Protein AF-A0A7C2VEI8-F1 (afdb_monomer)

Mean predicted aligned error: 9.95 Å

Sequence (688 aa):
MEGDRRFIPPVPKLSGHKAAPLRTLYRLLAVRYSPPSGQEGRSAWLHTLQSLAGYRHRSEWSLRSLAERVLADPTADTLIKVTVQVPHNERLGQALCDALPGLQEAVVIPSLPDLSAVDLYLGMAAAQIFGPHLRAGQGIGFSGGRAVASLANALSLPLQKGSPVRLYALTRFRGQEVLGITAEGVVAELVTRHLWQNLGEIPLPQECPVLALLDPTQVSPTDLDWAFVGLGALLAGEVLVEFPAACGFDWEWAQRMGVVAELLFHPFCADGLPPARPPRWLIKVDTVPLTVLQTMVRANKPVVILAGGKGKAPALLAVYRAQRAGGLLFNRLVTDEDCARELLRLLDSEAVFLPTCFRRLVHPDTRWKRTCQRFVAVHWRFVAQERCRQVKAVATRMGVSRNTASKLLQEALQGRPPMVQVEVRAPLPEPTYLLDIEMALLQRFGLQEARVVLPLWDEWAYPSIGTAAAQLLLELLEKREQVKLGLGSGRVRAVLEALHLAHVLKVLPRLSHLNVWVLENTPSDRWSLALSGSAIANSLMLRCFGLPEGERLRVRLYDGTSLPDMDIVLVEIGGMYRPETPMFERALRWWGLTATEGEKVAGQILNRPFDDDGNPLPTGETVVAPSLETFRAWVKAGIPVIGICYGRDKWFGDVPRAVFAALKGGFINCLVTDASCAAALFARATKF

Foldseek 3Di:
DDDDDDDDPDDPPPPPDDADPQQLLQLLQCLCFPPPPDDDDPCSSVVVQLVDPVPVPPDSVRSVVVSLVSLVHPVSLVFKDKDFDFDFDVVLFVVLCVLQPLQPTETATADAPPPLCFLLSLLLNCQVPCQVVADFLAEEEEFFDSNRLSVLVNHDHHFDWQRAHEYEFQKDFQDFFQAAGGSLQSLLSSLCCHQQVPFLFRDFPNGRSYWYFYQNVPDALVRHLEYEWEKAFDDDPGDQDPCCPSLVNDNVVCVVQQFTIDTQNFTFHLLLDGGPDDDPSVVRMDGHPLVSLLVCSVVVGAYEYRDEDLSCLSHVNSQSSVCVVRHHSGNYYRYYPNSSLSNVVVSVVPDPDDDPVNVVVVDDDPVVVLVSLLVNLCCQQPPDPNHDSDLVVSCVVSVHDSVSSVVSPCCQSPPVVHRMHMGTHHDDDDDDVQVVLFVVCCVLLVFPGEGADADPDSSCFLLRLLQRVLVVVLVLQLPAQEFEEEEEFASVVSVVVNNLPLVSLVVSVSHQAYEYEHFWDFDDDSIDSLRGSSSSQNNNSNSNPSHPSSVRYTYGYQPQDDDDQGQAYEWEKFAQFDPVGPVNVVLCVQQVHDPVRSVQFQIDTQSFTAGLLLHTGGGDPRIRGDHLVVLQVCLVVVRAHEYGYEQPHPGGDGSLSRVNNCSSNNNHRYYRYYPVSSVSVVVVSVVD

Nearest PDB structures (foldseek):
  4go1-assembly1_B-2  TM=5.937E-01  e=1.814E-14  Escherichia coli K-12
  3efb-assembly1_D  TM=6.854E-01  e=1.418E-12  Shigella flexneri 2a str. 2457T
  4oqp-assembly1_A  TM=6.938E-01  e=3.162E-10  Bacillus subtilis subsp. subtilis str. 168
  8r7y-assembly2_D  TM=5.783E-01  e=1.795E-11  Bacillus subtilis subsp. subtilis str. 168
  3nze-assembly3_A-2  TM=6.816E-01  e=1.007E-09  Paenarthrobacter aurescens TC1

Radius of gyration: 27.46 Å; Cα contacts (8 Å, |Δi|>4): 1372; chains: 1; bounding box: 64×74×78 Å

Structure (mmCIF, N/CA/C/O backbone):
data_AF-A0A7C2VEI8-F1
#
_entry.id   AF-A0A7C2VEI8-F1
#
loop_
_atom_site.group_PDB
_atom_site.id
_atom_site.type_symbol
_atom_site.label_atom_id
_atom_site.label_alt_id
_atom_site.label_comp_id
_atom_site.label_asym_id
_atom_site.label_entity_id
_atom_site.label_seq_id
_atom_site.pdbx_PDB_ins_code
_atom_site.Cartn_x
_atom_site.Cartn_y
_atom_site.Cartn_z
_atom_site.occupancy
_atom_site.B_iso_or_equiv
_atom_site.auth_seq_id
_atom_site.auth_comp_id
_atom_site.auth_asym_id
_atom_site.auth_atom_id
_atom_site.pdbx_PDB_model_num
ATOM 1 N N . MET A 1 1 ? 33.024 49.592 -4.375 1.00 29.23 1 MET A N 1
ATOM 2 C CA . MET A 1 1 ? 32.942 48.686 -5.539 1.00 29.23 1 MET A CA 1
ATOM 3 C C . MET A 1 1 ? 32.862 47.284 -4.975 1.00 29.23 1 MET A C 1
ATOM 5 O O . MET A 1 1 ? 33.837 46.806 -4.426 1.00 29.23 1 MET A O 1
ATOM 9 N N . GLU A 1 2 ? 31.659 46.885 -4.589 1.00 31.89 2 GLU A N 1
ATOM 10 C CA . GLU A 1 2 ? 30.663 46.133 -5.376 1.00 31.89 2 GLU A CA 1
ATOM 11 C C . GLU A 1 2 ? 30.664 44.691 -4.869 1.00 31.89 2 GLU A C 1
ATOM 13 O O . GLU A 1 2 ? 31.460 43.848 -5.263 1.00 31.89 2 GLU A O 1
ATOM 18 N N . GLY A 1 3 ? 29.821 44.502 -3.852 1.00 28.88 3 GLY A N 1
ATOM 19 C CA . GLY A 1 3 ? 29.613 43.259 -3.136 1.00 28.88 3 GLY A CA 1
ATOM 20 C C . GLY A 1 3 ? 28.533 42.410 -3.795 1.00 28.88 3 GLY A C 1
ATOM 21 O O . GLY A 1 3 ? 27.451 42.881 -4.148 1.00 28.88 3 GLY A O 1
ATOM 22 N N . ASP A 1 4 ? 28.890 41.143 -3.897 1.00 34.00 4 ASP A N 1
ATOM 23 C CA . ASP A 1 4 ? 28.182 39.991 -4.422 1.00 34.00 4 ASP A CA 1
ATOM 24 C C . ASP A 1 4 ? 26.812 39.764 -3.739 1.00 34.00 4 ASP A C 1
ATOM 26 O O . ASP A 1 4 ? 26.719 39.414 -2.557 1.00 34.00 4 ASP A O 1
ATOM 30 N N . ARG A 1 5 ? 25.717 39.988 -4.480 1.00 29.34 5 ARG A N 1
ATOM 31 C CA . ARG A 1 5 ? 24.343 39.669 -4.056 1.00 29.34 5 ARG A CA 1
ATOM 32 C C . ARG A 1 5 ? 23.978 38.266 -4.533 1.00 29.34 5 ARG A C 1
ATOM 34 O O . ARG A 1 5 ? 23.499 38.082 -5.650 1.00 29.34 5 ARG A O 1
ATOM 41 N N . ARG A 1 6 ? 24.115 37.286 -3.636 1.00 30.08 6 ARG A N 1
ATOM 42 C CA . ARG A 1 6 ? 23.513 35.954 -3.792 1.00 30.08 6 ARG A CA 1
ATOM 43 C C . ARG A 1 6 ? 21.992 36.078 -3.884 1.00 30.08 6 ARG A C 1
ATOM 45 O O . ARG A 1 6 ? 21.341 36.659 -3.016 1.00 30.08 6 ARG A O 1
ATOM 52 N N . PHE A 1 7 ? 21.439 35.512 -4.948 1.00 27.55 7 PHE A N 1
ATOM 53 C CA . PHE A 1 7 ? 20.012 35.443 -5.231 1.00 27.55 7 PHE A CA 1
ATOM 54 C C . PHE A 1 7 ? 19.352 34.436 -4.271 1.00 27.55 7 PHE A C 1
ATOM 56 O O . PHE A 1 7 ? 19.305 33.239 -4.540 1.00 27.55 7 PHE A O 1
ATOM 63 N N . ILE A 1 8 ? 18.874 34.906 -3.119 1.00 27.28 8 ILE A N 1
ATOM 64 C CA . ILE A 1 8 ? 17.977 34.129 -2.254 1.00 27.28 8 ILE A CA 1
ATOM 65 C C . ILE A 1 8 ? 16.575 34.243 -2.874 1.00 27.28 8 ILE A C 1
ATOM 67 O O . ILE A 1 8 ? 16.061 35.363 -2.968 1.00 27.28 8 ILE A O 1
ATOM 71 N N . PRO A 1 9 ? 15.934 33.149 -3.334 1.00 26.31 9 PRO A N 1
ATOM 72 C CA . PRO A 1 9 ? 14.553 33.230 -3.788 1.00 26.31 9 PRO A CA 1
ATOM 73 C C . PRO A 1 9 ? 13.676 33.677 -2.607 1.00 26.31 9 PRO A C 1
ATOM 75 O O . PRO A 1 9 ? 13.851 33.178 -1.494 1.00 26.31 9 PRO A O 1
ATOM 78 N N . PRO A 1 10 ? 12.743 34.624 -2.802 1.00 23.41 10 PRO A N 1
ATOM 79 C CA . PRO A 1 10 ? 11.886 35.072 -1.719 1.00 23.41 10 PRO A CA 1
ATOM 80 C C . PRO A 1 10 ? 11.059 33.888 -1.212 1.00 23.41 10 PRO A C 1
ATOM 82 O O . PRO A 1 10 ? 10.305 33.278 -1.973 1.00 23.41 10 PRO A O 1
ATOM 85 N N . VAL A 1 11 ? 11.181 33.591 0.084 1.00 27.36 11 VAL A N 1
ATOM 86 C CA . VAL A 1 11 ? 10.212 32.759 0.804 1.00 27.36 11 VAL A CA 1
ATOM 87 C C . VAL A 1 11 ? 8.832 33.372 0.539 1.00 27.36 11 VAL A C 1
ATOM 89 O O . VAL A 1 11 ? 8.667 34.581 0.747 1.00 27.36 11 VAL A O 1
ATOM 92 N N . PRO A 1 12 ? 7.843 32.610 0.032 1.00 28.61 12 PRO A N 1
ATOM 93 C CA . PRO A 1 12 ? 6.528 33.169 -0.208 1.00 28.61 12 PRO A CA 1
ATOM 94 C C . PRO A 1 12 ? 5.990 33.692 1.120 1.00 28.61 12 PRO A C 1
ATOM 96 O O . PRO A 1 12 ? 5.827 32.930 2.072 1.00 28.61 12 PRO A O 1
ATOM 99 N N . LYS A 1 13 ? 5.721 35.002 1.190 1.00 23.89 13 LYS A N 1
ATOM 100 C CA . LYS A 1 13 ? 4.936 35.580 2.280 1.00 23.89 13 LYS A CA 1
ATOM 101 C C . LYS A 1 13 ? 3.625 34.796 2.337 1.00 23.89 13 LYS A C 1
ATOM 103 O O . LYS A 1 13 ? 2.794 34.939 1.441 1.00 23.89 13 LYS A O 1
ATOM 108 N N . LEU A 1 14 ? 3.445 33.976 3.372 1.00 30.45 14 LEU A N 1
ATOM 109 C CA . LEU A 1 14 ? 2.135 33.482 3.777 1.00 30.45 14 LEU A CA 1
ATOM 110 C C . LEU A 1 14 ? 1.338 34.718 4.202 1.00 30.45 14 LEU A C 1
ATOM 112 O O . LEU A 1 14 ? 1.411 35.184 5.334 1.00 30.45 14 LEU A O 1
ATOM 116 N N . SER A 1 15 ? 0.666 35.334 3.232 1.00 34.56 15 SER A N 1
ATOM 117 C CA . SER A 1 15 ? -0.306 36.397 3.450 1.00 34.56 15 SER A CA 1
ATOM 118 C C . SER A 1 15 ? -1.281 35.949 4.537 1.00 34.56 15 SER A C 1
ATOM 120 O O . SER A 1 15 ? -1.814 34.845 4.424 1.00 34.56 15 SER A O 1
ATOM 122 N N . GLY A 1 16 ? -1.526 36.793 5.545 1.00 30.41 16 GLY A N 1
ATOM 123 C CA . GLY A 1 16 ? -2.480 36.580 6.644 1.00 30.41 16 GLY A CA 1
ATOM 124 C C . GLY A 1 16 ? -3.947 36.516 6.199 1.00 30.41 16 GLY A C 1
ATOM 125 O O . GLY A 1 16 ? -4.804 37.229 6.713 1.00 30.41 16 GLY A O 1
ATOM 126 N N . HIS A 1 17 ? -4.250 35.698 5.198 1.00 44.78 17 HIS A N 1
ATOM 127 C CA . HIS A 1 17 ? -5.592 35.438 4.720 1.00 44.78 17 HIS A CA 1
ATOM 128 C C . HIS A 1 17 ? -6.207 34.329 5.573 1.00 44.78 17 HIS A C 1
ATOM 130 O O . HIS A 1 17 ? -5.667 33.229 5.642 1.00 44.78 17 HIS A O 1
ATOM 136 N N . LYS A 1 18 ? -7.350 34.620 6.210 1.00 47.19 18 LYS A N 1
ATOM 137 C CA . LYS A 1 18 ? -8.209 33.594 6.820 1.00 47.19 18 LYS A CA 1
ATOM 138 C C . LYS A 1 18 ? -8.436 32.474 5.797 1.00 47.19 18 LYS A C 1
ATOM 140 O O . LYS A 1 18 ? -8.887 32.766 4.686 1.00 47.19 18 LYS A O 1
ATOM 145 N N . ALA A 1 19 ? -8.114 31.234 6.173 1.00 56.06 19 ALA A N 1
ATOM 146 C CA . ALA A 1 19 ? -8.372 30.051 5.357 1.00 56.06 19 ALA A CA 1
ATOM 147 C C . ALA A 1 19 ? -9.850 30.017 4.937 1.00 56.06 19 ALA A C 1
ATOM 149 O O . ALA A 1 19 ? -10.739 30.383 5.716 1.00 56.06 19 ALA A O 1
ATOM 150 N N . ALA A 1 20 ? -10.122 29.639 3.687 1.00 64.81 20 ALA A N 1
ATOM 151 C CA . ALA A 1 20 ? -11.499 29.554 3.222 1.00 64.81 20 ALA A CA 1
ATOM 152 C C . ALA A 1 20 ? -12.205 28.373 3.918 1.00 64.81 20 ALA A C 1
ATOM 154 O O . ALA A 1 20 ? -11.598 27.315 4.071 1.00 64.81 20 ALA A O 1
ATOM 155 N N . PRO A 1 21 ? -13.489 28.497 4.309 1.00 66.25 21 PRO A N 1
ATOM 156 C CA . PRO A 1 21 ? -14.223 27.365 4.871 1.00 66.25 21 PRO A CA 1
ATOM 157 C C . PRO A 1 21 ? -14.204 26.160 3.917 1.00 66.25 21 PRO A C 1
ATOM 159 O O . PRO A 1 21 ? -14.418 26.344 2.715 1.00 66.25 21 PRO A O 1
ATOM 162 N N . LEU A 1 22 ? -14.039 24.935 4.434 1.00 63.38 22 LEU A N 1
ATOM 163 C CA . LEU A 1 22 ? -13.975 23.698 3.628 1.00 63.38 22 LEU A CA 1
ATOM 164 C C . LEU A 1 22 ? -15.149 23.557 2.650 1.00 63.38 22 LEU A C 1
ATOM 166 O O . LEU A 1 22 ? -14.972 23.177 1.495 1.00 63.38 22 LEU A O 1
ATOM 170 N N . ARG A 1 23 ? -16.351 23.963 3.066 1.00 60.66 23 ARG A N 1
ATOM 171 C CA . ARG A 1 23 ? -17.548 23.965 2.212 1.00 60.66 23 ARG A CA 1
ATOM 172 C C . ARG A 1 23 ? -17.432 24.908 1.004 1.00 60.66 23 ARG A C 1
ATOM 174 O O . ARG A 1 23 ? -17.985 24.620 -0.056 1.00 60.66 23 ARG A O 1
ATOM 181 N N . THR A 1 24 ? -16.728 26.029 1.153 1.00 66.69 24 THR A N 1
ATOM 182 C CA . THR A 1 24 ? -16.453 26.991 0.073 1.00 66.69 24 THR A CA 1
ATOM 183 C C . THR A 1 24 ? -15.404 26.438 -0.887 1.00 66.69 24 THR A C 1
ATOM 185 O O . THR A 1 24 ? -15.583 26.557 -2.099 1.00 66.69 24 THR A O 1
ATOM 188 N N . LEU A 1 25 ? -14.353 25.803 -0.354 1.00 71.44 25 LEU A N 1
ATOM 189 C CA . LEU A 1 25 ? -13.333 25.110 -1.145 1.00 71.44 25 LEU A CA 1
ATOM 190 C C . LEU A 1 25 ? -13.977 24.010 -1.998 1.00 71.44 25 LEU A C 1
ATOM 192 O O . LEU A 1 25 ? -13.869 24.048 -3.220 1.00 71.44 25 LEU A O 1
ATOM 196 N N . TYR A 1 26 ? -14.752 23.120 -1.373 1.00 74.56 26 TYR A N 1
ATOM 197 C CA . TYR A 1 26 ? -15.472 22.032 -2.037 1.00 74.56 26 TYR A CA 1
ATOM 198 C C . TYR A 1 26 ? -16.327 22.518 -3.213 1.00 74.56 26 TYR A C 1
ATOM 200 O O . TYR A 1 26 ? -16.156 22.057 -4.339 1.00 74.56 26 TYR A O 1
ATOM 208 N N . ARG A 1 27 ? -17.215 23.496 -2.980 1.00 69.88 27 ARG A N 1
ATOM 209 C CA . ARG A 1 27 ? -18.138 24.012 -4.009 1.00 69.88 27 ARG A CA 1
ATOM 210 C C . ARG A 1 27 ? -17.406 24.574 -5.225 1.00 69.88 27 ARG A C 1
ATOM 212 O O . ARG A 1 27 ? -17.815 24.329 -6.356 1.00 69.88 27 ARG A O 1
ATOM 219 N N . LEU A 1 28 ? -16.328 25.323 -4.996 1.00 78.81 28 LEU A N 1
ATOM 220 C CA . LEU A 1 28 ? -15.540 25.919 -6.074 1.00 78.81 28 LEU A CA 1
ATOM 221 C C . LEU A 1 28 ? -14.779 24.863 -6.875 1.00 78.81 28 LEU A C 1
ATOM 223 O O . LEU A 1 28 ? -14.748 24.938 -8.102 1.00 78.81 28 LEU A O 1
ATOM 227 N N . LEU A 1 29 ? -14.196 23.876 -6.198 1.00 79.00 29 LEU A N 1
ATOM 228 C CA . LEU A 1 29 ? -13.487 22.775 -6.843 1.00 79.00 29 LEU A CA 1
ATOM 229 C C . LEU A 1 29 ? -14.439 21.907 -7.668 1.00 79.00 29 LEU A C 1
ATOM 231 O O . LEU A 1 29 ? -14.145 21.642 -8.834 1.00 79.00 29 LEU A O 1
ATOM 235 N N . ALA A 1 30 ? -15.592 21.538 -7.104 1.00 76.06 30 ALA A N 1
ATOM 236 C CA . ALA A 1 30 ? -16.594 20.705 -7.765 1.00 76.06 30 ALA A CA 1
ATOM 237 C C . ALA A 1 30 ? -17.068 21.345 -9.076 1.00 76.06 30 ALA A C 1
ATOM 239 O O . ALA A 1 30 ? -16.996 20.727 -10.132 1.00 76.06 30 ALA A O 1
ATOM 240 N N . VAL A 1 31 ? -17.434 22.630 -9.048 1.00 73.81 31 VAL A N 1
ATOM 241 C CA . VAL A 1 31 ? -17.875 23.346 -10.255 1.00 73.81 31 VAL A CA 1
ATOM 242 C C . VAL A 1 31 ? -16.736 23.541 -11.269 1.00 73.81 31 VAL A C 1
ATOM 244 O O . VAL A 1 31 ? -16.969 23.571 -12.477 1.00 73.81 31 VAL A O 1
ATOM 247 N N . ARG A 1 32 ? -15.484 23.671 -10.809 1.00 78.50 32 ARG A N 1
ATOM 248 C CA . ARG A 1 32 ? -14.325 23.911 -11.682 1.00 78.50 32 ARG A CA 1
ATOM 249 C C . ARG A 1 32 ? -13.876 22.673 -12.458 1.00 78.50 32 ARG A C 1
ATOM 251 O O . ARG A 1 32 ? -13.419 22.838 -13.595 1.00 78.50 32 ARG A O 1
ATOM 258 N N . TYR A 1 33 ? -13.929 21.502 -11.825 1.00 77.25 33 TYR A N 1
ATOM 259 C CA . TYR A 1 33 ? -13.426 20.233 -12.363 1.00 77.25 33 TYR A CA 1
ATOM 260 C C . TYR A 1 33 ? -14.535 19.284 -12.837 1.00 77.25 33 TYR A C 1
ATOM 262 O O . TYR A 1 33 ? -14.265 18.418 -13.665 1.00 77.25 33 TYR A O 1
ATOM 270 N N . SER A 1 34 ? -15.777 19.489 -12.396 1.00 65.25 34 SER A N 1
ATOM 271 C CA . SER A 1 34 ? -16.956 18.722 -12.812 1.00 65.25 34 SER A CA 1
ATOM 272 C C . SER A 1 34 ? -18.146 19.660 -13.079 1.00 65.25 34 SER A C 1
ATOM 274 O O . SER A 1 34 ? -19.121 19.660 -12.326 1.00 65.25 34 SER A O 1
ATOM 276 N N . PRO A 1 35 ? -18.078 20.517 -14.118 1.00 56.88 35 PRO A N 1
ATOM 277 C CA . PRO A 1 35 ? -19.197 21.387 -14.465 1.00 56.88 35 PRO A CA 1
ATOM 278 C C . PRO A 1 35 ? -20.421 20.546 -14.886 1.00 56.88 35 PRO A C 1
ATOM 280 O O . PRO A 1 35 ? -20.246 19.532 -15.566 1.00 56.88 35 PRO A O 1
ATOM 283 N N . PRO A 1 36 ? -21.652 20.939 -14.504 1.00 49.75 36 PRO A N 1
ATOM 284 C CA . PRO A 1 36 ? -22.866 20.236 -14.909 1.00 49.75 36 PRO A CA 1
ATOM 285 C C . PRO A 1 36 ? -22.993 20.184 -16.439 1.00 49.75 36 PRO A C 1
ATOM 287 O O . PRO A 1 36 ? -22.565 21.097 -17.151 1.00 49.75 36 PRO A O 1
ATOM 290 N N . SER A 1 37 ? -23.557 19.086 -16.942 1.00 49.59 37 SER A N 1
ATOM 291 C CA . SER A 1 37 ? -23.675 18.779 -18.369 1.00 49.59 37 SER A CA 1
ATOM 292 C C . SER A 1 37 ? -24.374 19.904 -19.145 1.00 49.59 37 SER A C 1
ATOM 294 O O . SER A 1 37 ? -25.442 20.371 -18.759 1.00 49.59 37 SER A O 1
ATOM 296 N N . GLY A 1 38 ? -23.768 20.333 -20.260 1.00 51.09 38 GLY A N 1
ATOM 297 C CA . GLY A 1 38 ? -24.372 21.278 -21.211 1.00 51.09 38 GLY A CA 1
ATOM 298 C C . GLY A 1 38 ? -23.716 22.660 -21.320 1.00 51.09 38 GLY A C 1
ATOM 299 O O . GLY A 1 38 ? -24.106 23.424 -22.198 1.00 51.09 38 GLY A O 1
ATOM 300 N N . GLN A 1 39 ? -22.709 22.998 -20.503 1.00 50.97 39 GLN A N 1
ATOM 301 C CA . GLN A 1 39 ? -21.944 24.246 -20.664 1.00 50.97 39 GLN A CA 1
ATOM 302 C C . GLN A 1 39 ? -20.463 23.987 -20.977 1.00 50.97 39 GLN A C 1
ATOM 304 O O . GLN A 1 39 ? -19.652 23.723 -20.089 1.00 50.97 39 GLN A O 1
ATOM 309 N N . GLU A 1 40 ? -20.089 24.103 -22.253 1.00 51.47 40 GLU A N 1
ATOM 310 C CA . GLU A 1 40 ? -18.695 24.032 -22.704 1.00 51.47 40 GLU A CA 1
ATOM 311 C C . GLU A 1 40 ? -18.070 25.438 -22.781 1.00 51.47 40 GLU A C 1
ATOM 313 O O . GLU A 1 40 ? -18.603 26.342 -23.417 1.00 51.47 40 GLU A O 1
ATOM 318 N N . GLY A 1 41 ? -16.920 25.652 -22.128 1.00 59.25 41 GLY A N 1
ATOM 319 C CA . GLY A 1 41 ? -16.161 26.906 -22.247 1.00 59.25 41 GLY A CA 1
ATOM 320 C C . GLY A 1 41 ? -15.303 27.261 -21.028 1.00 59.25 41 GLY A C 1
ATOM 321 O O . GLY A 1 41 ? -15.568 26.835 -19.906 1.00 59.25 41 GLY A O 1
ATOM 322 N N . ARG A 1 42 ? -14.265 28.095 -21.222 1.00 58.97 42 ARG A N 1
ATOM 323 C CA . ARG A 1 42 ? -13.321 28.522 -20.155 1.00 58.97 42 ARG A CA 1
ATOM 324 C C . ARG A 1 42 ? -13.984 29.252 -18.972 1.00 58.97 42 ARG A C 1
ATOM 326 O O . ARG A 1 42 ? -13.380 29.306 -17.899 1.00 58.97 42 ARG A O 1
ATOM 333 N N . SER A 1 43 ? -15.196 29.776 -19.164 1.00 69.88 43 SER A N 1
ATOM 334 C CA . SER A 1 43 ? -15.973 30.542 -18.176 1.00 69.88 43 SER A CA 1
ATOM 335 C C . SER A 1 43 ? -17.260 29.846 -17.709 1.00 69.88 43 SER A C 1
ATOM 337 O O . SER A 1 43 ? -17.929 30.384 -16.839 1.00 69.88 43 SER A O 1
ATOM 339 N N . ALA A 1 44 ? -17.611 28.660 -18.221 1.00 68.25 44 ALA A N 1
ATOM 340 C CA . ALA A 1 44 ? -18.869 27.968 -17.879 1.00 68.25 44 ALA A CA 1
ATOM 341 C C . ALA A 1 44 ? -19.045 27.735 -16.363 1.00 68.25 44 ALA A C 1
ATOM 343 O O . ALA A 1 44 ? -20.117 27.914 -15.783 1.00 68.25 44 ALA A O 1
ATOM 344 N N . TRP A 1 45 ? -17.940 27.424 -15.687 1.00 72.94 45 TRP A N 1
ATOM 345 C CA . TRP A 1 45 ? -17.891 27.265 -14.236 1.00 72.94 45 TRP A CA 1
ATOM 346 C C . TRP A 1 45 ? -18.230 28.567 -13.474 1.00 72.94 45 TRP A C 1
ATOM 348 O O . TRP A 1 45 ? -18.765 28.500 -12.372 1.00 72.94 45 TRP A O 1
ATOM 358 N N . LEU A 1 46 ? -17.976 29.755 -14.048 1.00 79.19 46 LEU A N 1
ATOM 359 C CA . LEU A 1 46 ? -18.341 31.045 -13.439 1.00 79.19 46 LEU A CA 1
ATOM 360 C C . LEU A 1 46 ? -19.855 31.241 -13.433 1.00 79.19 46 LEU A C 1
ATOM 362 O O . LEU A 1 46 ? -20.410 31.588 -12.393 1.00 79.19 46 LEU A O 1
ATOM 366 N N . HIS A 1 47 ? -20.524 30.960 -14.553 1.00 75.50 47 HIS A N 1
ATOM 367 C CA . HIS A 1 47 ? -21.984 31.034 -14.642 1.00 75.50 47 HIS A CA 1
ATOM 368 C C . HIS A 1 47 ? -22.659 30.003 -13.735 1.00 75.50 47 HIS A C 1
ATOM 370 O O . HIS A 1 47 ? -23.628 30.319 -13.046 1.00 75.50 47 HIS A O 1
ATOM 376 N N . THR A 1 48 ? -22.093 28.794 -13.656 1.00 70.62 48 THR A N 1
ATOM 377 C CA . THR A 1 48 ? -22.560 27.763 -12.719 1.00 70.62 48 THR A CA 1
ATOM 378 C C . THR A 1 48 ? -22.424 28.224 -11.264 1.00 70.62 48 THR A C 1
ATOM 380 O O . THR A 1 48 ? -23.331 28.017 -10.469 1.00 70.62 48 THR A O 1
ATOM 383 N N . LEU A 1 49 ? -21.331 28.899 -10.890 1.00 70.50 49 LEU A N 1
ATOM 384 C CA . LEU A 1 49 ? -21.222 29.489 -9.552 1.00 70.50 49 LEU A CA 1
ATOM 385 C C . LEU A 1 49 ? -22.242 30.609 -9.338 1.00 70.50 49 LEU A C 1
ATOM 387 O O . LEU A 1 49 ? -22.865 30.638 -8.285 1.00 70.50 49 LEU A O 1
ATOM 391 N N . GLN A 1 50 ? -22.447 31.502 -10.309 1.00 79.50 50 GLN A N 1
ATOM 392 C CA . GLN A 1 50 ? -23.411 32.607 -10.203 1.00 79.50 50 GLN A CA 1
ATOM 393 C C . GLN A 1 50 ? -24.864 32.137 -10.026 1.00 79.50 50 GLN A C 1
ATOM 395 O O . GLN A 1 50 ? -25.677 32.873 -9.468 1.00 79.50 50 GLN A O 1
ATOM 400 N N . SER A 1 51 ? -25.216 30.915 -10.435 1.00 70.00 51 SER A N 1
ATOM 401 C CA . SER A 1 51 ? -26.561 30.379 -10.182 1.00 70.00 51 SER A CA 1
ATOM 402 C C . SER A 1 51 ? -26.793 30.042 -8.697 1.00 70.00 51 SER A C 1
ATOM 404 O O . SER A 1 51 ? -27.917 30.179 -8.196 1.00 70.00 51 SER A O 1
ATOM 406 N N . LEU A 1 52 ? -25.728 29.696 -7.961 1.00 63.69 52 LEU A N 1
ATOM 407 C CA . LEU A 1 52 ? -25.758 29.374 -6.534 1.00 63.69 52 LEU A CA 1
ATOM 408 C C . LEU A 1 52 ? -25.950 30.640 -5.681 1.00 63.69 52 LEU A C 1
ATOM 410 O O . LEU A 1 52 ? -25.214 31.622 -5.806 1.00 63.69 52 LEU A O 1
ATOM 414 N N . ALA A 1 53 ? -26.891 30.588 -4.732 1.00 66.06 53 ALA A N 1
ATOM 415 C CA . ALA A 1 53 ? -27.294 31.736 -3.909 1.00 66.06 53 ALA A CA 1
ATOM 416 C C . ALA A 1 53 ? -26.117 32.473 -3.230 1.00 66.06 53 ALA A C 1
ATOM 418 O O . ALA A 1 53 ? -26.092 33.699 -3.200 1.00 66.06 53 ALA A O 1
ATOM 419 N N . GLY A 1 54 ? -25.095 31.745 -2.760 1.00 66.44 54 GLY A N 1
ATOM 420 C CA . GLY A 1 54 ? -23.924 32.333 -2.089 1.00 66.44 54 GLY A CA 1
ATOM 421 C C . GLY A 1 54 ? -22.951 33.109 -2.993 1.00 66.44 54 GLY A C 1
ATOM 422 O O . GLY A 1 54 ? -22.049 33.777 -2.483 1.00 66.44 54 GLY A O 1
ATOM 423 N N . TYR A 1 55 ? -23.102 33.029 -4.318 1.00 76.81 55 TYR A N 1
ATOM 424 C CA . TYR A 1 55 ? -22.188 33.644 -5.289 1.00 76.81 55 TYR A CA 1
ATOM 425 C C . TYR A 1 55 ? -22.900 34.518 -6.334 1.00 76.81 55 TYR A C 1
ATOM 427 O O . TYR A 1 55 ? -22.224 35.248 -7.056 1.00 76.81 55 TYR A O 1
ATOM 435 N N . ARG A 1 56 ? -24.239 34.499 -6.387 1.00 78.94 56 ARG A N 1
ATOM 436 C CA . ARG A 1 56 ? -25.073 35.195 -7.386 1.00 78.94 56 ARG A CA 1
ATOM 437 C C . ARG A 1 56 ? -24.793 36.689 -7.537 1.00 78.94 56 ARG A C 1
ATOM 439 O O . ARG A 1 56 ? -24.853 37.215 -8.640 1.00 78.94 56 ARG A O 1
ATOM 446 N N . HIS A 1 57 ? -24.454 37.363 -6.443 1.00 82.69 57 HIS A N 1
ATOM 447 C CA . HIS A 1 57 ? -24.194 38.807 -6.431 1.00 82.69 57 HIS A CA 1
ATOM 448 C C . HIS A 1 57 ? -22.735 39.174 -6.748 1.00 82.69 57 HIS A C 1
ATOM 450 O O . HIS A 1 57 ? -22.378 40.350 -6.746 1.00 82.69 57 HIS A O 1
ATOM 456 N N . ARG A 1 58 ? -21.855 38.188 -6.976 1.00 84.06 58 ARG A N 1
ATOM 457 C CA . ARG A 1 58 ? -20.435 38.437 -7.250 1.00 84.06 58 ARG A CA 1
ATOM 458 C C . ARG A 1 58 ? -20.200 38.647 -8.744 1.00 84.06 58 ARG A C 1
ATOM 460 O O . ARG A 1 58 ? -20.664 37.871 -9.579 1.00 84.06 58 ARG A O 1
ATOM 467 N N . SER A 1 59 ? -19.395 39.658 -9.071 1.00 88.19 59 SER A N 1
ATOM 468 C CA . SER A 1 59 ? -18.904 39.864 -10.435 1.00 88.19 59 SER A CA 1
ATOM 469 C C . SER A 1 59 ? -18.007 38.706 -10.884 1.00 88.19 59 SER A C 1
ATOM 471 O O . SER A 1 59 ? -17.357 38.052 -10.061 1.00 88.19 59 SER A O 1
ATOM 473 N N . GLU A 1 60 ? -17.904 38.477 -12.197 1.00 84.50 60 GLU A N 1
ATOM 474 C CA . GLU A 1 60 ? -17.001 37.452 -12.741 1.00 84.50 60 GLU A CA 1
ATOM 475 C C . GLU A 1 60 ? -15.555 37.647 -12.280 1.00 84.50 60 GLU A C 1
ATOM 477 O O . GLU A 1 60 ? -14.865 36.680 -11.959 1.00 84.50 60 GLU A O 1
ATOM 482 N N . TRP A 1 61 ? -15.096 38.898 -12.203 1.00 85.69 61 TRP A N 1
ATOM 483 C CA . TRP A 1 61 ? -13.760 39.218 -11.710 1.00 85.69 61 TRP A CA 1
ATOM 484 C C . TRP A 1 61 ? -13.568 38.770 -10.254 1.00 85.69 61 TRP A C 1
ATOM 486 O O . TRP A 1 61 ? -12.573 38.118 -9.932 1.00 85.69 61 TRP A O 1
ATOM 496 N N . SER A 1 62 ? -14.553 39.036 -9.387 1.00 85.25 62 SER A N 1
ATOM 497 C CA . SER A 1 62 ? -14.532 38.601 -7.985 1.00 85.25 62 SER A CA 1
ATOM 498 C C . SER A 1 62 ? -14.486 37.075 -7.868 1.00 85.25 62 SER A C 1
ATOM 500 O O . SER A 1 62 ? -13.725 36.534 -7.065 1.00 85.25 62 SER A O 1
ATOM 502 N N . LEU A 1 63 ? -15.251 36.366 -8.702 1.00 82.88 63 LEU A N 1
ATOM 503 C CA . LEU A 1 63 ? -15.273 34.902 -8.729 1.00 82.88 63 LEU A CA 1
ATOM 504 C C . LEU A 1 63 ? -13.967 34.302 -9.255 1.00 82.88 63 LEU A C 1
ATOM 506 O O . LEU A 1 63 ? -13.484 33.320 -8.694 1.00 82.88 63 LEU A O 1
ATOM 510 N N . ARG A 1 64 ? -13.349 34.909 -10.274 1.00 84.88 64 ARG A N 1
ATOM 511 C CA . ARG A 1 64 ? -12.017 34.512 -10.757 1.00 84.88 64 ARG A CA 1
ATOM 512 C C . ARG A 1 64 ? -10.954 34.700 -9.681 1.00 84.88 64 ARG A C 1
ATOM 514 O O . ARG A 1 64 ? -10.198 33.769 -9.430 1.00 84.88 64 ARG A O 1
ATOM 521 N N . SER A 1 65 ? -10.946 35.847 -9.001 1.00 84.12 65 SER A N 1
ATOM 522 C CA . SER A 1 65 ? -10.025 36.102 -7.886 1.00 84.12 65 SER A CA 1
ATOM 523 C C . SER A 1 65 ? -10.234 35.114 -6.731 1.00 84.12 65 SER A C 1
ATOM 525 O O . SER A 1 65 ? -9.270 34.598 -6.164 1.00 84.12 65 SER A O 1
ATOM 527 N N . LEU A 1 66 ? -11.491 34.797 -6.399 1.00 81.81 66 LEU A N 1
ATOM 528 C CA . LEU A 1 66 ? -11.819 33.798 -5.383 1.00 81.81 66 LEU A CA 1
ATOM 529 C C . LEU A 1 66 ? -11.331 32.399 -5.786 1.00 81.81 66 LEU A C 1
ATOM 531 O O . LEU A 1 66 ? -10.731 31.711 -4.966 1.00 81.81 66 LEU A O 1
ATOM 535 N N . ALA A 1 67 ? -11.537 31.993 -7.038 1.00 80.88 67 ALA A N 1
ATOM 536 C CA . ALA A 1 67 ? -11.070 30.704 -7.540 1.00 80.88 67 ALA A CA 1
ATOM 537 C C . ALA A 1 67 ? -9.540 30.613 -7.582 1.00 80.88 67 ALA A C 1
ATOM 539 O O . ALA A 1 67 ? -8.986 29.585 -7.205 1.00 80.88 67 ALA A O 1
ATOM 540 N N . GLU A 1 68 ? -8.841 31.675 -7.992 1.00 82.00 68 GLU A N 1
ATOM 541 C CA . GLU A 1 68 ? -7.375 31.722 -7.941 1.00 82.00 68 GLU A CA 1
ATOM 542 C C . GLU A 1 68 ? -6.857 31.550 -6.510 1.00 82.00 68 GLU A C 1
ATOM 544 O O . GLU A 1 68 ? -5.889 30.821 -6.293 1.00 82.00 68 GLU A O 1
ATOM 549 N N . ARG A 1 69 ? -7.540 32.157 -5.534 1.00 81.12 69 ARG A N 1
ATOM 550 C CA . ARG A 1 69 ? -7.220 32.014 -4.111 1.00 81.12 69 ARG A CA 1
ATOM 551 C C . ARG A 1 69 ? -7.473 30.597 -3.605 1.00 81.12 69 ARG A C 1
ATOM 553 O O . ARG A 1 69 ? -6.594 30.027 -2.978 1.00 81.12 69 ARG A O 1
ATOM 560 N N . VAL A 1 70 ? -8.627 30.012 -3.928 1.00 77.38 70 VAL A N 1
ATOM 561 C CA . VAL A 1 70 ? -8.976 28.633 -3.546 1.00 77.38 70 VAL A CA 1
ATOM 562 C C . VAL A 1 70 ? -8.030 27.611 -4.167 1.00 77.38 70 VAL A C 1
ATOM 564 O O . VAL A 1 70 ? -7.577 26.708 -3.484 1.00 77.38 70 VAL A O 1
ATOM 567 N N . LEU A 1 71 ? -7.665 27.764 -5.441 1.00 79.00 71 LEU A N 1
ATOM 568 C CA . LEU A 1 71 ? -6.714 26.861 -6.097 1.00 79.00 71 LEU A CA 1
ATOM 569 C C . LEU A 1 71 ? -5.284 26.999 -5.555 1.00 79.00 71 LEU A C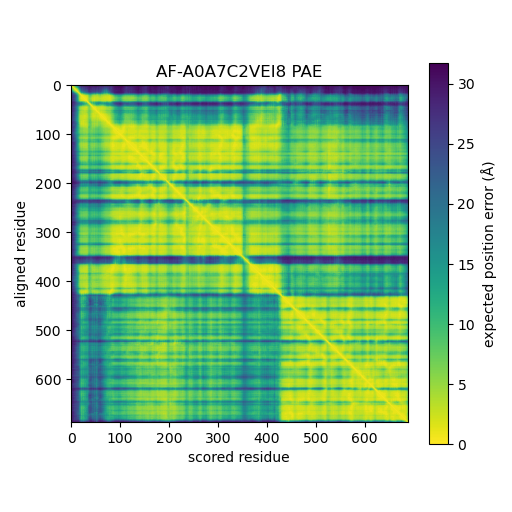 1
ATOM 571 O O . LEU A 1 71 ? -4.478 26.084 -5.746 1.00 79.00 71 LEU A O 1
ATOM 575 N N . ALA A 1 72 ? -4.969 28.138 -4.933 1.00 81.69 72 ALA A N 1
ATOM 576 C CA . ALA A 1 72 ? -3.715 28.382 -4.232 1.00 81.69 72 ALA A CA 1
ATOM 577 C C . ALA A 1 72 ? -3.735 27.891 -2.776 1.00 81.69 72 ALA A C 1
ATOM 579 O O . ALA A 1 72 ? -2.658 27.687 -2.217 1.00 81.69 72 ALA A O 1
ATOM 580 N N . ASP A 1 73 ? -4.917 27.677 -2.190 1.00 77.94 73 ASP A N 1
ATOM 581 C CA . ASP A 1 73 ? -5.080 27.165 -0.832 1.00 77.94 73 ASP A CA 1
ATOM 582 C C . ASP A 1 73 ? -4.612 25.698 -0.763 1.00 77.94 73 ASP A C 1
ATOM 584 O O . ASP A 1 73 ? -5.119 24.855 -1.510 1.00 77.94 73 ASP A O 1
ATOM 588 N N . PRO A 1 74 ? -3.638 25.353 0.098 1.00 74.12 74 PRO A N 1
ATOM 589 C CA . PRO A 1 74 ? -3.189 23.973 0.262 1.00 74.12 74 PRO A CA 1
ATOM 590 C C . PRO A 1 74 ? -4.296 23.015 0.717 1.00 74.12 74 PRO A C 1
ATOM 592 O O . PRO A 1 74 ? -4.256 21.845 0.354 1.00 74.12 74 PRO A O 1
ATOM 595 N N . THR A 1 75 ? -5.297 23.494 1.462 1.00 70.00 75 THR A N 1
ATOM 596 C CA . THR A 1 75 ? -6.406 22.656 1.952 1.00 70.00 75 THR A CA 1
ATOM 597 C C . THR A 1 75 ? -7.351 22.210 0.836 1.00 70.00 75 THR A C 1
ATOM 599 O O . THR A 1 75 ? -8.067 21.232 1.001 1.00 70.00 75 THR A O 1
ATOM 602 N N . ALA A 1 76 ? -7.312 22.846 -0.340 1.00 73.50 76 ALA A N 1
ATOM 603 C CA . ALA A 1 76 ? -8.030 22.362 -1.518 1.00 73.50 76 ALA A CA 1
ATOM 604 C C . ALA A 1 76 ? -7.568 20.962 -1.958 1.00 73.50 76 ALA A C 1
ATOM 606 O O . ALA A 1 76 ? -8.337 20.240 -2.586 1.00 73.50 76 ALA A O 1
ATOM 607 N N . ASP A 1 77 ? -6.336 20.571 -1.620 1.00 73.00 77 ASP A N 1
ATOM 608 C CA . ASP A 1 77 ? -5.761 19.278 -2.007 1.00 73.00 77 ASP A CA 1
ATOM 609 C C . ASP A 1 77 ? -6.421 18.100 -1.311 1.00 73.00 77 ASP A C 1
ATOM 611 O O . ASP A 1 77 ? -6.491 17.019 -1.886 1.00 73.00 77 ASP A O 1
ATOM 615 N N . THR A 1 78 ? -6.966 18.310 -0.112 1.00 64.94 78 THR A N 1
ATOM 616 C CA . THR A 1 78 ? -7.662 17.256 0.640 1.00 64.94 78 THR A CA 1
ATOM 617 C C . THR A 1 78 ? -9.001 16.890 0.009 1.00 64.94 78 THR A C 1
ATOM 619 O O . THR A 1 78 ? -9.527 15.803 0.227 1.00 64.94 78 THR A O 1
ATOM 622 N N . LEU A 1 79 ? -9.543 17.791 -0.808 1.00 70.81 79 LEU A N 1
ATOM 623 C CA . LEU A 1 79 ? -10.828 17.626 -1.463 1.00 70.81 79 LEU A CA 1
ATOM 624 C C . LEU A 1 79 ? -10.675 17.095 -2.884 1.00 70.81 79 LEU A C 1
ATOM 626 O O . LEU A 1 79 ? -11.679 17.020 -3.574 1.00 70.81 79 LEU A O 1
ATOM 630 N N . ILE A 1 80 ? -9.466 16.774 -3.361 1.00 77.12 80 ILE A N 1
ATOM 631 C CA . ILE A 1 80 ? -9.232 16.407 -4.759 1.00 77.12 80 ILE A CA 1
ATOM 632 C C . ILE A 1 80 ? -8.511 15.064 -4.865 1.00 77.12 80 ILE A C 1
ATOM 634 O O . ILE A 1 80 ? -7.422 14.883 -4.332 1.00 77.12 80 ILE A O 1
ATOM 638 N N . LYS A 1 81 ? -9.067 14.155 -5.665 1.00 81.81 81 LYS A N 1
ATOM 639 C CA . LYS A 1 81 ? -8.401 12.933 -6.124 1.00 81.81 81 LYS A CA 1
ATOM 640 C C . LYS A 1 81 ? -8.094 13.061 -7.615 1.00 81.81 81 LYS A C 1
ATOM 642 O O . LYS A 1 81 ? -8.965 13.410 -8.408 1.00 81.81 81 LYS A O 1
ATOM 647 N N . VAL A 1 82 ? -6.852 12.783 -8.006 1.00 87.25 82 VAL A N 1
ATOM 648 C CA . VAL A 1 82 ? -6.386 12.898 -9.396 1.00 87.25 82 VAL A CA 1
ATOM 649 C C . VAL A 1 82 ? -6.119 11.512 -9.970 1.00 87.25 82 VAL A C 1
ATOM 651 O O . VAL A 1 82 ? -5.470 10.691 -9.331 1.00 87.25 82 VAL A O 1
ATOM 654 N N . THR A 1 83 ? -6.583 11.259 -11.192 1.00 89.25 83 THR A N 1
ATOM 655 C CA . THR A 1 83 ? -6.220 10.075 -11.988 1.00 89.25 83 THR A CA 1
ATOM 656 C C . THR A 1 83 ? -5.567 10.530 -13.287 1.00 89.25 83 THR A C 1
ATOM 658 O O . THR A 1 83 ? -6.095 11.416 -13.956 1.00 89.25 83 THR A O 1
ATOM 661 N N . VAL A 1 84 ? -4.412 9.961 -13.642 1.00 93.38 84 VAL A N 1
ATOM 662 C CA . VAL A 1 84 ? -3.651 10.331 -14.849 1.00 93.38 84 VAL A CA 1
ATOM 663 C C . VAL A 1 84 ? -3.566 9.140 -15.791 1.00 93.38 84 VAL A C 1
ATOM 665 O O . VAL A 1 84 ? -3.163 8.065 -15.363 1.00 93.38 84 VAL A O 1
ATOM 668 N N . GLN A 1 85 ? -3.878 9.345 -17.069 1.00 94.94 85 GLN A N 1
ATOM 669 C CA . GLN A 1 85 ? -3.617 8.383 -18.135 1.00 94.94 85 GLN A CA 1
ATOM 670 C C . GLN A 1 85 ? -2.189 8.581 -18.650 1.00 94.94 85 GLN A C 1
ATOM 672 O O . GLN A 1 85 ? -1.865 9.637 -19.205 1.00 94.94 85 GLN A O 1
ATOM 677 N N . VAL A 1 86 ? -1.335 7.579 -18.458 1.00 96.06 86 VAL A N 1
ATOM 678 C CA . VAL A 1 86 ? 0.074 7.631 -18.849 1.00 96.06 86 VAL A CA 1
ATOM 679 C C . VAL A 1 86 ? 0.188 7.275 -20.334 1.00 96.06 86 VAL A C 1
ATOM 681 O O . VAL A 1 86 ? -0.213 6.183 -20.738 1.00 96.06 86 VAL A O 1
ATOM 684 N N . PRO A 1 87 ? 0.691 8.184 -21.187 1.00 95.12 87 PRO A N 1
ATOM 685 C CA . PRO A 1 87 ? 0.917 7.866 -22.592 1.00 95.12 87 PRO A CA 1
ATOM 686 C C . PRO A 1 87 ? 2.130 6.937 -22.747 1.00 95.12 87 PRO A C 1
ATOM 688 O O . PRO A 1 87 ? 3.047 6.982 -21.930 1.00 95.12 87 PRO A O 1
ATOM 691 N N . HIS A 1 88 ? 2.180 6.154 -23.826 1.00 94.31 88 HIS A N 1
ATOM 692 C CA . HIS A 1 88 ? 3.339 5.321 -24.162 1.00 94.31 88 HIS A CA 1
ATOM 693 C C . HIS A 1 88 ? 3.719 5.428 -25.650 1.00 94.31 88 HIS A C 1
ATOM 695 O O . HIS A 1 88 ? 2.886 5.734 -26.504 1.00 94.31 88 HIS A O 1
ATOM 701 N N . ASN A 1 89 ? 5.001 5.220 -25.944 1.00 93.75 89 ASN A N 1
ATOM 702 C CA . ASN A 1 89 ? 5.616 5.310 -27.260 1.00 93.75 89 ASN A CA 1
ATOM 703 C C . ASN A 1 89 ? 5.741 3.913 -27.880 1.00 93.75 89 ASN A C 1
ATOM 705 O O . ASN A 1 89 ? 6.752 3.233 -27.706 1.00 93.75 89 ASN A O 1
ATOM 709 N N . GLU A 1 90 ? 4.722 3.508 -28.634 1.00 91.81 90 GLU A N 1
ATOM 710 C CA . GLU A 1 90 ? 4.662 2.199 -29.302 1.00 91.81 90 GLU A CA 1
ATOM 711 C C . GLU A 1 90 ? 5.869 1.937 -30.215 1.00 91.81 90 GLU A C 1
ATOM 713 O O . GLU A 1 90 ? 6.412 0.838 -30.224 1.00 91.81 90 GLU A O 1
ATOM 718 N N . ARG A 1 91 ? 6.347 2.956 -30.947 1.00 90.56 91 ARG A N 1
ATOM 719 C CA . ARG A 1 91 ? 7.483 2.803 -31.876 1.00 90.56 91 ARG A CA 1
ATOM 720 C C . ARG A 1 91 ? 8.769 2.431 -31.144 1.00 90.56 91 ARG A C 1
ATOM 722 O O . ARG A 1 91 ? 9.527 1.593 -31.621 1.00 90.56 91 ARG A O 1
ATOM 729 N N . LEU A 1 92 ? 9.028 3.077 -30.007 1.00 90.50 92 LEU A N 1
ATOM 730 C CA . LEU A 1 92 ? 10.217 2.800 -29.205 1.00 90.50 92 LEU A CA 1
ATOM 731 C C . LEU A 1 92 ? 10.084 1.466 -28.453 1.00 90.50 92 LEU A C 1
ATOM 733 O O . LEU A 1 92 ? 11.070 0.747 -28.328 1.00 90.50 92 LEU A O 1
ATOM 737 N N . GLY A 1 93 ? 8.867 1.107 -28.031 1.00 94.44 93 GLY A N 1
ATOM 738 C CA . GLY A 1 93 ? 8.561 -0.217 -27.483 1.00 94.44 93 GLY A CA 1
ATOM 739 C C . GLY A 1 93 ? 8.817 -1.348 -28.482 1.00 94.44 93 GLY A C 1
ATOM 740 O O . GLY A 1 93 ? 9.514 -2.308 -28.160 1.00 94.44 93 GLY A O 1
ATOM 741 N N . GLN A 1 94 ? 8.347 -1.203 -29.724 1.00 93.44 94 GLN A N 1
ATOM 742 C CA . GLN A 1 94 ? 8.597 -2.189 -30.778 1.00 93.44 94 GLN A CA 1
ATOM 743 C C . GLN A 1 94 ? 10.093 -2.342 -31.065 1.00 93.44 94 GLN A C 1
ATOM 745 O O . GLN A 1 94 ? 10.590 -3.459 -31.132 1.00 93.44 94 GLN A O 1
ATOM 750 N N . ALA A 1 95 ? 10.833 -1.231 -31.143 1.00 91.12 95 ALA A N 1
ATOM 751 C CA . ALA A 1 95 ? 12.277 -1.272 -31.364 1.00 91.12 95 ALA A CA 1
ATOM 752 C C . ALA A 1 95 ? 13.031 -2.044 -30.264 1.00 91.12 95 ALA A C 1
ATOM 754 O O . ALA A 1 95 ? 14.014 -2.719 -30.560 1.00 91.12 95 ALA A O 1
ATOM 755 N N . LEU A 1 96 ? 12.577 -1.967 -29.006 1.00 94.19 96 LEU A N 1
ATOM 756 C CA . LEU A 1 96 ? 13.128 -2.783 -27.921 1.00 94.19 96 LEU A CA 1
ATOM 757 C C . LEU A 1 96 ? 12.817 -4.270 -28.101 1.00 94.19 96 LEU A C 1
ATOM 759 O O . LEU A 1 96 ? 13.705 -5.089 -27.886 1.00 94.19 96 LEU A O 1
ATOM 763 N N . CYS A 1 97 ? 11.592 -4.621 -28.501 1.00 95.38 97 CYS A N 1
ATOM 764 C CA . CYS A 1 97 ? 11.212 -6.015 -28.753 1.00 95.38 97 CYS A CA 1
ATOM 765 C C . CYS A 1 97 ? 12.021 -6.612 -29.915 1.00 95.38 97 CYS A C 1
ATOM 767 O O . CYS A 1 97 ? 12.520 -7.729 -29.807 1.00 95.38 97 CYS A O 1
ATOM 769 N N . ASP A 1 98 ? 12.231 -5.840 -30.985 1.00 91.81 98 ASP A N 1
ATOM 770 C CA . ASP A 1 98 ? 13.045 -6.253 -32.134 1.00 91.81 98 ASP A CA 1
ATOM 771 C C . ASP A 1 98 ? 14.522 -6.459 -31.745 1.00 91.81 98 ASP A C 1
ATOM 773 O O . ASP A 1 98 ? 15.186 -7.362 -32.253 1.00 91.81 98 ASP A O 1
ATOM 777 N N . ALA A 1 99 ? 15.045 -5.630 -30.834 1.00 91.00 99 ALA A N 1
ATOM 778 C CA . ALA A 1 99 ? 16.435 -5.690 -30.382 1.00 91.00 99 ALA A CA 1
ATOM 779 C C . ALA A 1 99 ? 16.698 -6.757 -29.300 1.00 91.00 99 ALA A C 1
ATOM 781 O O . ALA A 1 99 ? 17.848 -7.149 -29.093 1.00 91.00 99 ALA A O 1
ATOM 782 N N . LEU A 1 100 ? 15.661 -7.227 -28.600 1.00 93.50 100 LEU A N 1
ATOM 783 C CA . LEU A 1 100 ? 15.760 -8.171 -27.484 1.00 93.50 100 LEU A CA 1
ATOM 784 C C . LEU A 1 100 ? 14.910 -9.425 -27.757 1.00 93.50 100 LEU A C 1
ATOM 786 O O . LEU A 1 100 ? 13.781 -9.515 -27.271 1.00 93.50 100 LEU A O 1
ATOM 790 N N . PRO A 1 101 ? 15.430 -10.417 -28.507 1.00 93.19 101 PRO A N 1
ATOM 791 C CA . PRO A 1 101 ? 14.721 -11.666 -28.765 1.00 93.19 101 PRO A CA 1
ATOM 792 C C . PRO A 1 101 ? 14.115 -12.310 -27.509 1.00 93.19 101 PRO A C 1
ATOM 794 O O . PRO A 1 101 ? 14.784 -12.515 -26.499 1.00 93.19 101 PRO A O 1
ATOM 797 N N . GLY A 1 102 ? 12.827 -12.648 -27.593 1.00 93.94 102 GLY A N 1
ATOM 798 C CA . GLY A 1 102 ? 12.046 -13.217 -26.490 1.00 93.94 102 GLY A CA 1
ATOM 799 C C . GLY A 1 102 ? 11.385 -12.184 -25.568 1.00 93.94 102 GLY A C 1
ATOM 800 O O . GLY A 1 102 ? 10.514 -12.562 -24.781 1.00 93.94 102 GLY A O 1
ATOM 801 N N . LEU A 1 103 ? 11.706 -10.892 -25.708 1.00 97.44 103 LEU A N 1
ATOM 802 C CA . LEU A 1 103 ? 10.878 -9.807 -25.185 1.00 97.44 103 LEU A CA 1
ATOM 803 C C . LEU A 1 103 ? 9.616 -9.683 -26.047 1.00 97.44 103 LEU A C 1
ATOM 805 O O . LEU A 1 103 ? 9.688 -9.434 -27.246 1.00 97.44 103 LEU A O 1
ATOM 809 N N . GLN A 1 104 ? 8.454 -9.883 -25.435 1.00 97.56 104 GLN A N 1
ATOM 810 C CA . GLN A 1 104 ? 7.163 -9.923 -26.124 1.00 97.56 104 GLN A CA 1
ATOM 811 C C . GLN A 1 104 ? 6.469 -8.565 -26.147 1.00 97.56 104 GLN A C 1
ATOM 813 O O . GLN A 1 104 ? 5.708 -8.283 -27.066 1.00 97.56 104 GLN A O 1
ATOM 818 N N . GLU A 1 105 ? 6.691 -7.742 -25.121 1.00 97.88 105 GLU A N 1
ATOM 819 C CA . GLU A 1 105 ? 6.025 -6.449 -24.990 1.00 97.88 105 GLU A CA 1
ATOM 820 C C . GLU A 1 105 ? 6.897 -5.458 -24.211 1.00 97.88 105 GLU A C 1
ATOM 822 O O . GLU A 1 105 ? 7.401 -5.774 -23.131 1.00 97.88 105 GLU A O 1
ATOM 827 N N . ALA A 1 106 ? 7.051 -4.241 -24.736 1.00 98.12 106 ALA A N 1
ATOM 828 C CA . ALA A 1 106 ? 7.759 -3.154 -24.069 1.00 98.12 106 ALA A CA 1
ATOM 829 C C . ALA A 1 106 ? 6.916 -1.871 -24.066 1.00 98.12 106 ALA A C 1
ATOM 831 O O . ALA A 1 106 ? 6.613 -1.298 -25.112 1.00 98.12 106 ALA A O 1
ATOM 832 N N . VAL A 1 107 ? 6.569 -1.392 -22.873 1.00 98.38 107 VAL A N 1
ATOM 833 C CA . VAL A 1 107 ? 5.832 -0.146 -22.651 1.00 98.38 107 VAL A CA 1
ATOM 834 C C . VAL A 1 107 ? 6.833 0.958 -22.336 1.00 98.38 107 VAL A C 1
ATOM 836 O O . VAL A 1 107 ? 7.493 0.924 -21.299 1.00 98.38 107 VAL A O 1
ATOM 839 N N . VAL A 1 108 ? 6.938 1.950 -23.222 1.00 97.62 108 VAL A N 1
ATOM 840 C CA . VAL A 1 108 ? 7.878 3.069 -23.064 1.00 97.62 108 VAL A CA 1
ATOM 841 C C . VAL A 1 108 ? 7.126 4.363 -22.770 1.00 97.62 108 VAL A C 1
ATOM 843 O O . VAL A 1 108 ? 6.466 4.898 -23.655 1.00 97.62 108 VAL A O 1
ATOM 846 N N . ILE A 1 109 ? 7.215 4.886 -21.551 1.00 97.44 109 ILE A N 1
ATOM 847 C CA . ILE A 1 109 ? 6.561 6.144 -21.147 1.00 97.44 109 ILE A CA 1
ATOM 848 C C . ILE A 1 109 ? 7.463 7.364 -21.409 1.00 97.44 109 ILE A C 1
ATOM 850 O O . ILE A 1 109 ? 8.677 7.202 -21.538 1.00 97.44 109 ILE A O 1
ATOM 854 N N . PRO A 1 110 ? 6.926 8.599 -21.468 1.00 95.56 110 PRO A N 1
ATOM 855 C CA . PRO A 1 110 ? 7.759 9.793 -21.537 1.00 95.56 110 PRO A CA 1
ATOM 856 C C . PRO A 1 110 ? 8.706 9.908 -20.344 1.00 95.56 110 PRO A C 1
ATOM 858 O O . PRO A 1 110 ? 8.290 9.729 -19.198 1.00 95.56 110 PRO A O 1
ATOM 861 N N . SER A 1 111 ? 9.938 10.333 -20.609 1.00 93.38 111 SER A N 1
ATOM 862 C CA . SER A 1 111 ? 10.834 10.799 -19.554 1.00 93.38 111 SER A CA 1
ATOM 863 C C . SER A 1 111 ? 10.326 12.092 -18.921 1.00 93.38 111 SER A C 1
ATOM 865 O O . SER A 1 111 ? 9.784 12.976 -19.598 1.00 93.38 111 SER A O 1
ATOM 867 N N . LEU A 1 112 ? 10.545 12.226 -17.615 1.00 90.31 112 LEU A N 1
ATOM 868 C CA . LEU A 1 112 ? 10.201 13.419 -16.850 1.00 90.31 112 LEU A CA 1
ATOM 869 C C . LEU A 1 112 ? 11.458 14.121 -16.336 1.00 90.31 112 LEU A C 1
ATOM 871 O O . LEU A 1 112 ? 12.397 13.452 -15.916 1.00 90.31 112 LEU A O 1
ATOM 875 N N . PRO A 1 113 ? 11.462 15.467 -16.282 1.00 88.69 113 PRO A N 1
ATOM 876 C CA . PRO A 1 113 ? 12.523 16.205 -15.596 1.00 88.69 113 PRO A CA 1
ATOM 877 C C . PRO A 1 113 ? 12.571 15.923 -14.086 1.00 88.69 113 PRO A C 1
ATOM 879 O O . PRO A 1 113 ? 13.615 16.089 -13.464 1.00 88.69 113 PRO A O 1
ATOM 882 N N . ASP A 1 114 ? 11.439 15.535 -13.492 1.00 87.88 114 ASP A N 1
ATOM 883 C CA . ASP A 1 114 ? 11.362 15.074 -12.108 1.00 87.88 114 ASP A CA 1
ATOM 884 C C . ASP A 1 114 ? 11.709 13.583 -12.031 1.00 87.88 114 ASP A C 1
ATOM 886 O O . ASP A 1 114 ? 10.847 12.719 -12.212 1.00 87.88 114 ASP A O 1
ATOM 890 N N . LEU A 1 115 ? 12.982 13.285 -11.762 1.00 84.94 115 LEU A N 1
ATOM 891 C CA . LEU A 1 115 ? 13.466 11.908 -11.644 1.00 84.94 115 LEU A CA 1
ATOM 892 C C . LEU A 1 115 ? 12.805 11.149 -10.482 1.00 84.94 115 LEU A C 1
ATOM 894 O O . LEU A 1 115 ? 12.676 9.929 -10.552 1.00 84.94 115 LEU A O 1
ATOM 898 N N . SER A 1 116 ? 12.324 11.852 -9.447 1.00 82.06 116 SER A N 1
ATOM 899 C CA . SER A 1 116 ? 11.654 11.221 -8.300 1.00 82.06 116 SER A CA 1
ATOM 900 C C . SER A 1 116 ? 10.296 10.607 -8.666 1.00 82.06 116 SER A C 1
ATOM 902 O O . SER A 1 116 ? 9.818 9.697 -7.989 1.00 82.06 116 SER A O 1
ATOM 904 N N . ALA A 1 117 ? 9.688 11.060 -9.767 1.00 89.56 117 ALA A N 1
ATOM 905 C CA . ALA A 1 117 ? 8.379 10.609 -10.225 1.00 89.56 117 ALA A CA 1
ATOM 906 C C . ALA A 1 117 ? 8.438 9.478 -11.264 1.00 89.56 117 ALA A C 1
ATOM 908 O O . ALA A 1 117 ? 7.388 8.972 -11.659 1.00 89.56 117 ALA A O 1
ATOM 909 N N . VAL A 1 118 ? 9.628 9.077 -11.726 1.00 91.75 118 VAL A N 1
ATOM 910 C CA . VAL A 1 118 ? 9.775 8.045 -12.768 1.00 91.75 118 VAL A CA 1
ATOM 911 C C . VAL A 1 118 ? 9.113 6.740 -12.327 1.00 91.75 118 VAL A C 1
ATOM 913 O O . VAL A 1 118 ? 8.202 6.261 -13.000 1.00 91.75 118 VAL A O 1
ATOM 916 N N . ASP A 1 119 ? 9.482 6.221 -11.153 1.00 91.88 119 ASP A N 1
ATOM 917 C CA . ASP A 1 119 ? 8.922 4.978 -10.611 1.00 91.88 119 ASP A CA 1
ATOM 918 C C . ASP A 1 119 ? 7.387 5.042 -10.461 1.00 91.88 119 ASP A C 1
ATOM 920 O O . ASP A 1 119 ? 6.694 4.072 -10.782 1.00 91.88 119 ASP A O 1
ATOM 924 N N . LEU A 1 120 ? 6.844 6.201 -10.054 1.00 92.25 120 LEU A N 1
ATOM 925 C CA . LEU A 1 120 ? 5.398 6.427 -9.960 1.00 92.25 120 LEU A CA 1
ATOM 926 C C . LEU A 1 120 ? 4.707 6.150 -11.296 1.00 92.25 120 LEU A C 1
ATOM 928 O O . LEU A 1 120 ? 3.743 5.384 -11.360 1.00 92.25 120 LEU A O 1
ATOM 932 N N . TYR A 1 121 ? 5.209 6.748 -12.375 1.00 96.44 121 TYR A N 1
ATOM 933 C CA . TYR A 1 121 ? 4.575 6.620 -13.680 1.00 96.44 121 TYR A CA 1
ATOM 934 C C . TYR A 1 121 ? 4.842 5.287 -14.371 1.00 96.44 121 TYR A C 1
ATOM 936 O O . TYR A 1 121 ? 3.964 4.831 -15.104 1.00 96.44 121 TYR A O 1
ATOM 944 N N . LEU A 1 122 ? 5.976 4.627 -14.109 1.00 97.56 122 LEU A N 1
ATOM 945 C CA . LEU A 1 122 ? 6.188 3.241 -14.543 1.00 97.56 122 LEU A CA 1
ATOM 946 C C . LEU A 1 122 ? 5.121 2.328 -13.939 1.00 97.56 122 LEU A C 1
ATOM 948 O O . LEU A 1 122 ? 4.481 1.560 -14.655 1.00 97.56 122 LEU A O 1
ATOM 952 N N . GLY A 1 123 ? 4.878 2.463 -12.633 1.00 96.69 123 GLY A N 1
ATOM 953 C CA . GLY A 1 123 ? 3.838 1.710 -11.946 1.00 96.69 123 GLY A CA 1
ATOM 954 C C . GLY A 1 123 ? 2.439 1.991 -12.497 1.00 96.69 123 GLY A C 1
ATOM 955 O O . GLY A 1 123 ? 1.698 1.066 -12.828 1.00 96.69 123 GLY A O 1
ATOM 956 N N . MET A 1 124 ? 2.091 3.269 -12.677 1.00 96.00 124 MET A N 1
ATOM 957 C CA . MET A 1 124 ? 0.803 3.663 -13.261 1.00 96.00 124 MET A CA 1
ATOM 958 C C . MET A 1 124 ? 0.611 3.127 -14.686 1.00 96.00 124 MET A C 1
ATOM 960 O O . MET A 1 124 ? -0.473 2.644 -15.009 1.00 96.00 124 MET A O 1
ATOM 964 N N . ALA A 1 125 ? 1.643 3.179 -15.530 1.00 97.88 125 ALA A N 1
ATOM 965 C CA . ALA A 1 125 ? 1.581 2.645 -16.887 1.00 97.88 125 ALA A CA 1
ATOM 966 C C . ALA A 1 125 ? 1.430 1.121 -16.892 1.00 97.88 125 ALA A C 1
ATOM 968 O O . ALA A 1 125 ? 0.579 0.597 -17.609 1.00 97.88 125 ALA A O 1
ATOM 969 N N . ALA A 1 126 ? 2.180 0.414 -16.041 1.00 98.25 126 ALA A N 1
ATOM 970 C CA . ALA A 1 126 ? 2.031 -1.027 -15.867 1.00 98.25 126 ALA A CA 1
ATOM 971 C C . ALA A 1 126 ? 0.594 -1.396 -15.455 1.00 98.25 126 ALA A C 1
ATOM 973 O O . ALA A 1 126 ? 0.007 -2.313 -16.028 1.00 98.25 126 ALA A O 1
ATOM 974 N N . ALA A 1 127 ? -0.011 -0.645 -14.528 1.00 97.12 127 ALA A N 1
ATOM 975 C CA . ALA A 1 127 ? -1.388 -0.874 -14.092 1.00 97.12 127 ALA A CA 1
ATOM 976 C C . ALA A 1 127 ? -2.398 -0.655 -15.226 1.00 97.12 127 ALA A C 1
ATOM 978 O O . ALA A 1 127 ? -3.335 -1.435 -15.379 1.00 97.12 127 ALA A O 1
ATOM 979 N N . GLN A 1 128 ? -2.202 0.397 -16.024 1.00 95.69 128 GLN A N 1
ATOM 980 C CA . GLN A 1 128 ? -3.101 0.769 -17.120 1.00 95.69 128 GLN A CA 1
ATOM 981 C C . GLN A 1 128 ? -3.048 -0.208 -18.292 1.00 95.69 128 GLN A C 1
ATOM 983 O O . GLN A 1 128 ? -4.085 -0.488 -18.886 1.00 95.69 128 GLN A O 1
ATOM 988 N N . ILE A 1 129 ? -1.860 -0.718 -18.623 1.00 96.62 129 ILE A N 1
ATOM 989 C CA . ILE A 1 129 ? -1.662 -1.618 -19.764 1.00 96.62 129 ILE A CA 1
ATOM 990 C C . ILE A 1 129 ? -1.941 -3.073 -19.382 1.00 96.62 129 ILE A C 1
ATOM 992 O O . ILE A 1 129 ? -2.641 -3.778 -20.105 1.00 96.62 129 ILE A O 1
ATOM 996 N N . PHE A 1 130 ? -1.439 -3.537 -18.236 1.00 97.44 130 PHE A N 1
ATOM 997 C CA . PHE A 1 130 ? -1.551 -4.947 -17.855 1.00 97.44 130 PHE A CA 1
ATOM 998 C C . PHE A 1 130 ? -2.759 -5.259 -16.976 1.00 97.44 130 PHE A C 1
ATOM 1000 O O . PHE A 1 130 ? -3.287 -6.365 -17.062 1.00 97.44 130 PHE A O 1
ATOM 1007 N N . GLY A 1 131 ? -3.249 -4.301 -16.183 1.00 95.62 131 GLY A N 1
ATOM 1008 C CA . GLY A 1 131 ? -4.424 -4.483 -15.324 1.00 95.62 131 GLY A CA 1
ATOM 1009 C C . GLY A 1 131 ? -5.662 -5.015 -16.061 1.00 95.62 131 GLY A C 1
ATOM 1010 O O . GLY A 1 131 ? -6.237 -6.003 -15.605 1.00 95.62 131 GLY A O 1
ATOM 1011 N N . PRO A 1 132 ? -6.043 -4.463 -17.232 1.00 96.38 132 PRO A N 1
ATOM 1012 C CA . PRO A 1 132 ? -7.181 -4.962 -18.015 1.00 96.38 132 PRO A CA 1
ATOM 1013 C C . PRO A 1 132 ? -7.044 -6.411 -18.516 1.00 96.38 132 PRO A C 1
ATOM 1015 O O . PRO A 1 132 ? -8.042 -7.032 -18.895 1.00 96.38 132 PRO A O 1
ATOM 1018 N N . HIS A 1 133 ? -5.827 -6.962 -18.537 1.00 96.25 133 HIS A N 1
ATOM 1019 C CA . HIS A 1 133 ? -5.554 -8.338 -18.958 1.00 96.25 133 HIS A CA 1
ATOM 1020 C C . HIS A 1 133 ? -5.626 -9.350 -17.812 1.00 96.25 133 HIS A C 1
ATOM 1022 O O . HIS A 1 133 ? -5.671 -10.553 -18.071 1.00 96.25 133 HIS A O 1
ATOM 1028 N N . LEU A 1 134 ? -5.673 -8.885 -16.562 1.00 96.50 134 LEU A N 1
ATOM 1029 C CA . LEU A 1 134 ? -5.867 -9.753 -15.409 1.00 96.50 134 LEU A CA 1
ATOM 1030 C C . LEU A 1 134 ? -7.272 -10.371 -15.437 1.00 96.50 134 LEU A C 1
ATOM 1032 O O . LEU A 1 134 ? -8.237 -9.778 -15.937 1.00 96.50 134 LEU A O 1
ATOM 1036 N N . ARG A 1 135 ? -7.401 -11.572 -14.876 1.00 95.50 135 ARG A N 1
ATOM 1037 C CA . ARG A 1 135 ? -8.661 -12.318 -14.746 1.00 95.50 135 ARG A CA 1
ATOM 1038 C C . ARG A 1 135 ? -8.852 -12.814 -13.313 1.00 95.50 135 ARG A C 1
ATOM 1040 O O . ARG A 1 135 ? -7.883 -13.005 -12.581 1.00 95.50 135 ARG A O 1
ATOM 1047 N N . ALA A 1 136 ? -10.108 -13.018 -12.919 1.00 92.44 136 ALA A N 1
ATOM 1048 C CA . ALA A 1 136 ? -10.436 -13.637 -11.638 1.00 92.44 136 ALA A CA 1
ATOM 1049 C C . ALA A 1 136 ? -9.804 -15.038 -11.525 1.00 92.44 136 ALA A C 1
ATOM 1051 O O . ALA A 1 136 ? -9.562 -15.700 -12.535 1.00 92.44 136 ALA A O 1
ATOM 1052 N N . GLY A 1 137 ? -9.507 -15.482 -10.303 1.00 93.00 137 GLY A N 1
ATOM 1053 C CA . GLY A 1 137 ? -8.859 -16.773 -10.035 1.00 93.00 137 GLY A CA 1
ATOM 1054 C C . GLY A 1 137 ? -7.345 -16.825 -10.294 1.00 93.00 137 GLY A C 1
ATOM 1055 O O . GLY A 1 137 ? -6.683 -17.770 -9.849 1.00 93.00 137 GLY A O 1
ATOM 1056 N N . GLN A 1 138 ? -6.778 -15.827 -10.984 1.00 96.62 138 GLN A N 1
ATOM 1057 C CA . GLN A 1 138 ? -5.356 -15.814 -11.325 1.00 96.62 138 GLN A CA 1
ATOM 1058 C C . GLN A 1 138 ? -4.454 -15.583 -10.115 1.00 96.62 138 GLN A C 1
ATOM 1060 O O . GLN A 1 138 ? -4.821 -14.885 -9.165 1.00 96.62 138 GLN A O 1
ATOM 1065 N N . GLY A 1 139 ? -3.253 -16.150 -10.182 1.00 97.62 139 GLY A N 1
ATOM 1066 C CA . GLY A 1 139 ? -2.161 -15.844 -9.272 1.00 97.62 139 GLY A CA 1
ATOM 1067 C C . GLY A 1 139 ? -1.254 -14.733 -9.794 1.00 97.62 139 GLY A C 1
ATOM 1068 O O . GLY A 1 139 ? -0.840 -14.751 -10.951 1.00 97.62 139 GLY A O 1
ATOM 1069 N N . ILE A 1 140 ? -0.924 -13.758 -8.954 1.00 98.38 140 ILE A N 1
ATOM 1070 C CA . ILE A 1 140 ? -0.127 -12.591 -9.336 1.00 98.38 140 ILE A CA 1
ATOM 1071 C C . ILE A 1 140 ? 0.979 -12.368 -8.306 1.00 98.38 140 ILE A C 1
ATOM 1073 O O . ILE A 1 140 ? 0.710 -12.086 -7.138 1.00 98.38 140 ILE A O 1
ATOM 1077 N N . GLY A 1 141 ? 2.226 -12.489 -8.748 1.00 98.06 141 GLY A N 1
ATOM 1078 C CA . GLY A 1 141 ? 3.420 -12.249 -7.949 1.00 98.06 141 GLY A CA 1
ATOM 1079 C C . GLY A 1 141 ? 3.879 -10.799 -8.014 1.00 98.06 141 GLY A C 1
ATOM 1080 O O . GLY A 1 141 ? 3.912 -10.203 -9.090 1.00 98.06 141 GLY A O 1
ATOM 1081 N N . PHE A 1 142 ? 4.282 -10.247 -6.874 1.00 97.75 142 PHE A N 1
ATOM 1082 C CA . PHE A 1 142 ? 4.848 -8.905 -6.768 1.00 97.75 142 PHE A CA 1
ATOM 1083 C C . PHE A 1 142 ? 6.174 -8.933 -6.011 1.00 97.75 142 PHE A C 1
ATOM 1085 O O . PHE A 1 142 ? 6.298 -9.593 -4.978 1.00 97.75 142 PHE A O 1
ATOM 1092 N N . SER A 1 143 ? 7.163 -8.190 -6.504 1.00 94.69 143 SER A N 1
ATOM 1093 C CA . SER A 1 143 ? 8.336 -7.814 -5.710 1.00 94.69 143 SER A CA 1
ATOM 1094 C C . SER A 1 143 ? 8.065 -6.569 -4.853 1.00 94.69 143 SER A C 1
ATOM 1096 O O . SER A 1 143 ? 6.981 -5.988 -4.886 1.00 94.69 143 SER A O 1
ATOM 1098 N N . GLY A 1 144 ? 9.082 -6.129 -4.108 1.00 89.19 144 GLY A N 1
ATOM 1099 C CA . GLY A 1 144 ? 9.137 -4.774 -3.554 1.00 89.19 144 GLY A CA 1
ATOM 1100 C C . GLY A 1 144 ? 9.599 -3.725 -4.578 1.00 89.19 144 GLY A C 1
ATOM 1101 O O . GLY A 1 144 ? 9.717 -4.012 -5.773 1.00 89.19 144 GLY A O 1
ATOM 1102 N N . GLY A 1 145 ? 9.904 -2.522 -4.086 1.00 87.50 145 GLY A N 1
ATOM 1103 C CA . GLY A 1 145 ? 10.432 -1.381 -4.846 1.00 87.50 145 GLY A CA 1
ATOM 1104 C C . GLY A 1 145 ? 9.389 -0.363 -5.339 1.00 87.50 145 GLY A C 1
ATOM 1105 O O . GLY A 1 145 ? 8.227 -0.690 -5.597 1.00 87.50 145 GLY A O 1
ATOM 1106 N N . ARG A 1 146 ? 9.823 0.899 -5.503 1.00 88.44 146 ARG A N 1
ATOM 1107 C CA . ARG A 1 146 ? 8.972 2.073 -5.828 1.00 88.44 146 ARG A CA 1
ATOM 1108 C C . ARG A 1 146 ? 8.029 1.884 -7.004 1.00 88.44 146 ARG A C 1
ATOM 1110 O O . ARG A 1 146 ? 6.844 2.213 -6.893 1.00 88.44 146 ARG A O 1
ATOM 1117 N N . ALA A 1 147 ? 8.522 1.347 -8.115 1.00 92.88 147 ALA A N 1
ATOM 1118 C CA . ALA A 1 147 ? 7.698 1.182 -9.306 1.00 92.88 147 ALA A CA 1
ATOM 1119 C C . ALA A 1 147 ? 6.590 0.137 -9.097 1.00 92.88 147 ALA A C 1
ATOM 1121 O O . ALA A 1 147 ? 5.455 0.344 -9.525 1.00 92.88 147 ALA A O 1
ATOM 1122 N N . VAL A 1 148 ? 6.883 -0.949 -8.372 1.00 95.56 148 VAL A N 1
ATOM 1123 C CA . VAL A 1 148 ? 5.910 -2.016 -8.092 1.00 95.56 148 VAL A CA 1
ATOM 1124 C C . VAL A 1 148 ? 4.869 -1.571 -7.063 1.00 95.56 148 VAL A C 1
ATOM 1126 O O . VAL A 1 148 ? 3.684 -1.842 -7.246 1.00 95.56 148 VAL A O 1
ATOM 1129 N N . ALA A 1 149 ? 5.251 -0.796 -6.046 1.00 91.25 149 ALA A N 1
ATOM 1130 C CA . ALA A 1 149 ? 4.276 -0.142 -5.167 1.00 91.25 149 ALA A CA 1
ATOM 1131 C C . ALA A 1 149 ? 3.362 0.831 -5.903 1.00 91.25 149 ALA A C 1
ATOM 1133 O O . ALA A 1 149 ? 2.161 0.879 -5.650 1.00 91.25 149 ALA A O 1
ATOM 1134 N N . SER A 1 150 ? 3.922 1.596 -6.835 1.00 91.88 150 SER A N 1
ATOM 1135 C CA . SER A 1 150 ? 3.145 2.528 -7.650 1.00 91.88 150 SER A CA 1
ATOM 1136 C C . SER A 1 150 ? 2.174 1.794 -8.575 1.00 91.88 150 SER A C 1
ATOM 1138 O O . SER A 1 150 ? 1.036 2.233 -8.741 1.00 91.88 150 SER A O 1
ATOM 1140 N N . LEU A 1 151 ? 2.583 0.636 -9.108 1.00 95.38 151 LEU A N 1
ATOM 1141 C CA . LEU A 1 151 ? 1.706 -0.296 -9.815 1.00 95.38 151 LEU A CA 1
ATOM 1142 C C . LEU A 1 151 ? 0.580 -0.768 -8.902 1.00 95.38 151 LEU A C 1
ATOM 1144 O O . LEU A 1 151 ? -0.581 -0.590 -9.252 1.00 95.38 151 LEU A O 1
ATOM 1148 N N . ALA A 1 152 ? 0.896 -1.302 -7.725 1.00 92.06 152 ALA A N 1
ATOM 1149 C CA . ALA A 1 152 ? -0.104 -1.752 -6.762 1.00 92.06 152 ALA A CA 1
ATOM 1150 C C . ALA A 1 152 ? -1.108 -0.647 -6.388 1.00 92.06 152 ALA A C 1
ATOM 1152 O O . ALA A 1 152 ? -2.314 -0.884 -6.332 1.00 92.06 152 ALA A O 1
ATOM 1153 N N . ASN A 1 153 ? -0.628 0.590 -6.241 1.00 87.38 153 ASN A N 1
ATOM 1154 C CA . ASN A 1 153 ? -1.449 1.771 -5.982 1.00 87.38 153 ASN A CA 1
ATOM 1155 C C . ASN A 1 153 ? -2.304 2.232 -7.176 1.00 87.38 153 ASN A C 1
ATOM 1157 O O . ASN A 1 153 ? -3.212 3.046 -6.996 1.00 87.38 153 ASN A O 1
ATOM 1161 N N . ALA A 1 154 ? -2.048 1.768 -8.391 1.00 90.38 154 ALA A N 1
ATOM 1162 C CA . ALA A 1 154 ? -2.853 2.094 -9.568 1.00 90.38 154 ALA A CA 1
ATOM 1163 C C . ALA A 1 154 ? -3.682 0.897 -10.066 1.00 90.38 154 ALA A C 1
ATOM 1165 O O . ALA A 1 154 ? -4.639 1.083 -10.820 1.00 90.38 154 ALA A O 1
ATOM 1166 N N . LEU A 1 155 ? -3.340 -0.319 -9.639 1.00 93.06 155 LEU A N 1
ATOM 1167 C CA . LEU A 1 155 ? -3.908 -1.558 -10.147 1.00 93.06 155 LEU A CA 1
ATOM 1168 C C . LEU A 1 155 ? -5.343 -1.766 -9.661 1.00 93.06 155 LEU A C 1
ATOM 1170 O O . LEU A 1 155 ? -5.635 -1.704 -8.466 1.00 93.06 155 LEU A O 1
ATOM 1174 N N . SER A 1 156 ? -6.229 -2.077 -10.605 1.00 90.62 156 SER A N 1
ATOM 1175 C CA . SER A 1 156 ? -7.579 -2.566 -10.324 1.00 90.62 156 SER A CA 1
ATOM 1176 C C . SER A 1 156 ? -7.621 -4.073 -10.533 1.00 90.62 156 SER A C 1
ATOM 1178 O O . SER A 1 156 ? -7.244 -4.544 -11.605 1.00 90.62 156 SER A O 1
ATOM 1180 N N . LEU A 1 157 ? -8.042 -4.827 -9.514 1.00 91.31 157 LEU A N 1
ATOM 1181 C CA . LEU A 1 157 ? -8.127 -6.282 -9.600 1.00 91.31 157 LEU A CA 1
ATOM 1182 C C . LEU A 1 157 ? -9.507 -6.721 -10.121 1.00 91.31 157 LEU A C 1
ATOM 1184 O O . LEU A 1 157 ? -10.520 -6.140 -9.729 1.00 91.31 157 LEU A O 1
ATOM 1188 N N . PRO A 1 158 ? -9.572 -7.758 -10.973 1.00 90.12 158 PRO A N 1
ATOM 1189 C CA . PRO A 1 158 ? -10.823 -8.334 -11.465 1.00 90.12 158 PRO A CA 1
ATOM 1190 C C . PRO A 1 158 ? -11.441 -9.243 -10.393 1.00 90.12 158 PRO A C 1
ATOM 1192 O O . PRO A 1 158 ? -11.331 -10.467 -10.442 1.00 90.12 158 PRO A O 1
ATOM 1195 N N . LEU A 1 159 ? -12.045 -8.630 -9.379 1.00 87.56 159 LEU A N 1
ATOM 1196 C CA . LEU A 1 159 ? -12.622 -9.333 -8.237 1.00 87.56 159 LEU A CA 1
ATOM 1197 C C . LEU A 1 159 ? -13.904 -10.080 -8.632 1.00 87.56 159 LEU A C 1
ATOM 1199 O O . LEU A 1 159 ? -14.832 -9.484 -9.177 1.00 87.56 159 LEU A O 1
ATOM 1203 N N . GLN A 1 160 ? -13.980 -11.373 -8.305 1.00 85.19 160 GLN A N 1
ATOM 1204 C CA . GLN A 1 160 ? -15.174 -12.196 -8.502 1.00 85.19 160 GLN A CA 1
ATOM 1205 C C . GLN A 1 160 ? -15.369 -13.157 -7.323 1.00 85.19 160 GLN A C 1
ATOM 1207 O O . GLN A 1 160 ? -14.428 -13.822 -6.882 1.00 85.19 160 GLN A O 1
ATOM 1212 N N . LYS A 1 161 ? -16.605 -13.255 -6.817 1.00 80.06 161 LYS A N 1
ATOM 1213 C CA . LYS A 1 161 ? -16.951 -14.169 -5.717 1.00 80.06 161 LYS A CA 1
ATOM 1214 C C . LYS A 1 161 ? -16.706 -15.624 -6.140 1.00 80.06 161 LYS A C 1
ATOM 1216 O O . LYS A 1 161 ? -17.089 -16.020 -7.237 1.00 80.06 161 LYS A O 1
ATOM 1221 N N . GLY A 1 162 ? -16.060 -16.407 -5.273 1.00 82.31 162 GLY A N 1
ATOM 1222 C CA . GLY A 1 162 ? -15.741 -17.821 -5.519 1.00 82.31 162 GLY A CA 1
ATOM 1223 C C . GLY A 1 162 ? -14.564 -18.073 -6.473 1.00 82.31 162 GLY A C 1
ATOM 1224 O O . GLY A 1 162 ? -14.223 -19.222 -6.729 1.00 82.31 162 GLY A O 1
ATOM 1225 N N . SER A 1 163 ? -13.922 -17.030 -7.005 1.00 88.81 163 SER A N 1
ATOM 1226 C CA . SER A 1 163 ? -12.723 -17.144 -7.850 1.00 88.81 163 SER A CA 1
ATOM 1227 C C . SER A 1 163 ? -11.688 -16.100 -7.424 1.00 88.81 163 SER A C 1
ATOM 1229 O O . SER A 1 163 ? -11.465 -15.119 -8.140 1.00 88.81 163 SER A O 1
ATOM 1231 N N . PRO A 1 164 ? -11.082 -16.270 -6.233 1.00 90.50 164 PRO A N 1
ATOM 1232 C CA . PRO A 1 164 ? -10.203 -15.266 -5.655 1.00 90.50 164 PRO A CA 1
ATOM 1233 C C . PRO A 1 164 ? -8.978 -15.012 -6.524 1.00 90.50 164 PRO A C 1
ATOM 1235 O O . PRO A 1 164 ? -8.290 -15.947 -6.936 1.00 90.50 164 PRO A O 1
ATOM 1238 N N . VAL A 1 165 ? -8.655 -13.737 -6.735 1.00 94.56 165 VAL A N 1
ATOM 1239 C CA . VAL A 1 165 ? -7.315 -13.363 -7.192 1.00 94.56 165 VAL A CA 1
ATOM 1240 C C . VAL A 1 165 ? -6.330 -13.672 -6.065 1.00 94.56 165 VAL A C 1
ATOM 1242 O O . VAL A 1 165 ? -6.511 -13.240 -4.927 1.00 94.56 165 VAL A O 1
ATOM 1245 N N . ARG A 1 166 ? -5.284 -14.432 -6.369 1.00 94.94 166 ARG A N 1
ATOM 1246 C CA . ARG A 1 166 ? -4.266 -14.845 -5.401 1.00 94.94 166 ARG A CA 1
ATOM 1247 C C . ARG A 1 166 ? -3.038 -13.966 -5.579 1.00 94.94 166 ARG A C 1
ATOM 1249 O O . ARG A 1 166 ? -2.429 -13.960 -6.640 1.00 94.94 166 ARG A O 1
ATOM 1256 N N . LEU A 1 167 ? -2.685 -13.192 -4.567 1.00 96.19 167 LEU A N 1
ATOM 1257 C CA . LEU A 1 167 ? -1.542 -12.288 -4.588 1.00 96.19 167 LEU A CA 1
ATOM 1258 C C . LEU A 1 167 ? -0.374 -12.928 -3.840 1.00 96.19 167 LEU A C 1
ATOM 1260 O O . LEU A 1 167 ? -0.563 -13.483 -2.761 1.00 96.19 167 LEU A O 1
ATOM 1264 N N . TYR A 1 168 ? 0.829 -12.841 -4.395 1.00 96.50 168 TYR A N 1
ATOM 1265 C CA . TYR A 1 168 ? 2.012 -13.508 -3.861 1.00 96.50 168 TYR A CA 1
ATOM 1266 C C . TYR A 1 168 ? 3.137 -12.503 -3.641 1.00 96.50 168 TYR A C 1
ATOM 1268 O O . TYR A 1 168 ? 3.540 -11.806 -4.574 1.00 96.50 168 TYR A O 1
ATOM 1276 N N . ALA A 1 169 ? 3.663 -12.436 -2.419 1.00 94.56 169 ALA A N 1
ATOM 1277 C CA . ALA A 1 169 ? 4.901 -11.713 -2.163 1.00 94.56 169 ALA A CA 1
ATOM 1278 C C . ALA A 1 169 ? 6.068 -12.582 -2.647 1.00 94.56 169 ALA A C 1
ATOM 1280 O O . ALA A 1 169 ? 6.220 -13.719 -2.211 1.00 94.56 169 ALA A O 1
ATOM 1281 N N . LEU A 1 170 ? 6.888 -12.063 -3.563 1.00 96.50 170 LEU A N 1
ATOM 1282 C CA . LEU A 1 170 ? 8.022 -12.812 -4.123 1.00 96.50 170 LEU A CA 1
ATOM 1283 C C . LEU A 1 170 ? 9.279 -12.743 -3.247 1.00 96.50 170 LEU A C 1
ATOM 1285 O O . LEU A 1 170 ? 10.237 -13.480 -3.473 1.00 96.50 170 LEU A O 1
ATOM 1289 N N . THR A 1 171 ? 9.277 -11.864 -2.246 1.00 91.94 171 THR A N 1
ATOM 1290 C CA . THR A 1 171 ? 10.375 -11.669 -1.296 1.00 91.94 171 THR A CA 1
ATOM 1291 C C . THR A 1 171 ? 9.823 -11.346 0.086 1.00 91.94 171 THR A C 1
ATOM 1293 O O . THR A 1 171 ? 8.786 -10.695 0.186 1.00 91.94 171 THR A O 1
ATOM 1296 N N . ARG A 1 172 ? 10.548 -11.689 1.144 1.00 87.75 172 ARG A N 1
ATOM 1297 C CA . ARG A 1 172 ? 10.184 -11.384 2.528 1.00 87.75 172 ARG A CA 1
ATOM 1298 C C . ARG A 1 172 ? 11.423 -11.047 3.342 1.00 87.75 172 ARG A C 1
ATOM 1300 O O . ARG A 1 172 ? 12.448 -11.712 3.216 1.00 87.75 172 ARG A O 1
ATOM 1307 N N . PHE A 1 173 ? 11.335 -10.010 4.171 1.00 80.12 173 PHE A N 1
ATOM 1308 C CA . PHE A 1 173 ? 12.448 -9.575 5.015 1.00 80.12 173 PHE A CA 1
ATOM 1309 C C . PHE A 1 173 ? 12.313 -10.135 6.436 1.00 80.12 173 PHE A C 1
ATOM 1311 O O . PHE A 1 173 ? 11.260 -10.027 7.060 1.00 80.12 173 PHE A O 1
ATOM 1318 N N . ARG A 1 174 ? 13.393 -10.712 6.974 1.00 75.88 174 ARG A N 1
ATOM 1319 C CA . ARG A 1 174 ? 13.436 -11.339 8.307 1.00 75.88 174 ARG A CA 1
ATOM 1320 C C . ARG A 1 174 ? 13.966 -10.381 9.384 1.00 75.88 174 ARG A C 1
ATOM 1322 O O . ARG A 1 174 ? 14.980 -10.661 10.020 1.00 75.88 174 ARG A O 1
ATOM 1329 N N . GLY A 1 175 ? 13.301 -9.244 9.595 1.00 71.31 175 GLY A N 1
ATOM 1330 C CA . GLY A 1 175 ? 13.669 -8.278 10.643 1.00 71.31 175 GLY A CA 1
ATOM 1331 C C . GLY A 1 175 ? 12.473 -7.651 11.364 1.00 71.31 175 GLY A C 1
ATOM 1332 O O . GLY A 1 175 ? 11.345 -7.731 10.890 1.00 71.31 175 GLY A O 1
ATOM 1333 N N . GLN A 1 176 ? 12.729 -7.049 12.533 1.00 66.75 176 GLN A N 1
ATOM 1334 C CA . GLN A 1 176 ? 11.698 -6.432 13.389 1.00 66.75 176 GLN A CA 1
ATOM 1335 C C . GLN A 1 176 ? 11.238 -5.052 12.900 1.00 66.75 176 GLN A C 1
ATOM 1337 O O . GLN A 1 176 ? 10.105 -4.636 13.156 1.00 66.75 176 GLN A O 1
ATOM 1342 N N . GLU A 1 177 ? 12.131 -4.319 12.234 1.00 71.19 177 GLU A N 1
ATOM 1343 C CA . GLU A 1 177 ? 11.791 -3.049 11.608 1.00 71.19 177 GLU A CA 1
ATOM 1344 C C . GLU A 1 177 ? 11.053 -3.323 10.305 1.00 71.19 177 GLU A C 1
ATOM 1346 O O . GLU A 1 177 ? 11.523 -4.078 9.448 1.00 71.19 177 GLU A O 1
ATOM 1351 N N . VAL A 1 178 ? 9.887 -2.699 10.164 1.00 71.50 178 VAL A N 1
ATOM 1352 C CA . VAL A 1 178 ? 9.111 -2.824 8.943 1.00 71.50 178 VAL A CA 1
ATOM 1353 C C . VAL A 1 178 ? 9.694 -1.886 7.902 1.00 71.50 178 VAL A C 1
ATOM 1355 O O . VAL A 1 178 ? 9.642 -0.663 8.030 1.00 71.50 178 VAL A O 1
ATOM 1358 N N . LEU A 1 179 ? 10.292 -2.486 6.879 1.00 68.12 179 LEU A N 1
ATOM 1359 C CA . LEU A 1 179 ? 10.875 -1.761 5.761 1.00 68.12 179 LEU A CA 1
ATOM 1360 C C . LEU A 1 179 ? 9.756 -1.271 4.839 1.00 68.12 179 LEU A C 1
ATOM 1362 O O . LEU A 1 179 ? 8.731 -1.930 4.712 1.00 68.12 179 LEU A O 1
ATOM 1366 N N . GLY A 1 180 ? 9.953 -0.113 4.208 1.00 71.50 180 GLY A N 1
ATOM 1367 C CA . GLY A 1 180 ? 8.942 0.557 3.384 1.00 71.50 180 GLY A CA 1
ATOM 1368 C C . GLY A 1 180 ? 8.388 -0.303 2.251 1.00 71.50 180 GLY A C 1
ATOM 1369 O O . GLY A 1 180 ? 7.381 -0.984 2.415 1.00 71.50 180 GLY A O 1
ATOM 1370 N N . ILE A 1 181 ? 8.990 -0.243 1.063 1.00 78.19 181 ILE A N 1
ATOM 1371 C CA . ILE A 1 181 ? 8.406 -0.887 -0.117 1.00 78.19 181 ILE A CA 1
ATOM 1372 C C . ILE A 1 181 ? 8.844 -2.345 -0.255 1.00 78.19 181 ILE A C 1
ATOM 1374 O O . ILE A 1 181 ? 9.589 -2.721 -1.163 1.00 78.19 181 ILE A O 1
ATOM 1378 N N . THR A 1 182 ? 8.376 -3.180 0.664 1.00 87.69 182 THR A N 1
ATOM 1379 C CA . THR A 1 182 ? 8.556 -4.636 0.625 1.00 87.69 182 THR A CA 1
ATOM 1380 C C . THR A 1 182 ? 7.489 -5.297 -0.246 1.00 87.69 182 THR A C 1
ATOM 1382 O O . THR A 1 182 ? 6.398 -4.756 -0.429 1.00 87.69 182 THR A O 1
ATOM 1385 N N . ALA A 1 183 ? 7.765 -6.496 -0.766 1.00 91.25 183 ALA A N 1
ATOM 1386 C CA . ALA A 1 183 ? 6.746 -7.268 -1.483 1.00 91.25 183 ALA A CA 1
ATOM 1387 C C . ALA A 1 183 ? 5.551 -7.617 -0.578 1.00 91.25 183 ALA A C 1
ATOM 1389 O O . ALA A 1 183 ? 4.405 -7.548 -1.017 1.00 91.25 183 ALA A O 1
ATOM 1390 N N . GLU A 1 184 ? 5.807 -7.930 0.698 1.00 87.88 184 GLU A N 1
ATOM 1391 C CA . GLU A 1 184 ? 4.765 -8.166 1.703 1.00 87.88 184 GLU A CA 1
ATOM 1392 C C . GLU A 1 184 ? 3.856 -6.943 1.859 1.00 87.88 184 GLU A C 1
ATOM 1394 O O . GLU A 1 184 ? 2.634 -7.081 1.860 1.00 87.88 184 GLU A O 1
ATOM 1399 N N . GLY A 1 185 ? 4.438 -5.741 1.923 1.00 87.81 185 GLY A N 1
ATOM 1400 C CA . GLY A 1 185 ? 3.684 -4.497 2.004 1.00 87.81 185 GLY A CA 1
ATOM 1401 C C . GLY A 1 185 ? 2.885 -4.177 0.756 1.00 87.81 185 GLY A C 1
ATOM 1402 O O . GLY A 1 185 ? 1.715 -3.819 0.866 1.00 87.81 185 GLY A O 1
ATOM 1403 N N . VAL A 1 186 ? 3.474 -4.367 -0.425 1.00 92.12 186 VAL A N 1
ATOM 1404 C CA . VAL A 1 186 ? 2.782 -4.206 -1.713 1.00 92.12 186 VAL A CA 1
ATOM 1405 C C . VAL A 1 186 ? 1.557 -5.122 -1.791 1.00 92.12 186 VAL A C 1
ATOM 1407 O O . VAL A 1 186 ? 0.458 -4.674 -2.121 1.00 92.12 186 VAL A O 1
ATOM 1410 N N . VAL A 1 187 ? 1.727 -6.401 -1.452 1.00 92.38 187 VAL A N 1
ATOM 1411 C CA . VAL A 1 187 ? 0.649 -7.396 -1.491 1.00 92.38 187 VAL A CA 1
ATOM 1412 C C . VAL A 1 187 ? -0.414 -7.113 -0.429 1.00 92.38 187 VAL A C 1
ATOM 1414 O O . VAL A 1 187 ? -1.606 -7.142 -0.739 1.00 92.38 187 VAL A O 1
ATOM 1417 N N . ALA A 1 188 ? -0.012 -6.791 0.803 1.00 87.88 188 ALA A N 1
ATOM 1418 C CA . ALA A 1 188 ? -0.937 -6.432 1.875 1.00 87.88 188 ALA A CA 1
ATOM 1419 C C . ALA A 1 188 ? -1.766 -5.186 1.526 1.00 87.88 188 ALA A C 1
ATOM 1421 O O . ALA A 1 188 ? -2.973 -5.144 1.780 1.00 87.88 188 ALA A O 1
ATOM 1422 N N . GLU A 1 189 ? -1.145 -4.181 0.909 1.00 86.44 189 GLU A N 1
ATOM 1423 C CA . GLU A 1 189 ? -1.837 -2.971 0.476 1.00 86.44 189 GLU A CA 1
ATOM 1424 C C . GLU A 1 189 ? -2.836 -3.249 -0.649 1.00 86.44 189 GLU A C 1
ATOM 1426 O O . GLU A 1 189 ? -3.954 -2.738 -0.601 1.00 86.44 189 GLU A O 1
ATOM 1431 N N . LEU A 1 190 ? -2.488 -4.105 -1.615 1.00 90.00 190 LEU A N 1
ATOM 1432 C CA . LEU A 1 190 ? -3.411 -4.532 -2.670 1.00 90.00 190 LEU A CA 1
ATOM 1433 C C . LEU A 1 190 ? -4.639 -5.246 -2.108 1.00 90.00 190 LEU A C 1
ATOM 1435 O O . LEU A 1 190 ? -5.761 -4.882 -2.462 1.00 90.00 190 LEU A O 1
ATOM 1439 N N . VAL A 1 191 ? -4.438 -6.230 -1.222 1.00 87.75 191 VAL A N 1
ATOM 1440 C CA . VAL A 1 191 ? -5.549 -6.907 -0.535 1.00 87.75 191 VAL A CA 1
ATOM 1441 C C . VAL A 1 191 ? -6.415 -5.878 0.168 1.00 87.75 191 VAL A C 1
ATOM 1443 O O . VAL A 1 191 ? -7.632 -5.882 0.002 1.00 87.75 191 VAL A O 1
ATOM 1446 N N . THR A 1 192 ? -5.794 -4.961 0.909 1.00 81.50 192 THR A N 1
ATOM 1447 C CA . THR A 1 192 ? -6.553 -3.991 1.690 1.00 81.50 192 THR A CA 1
ATOM 1448 C C . THR A 1 192 ? -7.364 -3.070 0.795 1.00 81.50 192 THR A C 1
ATOM 1450 O O . THR A 1 192 ? -8.568 -2.949 0.974 1.00 81.50 192 THR A O 1
ATOM 1453 N N . ARG A 1 193 ? -6.747 -2.451 -0.208 1.00 79.88 193 ARG A N 1
ATOM 1454 C CA . ARG A 1 193 ? -7.436 -1.533 -1.115 1.00 79.88 193 ARG A CA 1
ATOM 1455 C C . ARG A 1 193 ? -8.655 -2.184 -1.768 1.00 79.88 193 ARG A C 1
ATOM 1457 O O . ARG A 1 193 ? -9.708 -1.563 -1.863 1.00 79.88 193 ARG A O 1
ATOM 1464 N N . HIS A 1 194 ? -8.515 -3.434 -2.199 1.00 81.12 194 HIS A N 1
ATOM 1465 C CA . HIS A 1 194 ? -9.549 -4.141 -2.951 1.00 81.12 194 HIS A CA 1
ATOM 1466 C C . HIS A 1 194 ? -10.604 -4.815 -2.073 1.00 81.12 194 HIS A C 1
ATOM 1468 O O . HIS A 1 194 ? -11.742 -4.947 -2.517 1.00 81.12 194 HIS A O 1
ATOM 1474 N N . LEU A 1 195 ? -10.273 -5.178 -0.830 1.00 76.56 195 LEU A N 1
ATOM 1475 C CA . LEU A 1 195 ? -11.255 -5.660 0.144 1.00 76.56 195 LEU A CA 1
ATOM 1476 C C . LEU A 1 195 ? -11.958 -4.523 0.894 1.00 76.56 195 LEU A C 1
ATOM 1478 O O . LEU A 1 195 ? -13.142 -4.637 1.151 1.00 76.56 195 LEU A O 1
ATOM 1482 N N . TRP A 1 196 ? -11.278 -3.433 1.244 1.00 65.25 196 TRP A N 1
ATOM 1483 C CA . TRP A 1 196 ? -11.787 -2.455 2.220 1.00 65.25 196 TRP A CA 1
ATOM 1484 C C . TRP A 1 196 ? -12.315 -1.168 1.607 1.00 65.25 196 TRP A C 1
ATOM 1486 O O . TRP A 1 196 ? -13.233 -0.571 2.155 1.00 65.25 196 TRP A O 1
ATOM 1496 N N . GLN A 1 197 ? -11.753 -0.716 0.483 1.00 59.84 197 GLN A N 1
ATOM 1497 C CA . GLN A 1 197 ? -12.246 0.505 -0.169 1.00 59.84 197 GLN A CA 1
ATOM 1498 C C . GLN A 1 197 ? -13.446 0.225 -1.084 1.00 59.84 197 GLN A C 1
ATOM 1500 O O . GLN A 1 197 ? -14.139 1.163 -1.468 1.00 59.84 197 GLN A O 1
ATOM 1505 N N . ASN A 1 198 ? -13.693 -1.050 -1.413 1.00 52.75 198 ASN A N 1
ATOM 1506 C CA . ASN A 1 198 ? -14.713 -1.473 -2.375 1.00 52.75 198 ASN A CA 1
ATOM 1507 C C . ASN A 1 198 ? -15.770 -2.430 -1.802 1.00 52.75 198 ASN A C 1
ATOM 1509 O O . ASN A 1 198 ? -16.828 -2.558 -2.414 1.00 52.75 198 ASN A O 1
ATOM 1513 N N . LEU A 1 199 ? -15.516 -3.107 -0.673 1.00 51.22 199 LEU A N 1
ATOM 1514 C CA . LEU A 1 199 ? -16.529 -3.932 -0.016 1.00 51.22 199 LEU A CA 1
ATOM 1515 C C . LEU A 1 199 ? -16.968 -3.228 1.258 1.00 51.22 199 LEU A C 1
ATOM 1517 O O . LEU A 1 199 ? -16.176 -2.999 2.168 1.00 51.22 199 LEU A O 1
ATOM 1521 N N . GLY A 1 200 ? -18.256 -2.921 1.302 1.00 51.75 200 GLY A N 1
ATOM 1522 C CA . GLY A 1 200 ? -18.938 -2.419 2.479 1.00 51.75 200 GLY A CA 1
ATOM 1523 C C . GLY A 1 200 ? -18.769 -3.294 3.725 1.00 51.75 200 GLY A C 1
ATOM 1524 O O . GLY A 1 200 ? -18.851 -2.831 4.852 1.00 51.75 200 GLY A O 1
ATOM 1525 N N . GLU A 1 201 ? -18.453 -4.576 3.560 1.00 60.66 201 GLU A N 1
ATOM 1526 C CA . GLU A 1 201 ? -18.217 -5.461 4.688 1.00 60.66 201 GLU A CA 1
ATOM 1527 C C . GLU A 1 201 ? -17.085 -6.456 4.419 1.00 60.66 201 GLU A C 1
ATOM 1529 O O . GLU A 1 201 ? -16.979 -7.015 3.330 1.00 60.66 201 GLU A O 1
ATOM 1534 N N . ILE A 1 202 ? -16.309 -6.789 5.453 1.00 64.19 202 ILE A N 1
ATOM 1535 C CA . ILE A 1 202 ? -15.143 -7.692 5.377 1.00 64.19 202 ILE A CA 1
ATOM 1536 C C . ILE A 1 202 ? -15.579 -9.142 5.085 1.00 64.19 202 ILE A C 1
ATOM 1538 O O . ILE A 1 202 ? -16.062 -9.797 6.005 1.00 64.19 202 ILE A O 1
ATOM 1542 N N . PRO A 1 203 ? -15.435 -9.692 3.868 1.00 70.06 203 PRO A N 1
ATOM 1543 C CA . PRO A 1 203 ? -15.967 -11.017 3.523 1.00 70.06 203 PRO A CA 1
ATOM 1544 C C . PRO A 1 203 ? -15.355 -12.137 4.374 1.00 70.06 203 PRO A C 1
ATOM 1546 O O . PRO A 1 203 ? -14.188 -12.053 4.753 1.00 70.06 203 PRO A O 1
ATOM 1549 N N . LEU A 1 204 ? -16.111 -13.212 4.634 1.00 71.19 204 LEU A N 1
ATOM 1550 C CA . LEU A 1 204 ? -15.539 -14.418 5.247 1.00 71.19 204 LEU A CA 1
ATOM 1551 C C . LEU A 1 204 ? -14.407 -14.970 4.358 1.00 71.19 204 LEU A C 1
ATOM 1553 O O . LEU A 1 204 ? -14.445 -14.762 3.143 1.00 71.19 204 LEU A O 1
ATOM 1557 N N . PRO A 1 205 ? -13.422 -15.721 4.894 1.00 68.25 205 PRO A N 1
ATOM 1558 C CA . PRO A 1 205 ? -12.264 -16.174 4.113 1.00 68.25 205 PRO A CA 1
ATOM 1559 C C . PRO A 1 205 ? -12.626 -16.914 2.813 1.00 68.25 205 PRO A C 1
ATOM 1561 O O . PRO A 1 205 ? -11.964 -16.741 1.796 1.00 68.25 205 PRO A O 1
ATOM 1564 N N . GLN A 1 206 ? -13.713 -17.692 2.823 1.00 72.00 206 GLN A N 1
ATOM 1565 C CA . GLN A 1 206 ? -14.213 -18.443 1.660 1.00 72.00 206 GLN A CA 1
ATOM 1566 C C . GLN A 1 206 ? -14.888 -17.553 0.602 1.00 72.00 206 GLN A C 1
ATOM 1568 O O . GLN A 1 206 ? -15.015 -17.934 -0.559 1.00 72.00 206 GLN A O 1
ATOM 1573 N N . GLU A 1 207 ? -15.329 -16.364 1.000 1.00 77.06 207 GLU A N 1
ATOM 1574 C CA . GLU A 1 207 ? -16.002 -15.388 0.144 1.00 77.06 207 GLU A CA 1
ATOM 1575 C C . GLU A 1 207 ? -15.054 -14.299 -0.362 1.00 77.06 207 GLU A C 1
ATOM 1577 O O . GLU A 1 207 ? -15.448 -13.491 -1.205 1.00 77.06 207 GLU A O 1
ATOM 1582 N N . CYS A 1 208 ? -13.824 -14.260 0.157 1.00 79.75 208 CYS A N 1
ATOM 1583 C CA . CYS A 1 208 ? -12.840 -13.243 -0.175 1.00 79.75 208 CYS A CA 1
ATOM 1584 C C . CYS A 1 208 ? -12.510 -13.299 -1.672 1.00 79.75 208 CYS A C 1
ATOM 1586 O O . CYS A 1 208 ? -11.997 -14.313 -2.137 1.00 79.75 208 CYS A O 1
ATOM 1588 N N . PRO A 1 209 ? -12.752 -12.225 -2.444 1.00 86.44 209 PRO A N 1
ATOM 1589 C CA . PRO A 1 209 ? -12.425 -12.196 -3.869 1.00 86.44 209 PRO A CA 1
ATOM 1590 C C . PRO A 1 209 ? -10.930 -11.957 -4.137 1.00 86.44 209 PRO A C 1
ATOM 1592 O O . PRO A 1 209 ? -10.499 -11.962 -5.291 1.00 86.44 209 PRO A O 1
ATOM 1595 N N . VAL A 1 210 ? -10.136 -11.734 -3.088 1.00 89.56 210 VAL A N 1
ATOM 1596 C CA . VAL A 1 210 ? -8.681 -11.599 -3.148 1.00 89.56 210 VAL A CA 1
ATOM 1597 C C . VAL A 1 210 ? -8.049 -12.172 -1.878 1.00 89.56 210 VAL A C 1
ATOM 1599 O O . VAL A 1 210 ? -8.577 -11.986 -0.783 1.00 89.56 210 VAL A O 1
ATOM 1602 N N . LEU A 1 211 ? -6.929 -12.876 -2.028 1.00 89.00 211 LEU A N 1
ATOM 1603 C CA . LEU A 1 211 ? -6.172 -13.515 -0.946 1.00 89.00 211 LEU A CA 1
ATOM 1604 C C . LEU A 1 211 ? -4.675 -13.231 -1.124 1.00 89.00 211 LEU A C 1
ATOM 1606 O O . LEU A 1 211 ? -4.222 -13.117 -2.260 1.00 89.00 211 LEU A O 1
ATOM 1610 N N . ALA A 1 212 ? -3.898 -13.159 -0.038 1.00 90.44 212 ALA A N 1
ATOM 1611 C CA . ALA A 1 212 ? -2.440 -12.970 -0.100 1.00 90.44 212 ALA A CA 1
ATOM 1612 C C . ALA A 1 212 ? -1.613 -14.107 0.524 1.00 90.44 212 ALA A C 1
ATOM 1614 O O . ALA A 1 212 ? -1.853 -14.465 1.673 1.00 90.44 212 ALA A O 1
ATOM 1615 N N . LEU A 1 213 ? -0.599 -14.611 -0.186 1.00 90.56 213 LEU A N 1
ATOM 1616 C CA . LEU A 1 213 ? 0.458 -15.478 0.345 1.00 90.56 213 LEU A CA 1
ATOM 1617 C C . LEU A 1 213 ? 1.716 -14.625 0.519 1.00 90.56 213 LEU A C 1
ATOM 1619 O O . LEU A 1 213 ? 2.286 -14.131 -0.454 1.00 90.56 213 LEU A O 1
ATOM 1623 N N . LEU A 1 214 ? 2.119 -14.421 1.772 1.00 88.69 214 LEU A N 1
ATOM 1624 C CA . LEU A 1 214 ? 3.239 -13.539 2.124 1.00 88.69 214 LEU A CA 1
ATOM 1625 C C . LEU A 1 214 ? 4.574 -14.285 2.276 1.00 88.69 214 LEU A C 1
ATOM 1627 O O . LEU A 1 214 ? 5.620 -13.650 2.351 1.00 88.69 214 LEU A O 1
ATOM 1631 N N . ASP A 1 215 ? 4.547 -15.619 2.324 1.00 88.81 215 ASP A N 1
ATOM 1632 C CA . ASP A 1 215 ? 5.742 -16.457 2.420 1.00 88.81 215 ASP A CA 1
ATOM 1633 C C . ASP A 1 215 ? 6.223 -16.881 1.017 1.00 88.81 215 ASP A C 1
ATOM 1635 O O . ASP A 1 215 ? 5.601 -17.753 0.399 1.00 88.81 215 ASP A O 1
ATOM 1639 N N . PRO A 1 216 ? 7.327 -16.301 0.502 1.00 91.81 216 PRO A N 1
ATOM 1640 C CA . PRO A 1 216 ? 7.821 -16.599 -0.839 1.00 91.81 216 PRO A CA 1
ATOM 1641 C C . PRO A 1 216 ? 8.351 -18.032 -0.976 1.00 91.81 216 PRO A C 1
ATOM 1643 O O . PRO A 1 216 ? 8.429 -18.547 -2.088 1.00 91.81 216 PRO A O 1
ATOM 1646 N N . THR A 1 217 ? 8.698 -18.709 0.126 1.00 90.50 217 THR A N 1
ATOM 1647 C CA . THR A 1 217 ? 9.243 -20.078 0.076 1.00 90.50 217 THR A CA 1
ATOM 1648 C C . THR A 1 217 ? 8.200 -21.118 -0.339 1.00 90.50 217 THR A C 1
ATOM 1650 O O . THR A 1 217 ? 8.549 -22.211 -0.780 1.00 90.50 217 THR A O 1
ATOM 1653 N N . GLN A 1 218 ? 6.917 -20.761 -0.248 1.00 90.62 218 GLN A N 1
ATOM 1654 C CA . GLN A 1 218 ? 5.786 -21.609 -0.617 1.00 90.62 218 GLN A CA 1
ATOM 1655 C C . GLN A 1 218 ? 5.276 -21.354 -2.044 1.00 90.62 218 GLN A C 1
ATOM 1657 O O . GLN A 1 218 ? 4.283 -21.959 -2.447 1.00 90.62 218 GLN A O 1
ATOM 1662 N N . VAL A 1 219 ? 5.911 -20.449 -2.797 1.00 94.06 219 VAL A N 1
ATOM 1663 C CA . VAL A 1 219 ? 5.468 -20.050 -4.139 1.00 94.06 219 VAL A CA 1
ATOM 1664 C C . VAL A 1 219 ? 6.029 -20.996 -5.197 1.00 94.06 219 VAL A C 1
ATOM 1666 O O . VAL A 1 219 ? 7.243 -21.132 -5.352 1.00 94.06 219 VAL A O 1
ATOM 1669 N N . SER A 1 220 ? 5.139 -21.600 -5.983 1.00 93.00 220 SER A N 1
ATOM 1670 C CA . SER A 1 220 ? 5.475 -22.416 -7.153 1.00 93.00 220 SER A CA 1
ATOM 1671 C C . SER A 1 220 ? 5.264 -21.643 -8.469 1.00 93.00 220 SER A C 1
ATOM 1673 O O . SER A 1 220 ? 4.367 -20.803 -8.555 1.00 93.00 220 SER A O 1
ATOM 1675 N N . PRO A 1 221 ? 5.990 -21.953 -9.565 1.00 90.50 221 PRO A N 1
ATOM 1676 C CA . PRO A 1 221 ? 5.718 -21.361 -10.883 1.00 90.50 221 PRO A CA 1
ATOM 1677 C C . PRO A 1 221 ? 4.303 -21.653 -11.418 1.00 90.50 221 PRO A C 1
ATOM 1679 O O . PRO A 1 221 ? 3.782 -20.932 -12.273 1.00 90.50 221 PRO A O 1
ATOM 1682 N N . THR A 1 222 ? 3.672 -22.733 -10.949 1.00 93.19 222 THR A N 1
ATOM 1683 C CA . THR A 1 222 ? 2.285 -23.073 -11.298 1.00 93.19 222 THR A CA 1
ATOM 1684 C C . THR A 1 222 ? 1.272 -22.170 -10.610 1.00 93.19 222 THR A C 1
ATOM 1686 O O . THR A 1 222 ? 0.172 -22.010 -11.130 1.00 93.19 222 THR A O 1
ATOM 1689 N N . ASP A 1 223 ? 1.646 -21.574 -9.478 1.00 94.50 223 ASP A N 1
ATOM 1690 C CA . ASP A 1 223 ? 0.775 -20.696 -8.703 1.00 94.50 223 ASP A CA 1
ATOM 1691 C C . ASP A 1 223 ? 0.602 -19.329 -9.355 1.00 94.50 223 ASP A C 1
ATOM 1693 O O . ASP A 1 223 ? -0.420 -18.685 -9.148 1.00 94.50 223 ASP A O 1
ATOM 1697 N N . LEU A 1 224 ? 1.594 -18.889 -10.131 1.00 97.69 224 LEU A N 1
ATOM 1698 C CA . LEU A 1 224 ? 1.645 -17.558 -10.722 1.00 97.69 224 LEU A CA 1
ATOM 1699 C C . LEU A 1 224 ? 1.187 -17.590 -12.175 1.00 97.69 224 LEU A C 1
ATOM 1701 O O . LEU A 1 224 ? 1.721 -18.348 -12.981 1.00 97.69 224 LEU A O 1
ATOM 1705 N N . ASP A 1 225 ? 0.257 -16.719 -12.532 1.00 98.38 225 ASP A N 1
ATOM 1706 C CA . ASP A 1 225 ? -0.103 -16.388 -13.910 1.00 98.38 225 ASP A CA 1
ATOM 1707 C C . ASP A 1 225 ? 0.608 -15.118 -14.375 1.00 98.38 225 ASP A C 1
ATOM 1709 O O . ASP A 1 225 ? 0.912 -14.992 -15.554 1.00 98.38 225 ASP A O 1
ATOM 1713 N N . TRP A 1 226 ? 0.919 -14.208 -13.449 1.00 98.56 226 TRP A N 1
ATOM 1714 C CA . TRP A 1 226 ? 1.637 -12.958 -13.694 1.00 98.56 226 TRP A CA 1
ATOM 1715 C C . TRP A 1 226 ? 2.705 -12.728 -12.629 1.00 98.56 226 TRP A C 1
ATOM 1717 O O . TRP A 1 226 ? 2.512 -13.092 -11.470 1.00 98.56 226 TRP A O 1
ATOM 1727 N N . ALA A 1 227 ? 3.807 -12.079 -12.997 1.00 98.56 227 ALA A N 1
ATOM 1728 C CA . ALA A 1 227 ? 4.781 -11.552 -12.045 1.00 98.56 227 ALA A CA 1
ATOM 1729 C C . ALA A 1 227 ? 5.175 -10.118 -12.415 1.00 98.56 227 ALA A C 1
ATOM 1731 O O . ALA A 1 227 ? 5.504 -9.845 -13.568 1.00 98.56 227 ALA A O 1
ATOM 1732 N N . PHE A 1 228 ? 5.164 -9.214 -11.437 1.00 98.69 228 PHE A N 1
ATOM 1733 C CA . PHE A 1 228 ? 5.614 -7.830 -11.571 1.00 98.69 228 PHE A CA 1
ATOM 1734 C C . PHE A 1 228 ? 6.817 -7.598 -10.666 1.00 98.69 228 PHE A C 1
ATOM 1736 O O . PHE A 1 228 ? 6.722 -7.736 -9.443 1.00 98.69 228 PHE A O 1
ATOM 1743 N N . VAL A 1 229 ? 7.952 -7.261 -11.273 1.00 97.94 229 VAL A N 1
ATOM 1744 C CA . VAL A 1 229 ? 9.241 -7.227 -10.584 1.00 97.94 229 VAL A CA 1
ATOM 1745 C C . VAL A 1 229 ? 9.960 -5.910 -10.870 1.00 97.94 229 VAL A C 1
ATOM 1747 O O . VAL A 1 229 ? 10.108 -5.493 -12.017 1.00 97.94 229 VAL A O 1
ATOM 1750 N N . GLY A 1 230 ? 10.393 -5.229 -9.815 1.00 94.56 230 GLY A N 1
ATOM 1751 C CA . GLY A 1 230 ? 11.256 -4.057 -9.907 1.00 94.56 230 GLY A CA 1
ATOM 1752 C C . GLY A 1 230 ? 12.712 -4.467 -10.109 1.00 94.56 230 GLY A C 1
ATOM 1753 O O . GLY A 1 230 ? 13.144 -5.491 -9.587 1.00 94.56 230 GLY A O 1
ATOM 1754 N N . LEU A 1 231 ? 13.468 -3.654 -10.846 1.00 92.00 231 LEU A N 1
ATOM 1755 C CA . LEU A 1 231 ? 14.905 -3.856 -11.041 1.00 92.00 231 LEU A CA 1
ATOM 1756 C C . LEU A 1 231 ? 15.729 -2.822 -10.259 1.00 92.00 231 LEU A C 1
ATOM 1758 O O . LEU A 1 231 ? 15.512 -1.607 -10.405 1.00 92.00 231 LEU A O 1
ATOM 1762 N N . GLY A 1 232 ? 16.698 -3.313 -9.485 1.00 88.31 232 GLY A N 1
ATOM 1763 C CA . GLY A 1 232 ? 17.747 -2.521 -8.844 1.00 88.31 232 GLY A CA 1
ATOM 1764 C C . GLY A 1 232 ? 18.980 -2.368 -9.741 1.00 88.31 232 GLY A C 1
ATOM 1765 O O . GLY A 1 232 ? 19.341 -3.290 -10.472 1.00 88.31 232 GLY A O 1
ATOM 1766 N N . ALA A 1 233 ? 19.639 -1.207 -9.685 1.00 86.94 233 ALA A N 1
ATOM 1767 C CA . ALA A 1 233 ? 20.880 -0.923 -10.410 1.00 86.94 233 ALA A CA 1
ATOM 1768 C C . ALA A 1 233 ? 21.970 -0.450 -9.439 1.00 86.94 233 ALA A C 1
ATOM 1770 O O . ALA A 1 233 ? 21.672 0.264 -8.483 1.00 86.94 233 ALA A O 1
ATOM 1771 N N . LEU A 1 234 ? 23.224 -0.843 -9.691 1.00 77.38 234 LEU A N 1
ATOM 1772 C CA . LEU A 1 234 ? 24.395 -0.340 -8.968 1.00 77.38 234 LEU A CA 1
ATOM 1773 C C . LEU A 1 234 ? 25.091 0.714 -9.831 1.00 77.38 234 LEU A C 1
ATOM 1775 O O . LEU A 1 234 ? 25.973 0.407 -10.631 1.00 77.38 234 LEU A O 1
ATOM 1779 N N . LEU A 1 235 ? 24.689 1.971 -9.682 1.00 62.81 235 LEU A N 1
ATOM 1780 C CA . LEU A 1 235 ? 25.405 3.108 -10.259 1.00 62.81 235 LEU A CA 1
ATOM 1781 C C . LEU A 1 235 ? 25.766 4.089 -9.157 1.00 62.81 235 LEU A C 1
ATOM 1783 O O . LEU A 1 235 ? 25.108 4.123 -8.125 1.00 62.81 235 LEU A O 1
ATOM 1787 N N . ALA A 1 236 ? 26.821 4.878 -9.364 1.00 48.00 236 ALA A N 1
ATOM 1788 C CA . ALA A 1 236 ? 27.316 5.857 -8.398 1.00 48.00 236 ALA A CA 1
ATOM 1789 C C . ALA A 1 236 ? 26.196 6.819 -7.936 1.00 48.00 236 ALA A C 1
ATOM 1791 O O . ALA A 1 236 ? 25.932 7.828 -8.584 1.00 48.00 236 ALA A O 1
ATOM 1792 N N . GLY A 1 237 ? 25.532 6.479 -6.823 1.00 49.34 237 GLY A N 1
ATOM 1793 C CA . GLY A 1 237 ? 24.416 7.221 -6.225 1.00 49.34 237 GLY A CA 1
ATOM 1794 C C . GLY A 1 237 ? 23.038 6.536 -6.273 1.00 49.34 237 GLY A C 1
ATOM 1795 O O . GLY A 1 237 ? 22.171 6.914 -5.490 1.00 49.34 237 GLY A O 1
ATOM 1796 N N . GLU A 1 238 ? 22.822 5.517 -7.112 1.00 53.41 238 GLU A N 1
ATOM 1797 C CA . GLU A 1 238 ? 21.589 4.712 -7.129 1.00 53.41 238 GLU A CA 1
ATOM 1798 C C . GLU A 1 238 ? 21.809 3.421 -6.329 1.00 53.41 238 GLU A C 1
ATOM 1800 O O . GLU A 1 238 ? 22.746 2.661 -6.571 1.00 53.41 238 GLU A O 1
ATOM 1805 N N . VAL A 1 239 ? 20.985 3.213 -5.301 1.00 51.56 239 VAL A N 1
ATOM 1806 C CA . VAL A 1 239 ? 21.193 2.146 -4.317 1.00 51.56 239 VAL A CA 1
ATOM 1807 C C . VAL A 1 239 ? 20.505 0.856 -4.756 1.00 51.56 239 VAL A C 1
ATOM 1809 O O . VAL A 1 239 ? 19.306 0.859 -5.027 1.00 51.56 239 VAL A O 1
ATOM 1812 N N . LEU A 1 240 ? 21.258 -0.253 -4.731 1.00 56.22 240 LEU A N 1
ATOM 1813 C CA . LEU A 1 240 ? 20.796 -1.623 -5.010 1.00 56.22 240 LEU A CA 1
ATOM 1814 C C . LEU A 1 240 ? 19.708 -2.118 -4.033 1.00 56.22 240 LEU A C 1
ATOM 1816 O O . LEU A 1 240 ? 19.126 -3.170 -4.240 1.00 56.22 240 LEU A O 1
ATOM 1820 N N . VAL A 1 241 ? 19.467 -1.394 -2.939 1.00 57.59 241 VAL A N 1
ATOM 1821 C CA . VAL A 1 241 ? 18.526 -1.728 -1.866 1.00 57.59 241 VAL A CA 1
ATOM 1822 C C . VAL A 1 241 ? 18.099 -0.430 -1.183 1.00 57.59 241 VAL A C 1
ATOM 1824 O O . VAL A 1 241 ? 18.930 0.277 -0.633 1.00 57.59 241 VAL A O 1
ATOM 1827 N N . GLU A 1 242 ? 16.810 -0.112 -1.132 1.00 63.31 242 GLU A N 1
ATOM 1828 C CA . GLU A 1 242 ? 16.324 1.125 -0.485 1.00 63.31 242 GLU A CA 1
ATOM 1829 C C . GLU A 1 242 ? 16.633 1.196 1.032 1.00 63.31 242 GLU A C 1
ATOM 1831 O O . GLU A 1 242 ? 16.544 2.262 1.635 1.00 63.31 242 GLU A O 1
ATOM 1836 N N . PHE A 1 243 ? 17.071 0.080 1.632 1.00 67.81 243 PHE A N 1
ATOM 1837 C CA . PHE A 1 243 ? 17.398 -0.083 3.053 1.00 67.81 243 PHE A CA 1
ATOM 1838 C C . PHE A 1 243 ? 18.733 -0.826 3.261 1.00 67.81 243 PHE A C 1
ATOM 1840 O O . PHE A 1 243 ? 18.756 -1.942 3.793 1.00 67.81 243 PHE A O 1
ATOM 1847 N N . PRO A 1 244 ? 19.877 -0.242 2.858 1.00 69.62 244 PRO A N 1
ATOM 1848 C CA . PRO A 1 244 ? 21.155 -0.948 2.893 1.00 69.62 244 PRO A CA 1
ATOM 1849 C C . PRO A 1 244 ? 21.563 -1.323 4.327 1.00 69.62 244 PRO A C 1
ATOM 1851 O O . PRO A 1 244 ? 22.065 -2.420 4.553 1.00 69.62 244 PRO A O 1
ATOM 1854 N N . ALA A 1 245 ? 21.271 -0.473 5.317 1.00 70.25 245 ALA A N 1
ATOM 1855 C CA . ALA A 1 245 ? 21.582 -0.745 6.721 1.00 70.25 245 ALA A CA 1
ATOM 1856 C C . ALA A 1 245 ? 20.778 -1.929 7.290 1.00 70.25 245 ALA A C 1
ATOM 1858 O O . ALA A 1 245 ? 21.356 -2.832 7.896 1.00 70.25 245 ALA A O 1
ATOM 1859 N N . ALA A 1 246 ? 19.463 -1.973 7.046 1.00 69.38 246 ALA A N 1
ATOM 1860 C CA . ALA A 1 246 ? 18.600 -3.041 7.552 1.00 69.38 246 ALA A CA 1
ATOM 1861 C C . ALA A 1 246 ? 18.993 -4.413 6.976 1.00 69.38 246 ALA A C 1
ATOM 1863 O O . ALA A 1 246 ? 19.134 -5.402 7.708 1.00 69.38 246 ALA A O 1
ATOM 1864 N N . CYS A 1 247 ? 19.270 -4.452 5.670 1.00 68.25 247 CYS A N 1
ATOM 1865 C CA . CYS A 1 247 ? 19.698 -5.661 4.972 1.00 68.25 247 CYS A CA 1
ATOM 1866 C C . CYS A 1 247 ? 21.166 -6.031 5.243 1.00 68.25 247 CYS A C 1
ATOM 1868 O O . CYS A 1 247 ? 21.565 -7.157 4.961 1.00 68.25 247 CYS A O 1
ATOM 1870 N N . GLY A 1 248 ? 21.971 -5.135 5.827 1.00 74.00 248 GLY A N 1
ATOM 1871 C CA . GLY A 1 248 ? 23.420 -5.332 5.941 1.00 74.00 248 GLY A CA 1
ATOM 1872 C C . GLY A 1 248 ? 24.098 -5.393 4.568 1.00 74.00 248 GLY A C 1
ATOM 1873 O O . GLY A 1 248 ? 24.957 -6.242 4.339 1.00 74.00 248 GLY A O 1
ATOM 1874 N N . PHE A 1 249 ? 23.649 -4.548 3.639 1.00 77.38 249 PHE A N 1
ATOM 1875 C CA . PHE A 1 249 ? 24.178 -4.457 2.286 1.00 77.38 249 PHE A CA 1
ATOM 1876 C C . PHE A 1 249 ? 25.620 -3.931 2.303 1.00 77.38 249 PHE A C 1
ATOM 1878 O O . PHE A 1 249 ? 25.894 -2.867 2.859 1.00 77.38 249 PHE A O 1
ATOM 1885 N N . ASP A 1 250 ? 26.530 -4.676 1.677 1.00 81.06 250 ASP A N 1
ATOM 1886 C CA . ASP A 1 250 ? 27.962 -4.370 1.627 1.00 81.06 250 ASP A CA 1
ATOM 1887 C C . ASP A 1 250 ? 28.321 -3.766 0.260 1.00 81.06 250 ASP A C 1
ATOM 1889 O O . ASP A 1 250 ? 28.422 -4.463 -0.755 1.00 81.06 250 ASP A O 1
ATOM 1893 N N . TRP A 1 251 ? 28.490 -2.443 0.246 1.00 79.19 251 TRP A N 1
ATOM 1894 C CA . TRP A 1 251 ? 28.811 -1.668 -0.951 1.00 79.19 251 TRP A CA 1
ATOM 1895 C C . TRP A 1 251 ? 30.186 -1.980 -1.526 1.00 79.19 251 TRP A C 1
ATOM 1897 O O . TRP A 1 251 ? 30.325 -2.148 -2.738 1.00 79.19 251 TRP A O 1
ATOM 1907 N N . GLU A 1 252 ? 31.198 -2.065 -0.666 1.00 84.06 252 GLU A N 1
ATOM 1908 C CA . GLU A 1 252 ? 32.568 -2.347 -1.088 1.00 84.06 252 GLU A CA 1
ATOM 1909 C C . GLU A 1 252 ? 32.662 -3.741 -1.695 1.00 84.06 252 GLU A C 1
ATOM 1911 O O . GLU A 1 252 ? 33.386 -3.977 -2.662 1.00 84.06 252 GLU A O 1
ATOM 1916 N N . TRP A 1 253 ? 31.926 -4.695 -1.133 1.00 86.94 253 TRP A N 1
ATOM 1917 C CA . TRP A 1 253 ? 31.781 -6.011 -1.722 1.00 86.94 253 TRP A CA 1
ATOM 1918 C C . TRP A 1 253 ? 31.097 -5.951 -3.090 1.00 86.94 253 TRP A C 1
ATOM 1920 O O . TRP A 1 253 ? 31.648 -6.489 -4.047 1.00 86.94 253 TRP A O 1
ATOM 1930 N N . ALA A 1 254 ? 29.951 -5.273 -3.217 1.00 86.25 254 ALA A N 1
ATOM 1931 C CA . ALA A 1 254 ? 29.199 -5.232 -4.474 1.00 86.25 254 ALA A CA 1
ATOM 1932 C C . ALA A 1 254 ? 30.029 -4.624 -5.618 1.00 86.25 254 ALA A C 1
ATOM 1934 O O . ALA A 1 254 ? 30.065 -5.176 -6.719 1.00 86.25 254 ALA A O 1
ATOM 1935 N N . GLN A 1 255 ? 30.771 -3.550 -5.326 1.00 86.06 255 GLN A N 1
ATOM 1936 C CA . GLN A 1 255 ? 31.699 -2.928 -6.272 1.00 86.06 255 GLN A CA 1
ATOM 1937 C C . GLN A 1 255 ? 32.863 -3.854 -6.640 1.00 86.06 255 GLN A C 1
ATOM 1939 O O . GLN A 1 255 ? 33.130 -4.049 -7.824 1.00 86.06 255 GLN A O 1
ATOM 1944 N N . ARG A 1 256 ? 33.532 -4.475 -5.653 1.00 88.50 256 ARG A N 1
ATOM 1945 C CA . ARG A 1 256 ? 34.635 -5.425 -5.908 1.00 88.50 256 ARG A CA 1
ATOM 1946 C C . ARG A 1 256 ? 34.197 -6.631 -6.731 1.00 88.50 256 ARG A C 1
ATOM 1948 O O . ARG A 1 256 ? 34.986 -7.150 -7.512 1.00 88.50 256 ARG A O 1
ATOM 1955 N N . MET A 1 257 ? 32.961 -7.080 -6.540 1.00 90.38 257 MET A N 1
ATOM 1956 C CA . MET A 1 257 ? 32.396 -8.215 -7.263 1.00 90.38 257 MET A CA 1
ATOM 1957 C C . MET A 1 257 ? 31.831 -7.835 -8.639 1.00 90.38 257 MET A C 1
ATOM 1959 O O . MET A 1 257 ? 31.421 -8.729 -9.373 1.00 90.38 257 MET A O 1
ATOM 1963 N N . GLY A 1 258 ? 31.819 -6.547 -9.003 1.00 89.94 258 GLY A N 1
ATOM 1964 C CA . GLY A 1 258 ? 31.331 -6.080 -10.302 1.00 89.94 258 GLY A CA 1
ATOM 1965 C C . GLY A 1 258 ? 29.817 -6.206 -10.479 1.00 89.94 258 GLY A C 1
ATOM 1966 O O . GLY A 1 258 ? 29.346 -6.364 -11.606 1.00 89.94 258 GLY A O 1
ATOM 1967 N N . VAL A 1 259 ? 29.055 -6.162 -9.382 1.00 90.81 259 VAL A N 1
ATOM 1968 C CA . VAL A 1 259 ? 27.589 -6.206 -9.424 1.00 90.81 259 VAL A CA 1
ATOM 1969 C C . VAL A 1 259 ? 27.073 -4.933 -10.090 1.00 90.81 259 VAL A C 1
ATOM 1971 O O . VAL A 1 259 ? 27.477 -3.835 -9.724 1.00 90.81 259 VAL A O 1
ATOM 1974 N N . VAL A 1 260 ? 26.167 -5.070 -11.055 1.00 91.31 260 VAL A N 1
ATOM 1975 C CA . VAL A 1 260 ? 25.538 -3.939 -11.761 1.00 91.31 260 VAL A CA 1
ATOM 1976 C C . VAL A 1 260 ? 24.021 -3.926 -11.622 1.00 91.31 260 VAL A C 1
ATOM 1978 O O . VAL A 1 260 ? 23.405 -2.879 -11.814 1.00 91.31 260 VAL A O 1
ATOM 1981 N N . ALA A 1 261 ? 23.415 -5.067 -11.285 1.00 92.00 261 ALA A N 1
ATOM 1982 C CA . ALA A 1 261 ? 21.971 -5.206 -11.164 1.00 92.00 261 ALA A CA 1
ATOM 1983 C C . ALA A 1 261 ? 21.568 -6.102 -9.995 1.00 92.00 261 ALA A C 1
ATOM 1985 O O . ALA A 1 261 ? 22.353 -6.924 -9.521 1.00 92.00 261 ALA A O 1
ATOM 1986 N N . GLU A 1 262 ? 20.314 -5.968 -9.583 1.00 89.94 262 GLU A N 1
ATOM 1987 C CA . GLU A 1 262 ? 19.656 -6.845 -8.623 1.00 89.94 262 GLU A CA 1
ATOM 1988 C C . GLU A 1 262 ? 18.210 -7.098 -9.041 1.00 89.94 262 GLU A C 1
ATOM 1990 O O . GLU A 1 262 ? 17.499 -6.172 -9.444 1.00 89.94 262 GLU A O 1
ATOM 1995 N N . LEU A 1 263 ? 17.802 -8.365 -8.955 1.00 92.06 263 LEU A N 1
ATOM 1996 C CA . LEU A 1 263 ? 16.430 -8.806 -9.172 1.00 92.06 263 LEU A CA 1
ATOM 1997 C C . LEU A 1 263 ? 16.025 -9.805 -8.077 1.00 92.06 263 LEU A C 1
ATOM 1999 O O . LEU A 1 263 ? 16.601 -10.889 -7.993 1.00 92.06 263 LEU A O 1
ATOM 2003 N N . LEU A 1 264 ? 15.010 -9.479 -7.270 1.00 91.38 264 LEU A N 1
ATOM 2004 C CA . LEU A 1 264 ? 14.527 -10.318 -6.157 1.00 91.38 264 LEU A CA 1
ATOM 2005 C C . LEU A 1 264 ? 15.630 -10.711 -5.149 1.00 91.38 264 LEU A C 1
ATOM 2007 O O . LEU A 1 264 ? 15.719 -11.851 -4.700 1.00 91.38 264 LEU A O 1
ATOM 2011 N N . PHE A 1 265 ? 16.467 -9.749 -4.791 1.00 87.94 265 PHE A N 1
ATOM 2012 C CA . PHE A 1 265 ? 17.696 -9.818 -4.000 1.00 87.94 265 PHE A CA 1
ATOM 2013 C C . PHE A 1 265 ? 18.844 -10.632 -4.613 1.00 87.94 265 PHE A C 1
ATOM 2015 O O . PHE A 1 265 ? 19.902 -10.745 -3.983 1.00 87.94 265 PHE A O 1
ATOM 2022 N N . HIS A 1 266 ? 18.692 -11.142 -5.841 1.00 89.69 266 HIS A N 1
ATOM 2023 C CA . HIS A 1 266 ? 19.757 -11.835 -6.569 1.00 89.69 266 HIS A CA 1
ATOM 2024 C C . HIS A 1 266 ? 20.616 -10.822 -7.343 1.00 89.69 266 HIS A C 1
ATOM 2026 O O . HIS A 1 266 ? 20.089 -10.135 -8.220 1.00 89.69 266 HIS A O 1
ATOM 2032 N N . PRO A 1 267 ? 21.920 -10.695 -7.039 1.00 90.56 267 PRO A N 1
ATOM 2033 C CA . PRO A 1 267 ? 22.809 -9.776 -7.744 1.00 90.56 267 PRO A CA 1
ATOM 2034 C C . PRO A 1 267 ? 23.288 -10.343 -9.088 1.00 90.56 267 PRO A C 1
ATOM 2036 O O . PRO A 1 267 ? 23.540 -11.542 -9.206 1.00 90.56 267 PRO A O 1
ATOM 2039 N N . PHE A 1 268 ? 23.509 -9.462 -10.064 1.00 92.38 268 PHE A N 1
ATOM 2040 C CA . PHE A 1 268 ? 24.054 -9.794 -11.382 1.00 92.38 268 PHE A CA 1
ATOM 2041 C C . PHE A 1 268 ? 25.225 -8.885 -11.743 1.00 92.38 268 PHE A C 1
ATOM 2043 O O . PHE A 1 268 ? 25.187 -7.674 -11.497 1.00 92.38 268 PHE A O 1
ATOM 2050 N N . CYS A 1 269 ? 26.235 -9.466 -12.380 1.00 93.56 269 CYS A N 1
ATOM 2051 C CA . CYS A 1 269 ? 27.328 -8.750 -13.022 1.00 93.56 269 CYS A CA 1
ATOM 2052 C C . CYS A 1 269 ? 26.956 -8.366 -14.463 1.00 93.56 269 CYS A C 1
ATOM 2054 O O . CYS A 1 269 ? 25.937 -8.801 -14.999 1.00 93.56 269 CYS A O 1
ATOM 2056 N N . ALA A 1 270 ? 27.771 -7.528 -15.109 1.00 92.50 270 ALA A N 1
ATOM 2057 C CA . ALA A 1 270 ? 27.476 -7.008 -16.449 1.00 92.50 270 ALA A CA 1
ATOM 2058 C C . ALA A 1 270 ? 27.308 -8.099 -17.523 1.00 92.50 270 ALA A C 1
ATOM 2060 O O . ALA A 1 270 ? 26.606 -7.893 -18.513 1.00 92.50 270 ALA A O 1
ATOM 2061 N N . ASP A 1 271 ? 27.930 -9.260 -17.344 1.00 92.88 271 ASP A N 1
ATOM 2062 C CA . ASP A 1 271 ? 27.801 -10.424 -18.224 1.00 92.88 271 ASP A CA 1
ATOM 2063 C C . ASP A 1 271 ? 26.485 -11.204 -18.038 1.00 92.88 271 ASP A C 1
ATOM 2065 O O . ASP A 1 271 ? 26.174 -12.070 -18.858 1.00 92.88 271 ASP A O 1
ATOM 2069 N N . GLY A 1 272 ? 25.700 -10.864 -17.012 1.00 92.56 272 GLY A N 1
ATOM 2070 C CA . GLY A 1 272 ? 24.450 -11.515 -16.634 1.00 92.56 272 GLY A CA 1
ATOM 2071 C C . GLY A 1 272 ? 24.612 -12.726 -15.719 1.00 92.56 272 GLY A C 1
ATOM 2072 O O . GLY A 1 272 ? 23.624 -13.405 -15.446 1.00 92.56 272 GLY A O 1
ATOM 2073 N N . LEU A 1 273 ? 25.823 -13.013 -15.237 1.00 92.88 273 LEU A N 1
ATOM 2074 C CA . LEU A 1 273 ? 26.071 -14.075 -14.266 1.00 92.88 273 LEU A CA 1
ATOM 2075 C C . LEU A 1 273 ? 26.007 -13.534 -12.829 1.00 92.88 273 LEU A C 1
ATOM 2077 O O . LEU A 1 273 ? 26.243 -12.342 -12.601 1.00 92.88 273 LEU A O 1
ATOM 2081 N N . PRO A 1 274 ? 25.687 -14.385 -11.836 1.00 90.94 274 PRO A N 1
ATOM 2082 C CA . PRO A 1 274 ? 25.815 -13.998 -10.441 1.00 90.94 274 PRO A CA 1
ATOM 2083 C C . PRO A 1 274 ? 27.295 -13.774 -10.077 1.00 90.94 274 PRO A C 1
ATOM 2085 O O . PRO A 1 274 ? 28.182 -14.404 -10.661 1.00 90.94 274 PRO A O 1
ATOM 2088 N N . PRO A 1 275 ? 27.589 -12.924 -9.079 1.00 90.31 275 PRO A N 1
ATOM 2089 C CA . PRO A 1 275 ? 28.947 -12.742 -8.589 1.00 90.31 275 PRO A CA 1
ATOM 2090 C C . PRO A 1 275 ? 29.520 -14.060 -8.049 1.00 90.31 275 PRO A C 1
ATOM 2092 O O . PRO A 1 275 ? 28.809 -14.878 -7.467 1.00 90.31 275 PRO A O 1
ATOM 2095 N N . ALA A 1 276 ? 30.838 -14.245 -8.174 1.00 87.50 276 ALA A N 1
ATOM 2096 C CA . ALA A 1 276 ? 31.521 -15.492 -7.799 1.00 87.50 276 ALA A CA 1
ATOM 2097 C C . ALA A 1 276 ? 31.420 -15.865 -6.304 1.00 87.50 276 ALA A C 1
ATOM 2099 O O . ALA A 1 276 ? 31.763 -16.977 -5.907 1.00 87.50 276 ALA A O 1
ATOM 2100 N N . ARG A 1 277 ? 30.979 -14.935 -5.454 1.00 85.56 277 ARG A N 1
ATOM 2101 C CA . ARG A 1 277 ? 30.668 -15.174 -4.043 1.00 85.56 277 ARG A CA 1
ATOM 2102 C C . ARG A 1 277 ? 29.223 -14.737 -3.803 1.00 85.56 277 ARG A C 1
ATOM 2104 O O . ARG A 1 277 ? 28.814 -13.741 -4.393 1.00 85.56 277 ARG A O 1
ATOM 2111 N N . PRO A 1 278 ? 28.452 -15.430 -2.951 1.00 81.12 278 PRO A N 1
ATOM 2112 C CA . PRO A 1 278 ? 27.117 -14.979 -2.595 1.00 81.12 278 PRO A CA 1
ATOM 2113 C C . PRO A 1 278 ? 27.190 -13.788 -1.627 1.00 81.12 278 PRO A C 1
ATOM 2115 O O . PRO A 1 278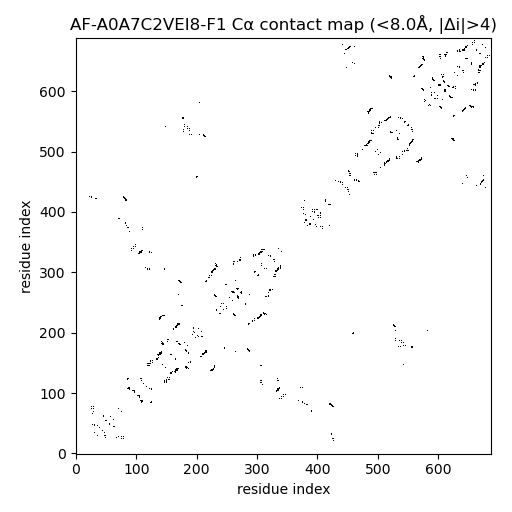 ? 28.113 -13.708 -0.805 1.00 81.12 278 PRO A O 1
ATOM 2118 N N . PRO A 1 279 ? 26.222 -12.866 -1.687 1.00 80.50 279 PRO A N 1
ATOM 2119 C CA . PRO A 1 279 ? 26.151 -11.770 -0.737 1.00 80.50 279 PRO A CA 1
ATOM 2120 C C . PRO A 1 279 ? 25.666 -12.222 0.646 1.00 80.50 279 PRO A C 1
ATOM 2122 O O . PRO A 1 279 ? 24.807 -13.094 0.777 1.00 80.50 279 PRO A O 1
ATOM 2125 N N . ARG A 1 280 ? 26.160 -11.566 1.704 1.00 79.69 280 ARG A N 1
ATOM 2126 C CA . ARG A 1 280 ? 25.792 -11.887 3.098 1.00 79.69 280 ARG A CA 1
ATOM 2127 C C . ARG A 1 280 ? 24.341 -11.534 3.451 1.00 79.69 280 ARG A C 1
ATOM 2129 O O . ARG A 1 280 ? 23.769 -12.165 4.335 1.00 79.69 280 ARG A O 1
ATOM 2136 N N . TRP A 1 281 ? 23.738 -10.554 2.772 1.00 76.31 281 TRP A N 1
ATOM 2137 C CA . TRP A 1 281 ? 22.378 -10.088 3.081 1.00 76.31 281 TRP A CA 1
ATOM 2138 C C . TRP A 1 281 ? 21.280 -11.105 2.751 1.00 76.31 281 TRP A C 1
ATOM 2140 O O . TRP A 1 281 ? 20.195 -11.007 3.319 1.00 76.31 281 TRP A O 1
ATOM 2150 N N . LEU A 1 282 ? 21.551 -12.113 1.910 1.00 77.25 282 LEU A N 1
ATOM 2151 C CA . LEU A 1 282 ? 20.580 -13.173 1.599 1.00 77.25 282 LEU A CA 1
ATOM 2152 C C . LEU A 1 282 ? 20.152 -13.978 2.835 1.00 77.25 282 LEU A C 1
ATOM 2154 O O . LEU A 1 282 ? 19.077 -14.554 2.838 1.00 77.25 282 LEU A O 1
ATOM 2158 N N . ILE A 1 283 ? 20.932 -13.973 3.921 1.00 79.81 283 ILE A N 1
ATOM 2159 C CA . ILE A 1 283 ? 20.552 -14.636 5.183 1.00 79.81 283 ILE A CA 1
ATOM 2160 C C . ILE A 1 283 ? 19.329 -13.959 5.834 1.00 79.81 283 ILE A C 1
ATOM 2162 O O . ILE A 1 283 ? 18.578 -14.594 6.573 1.00 79.81 283 ILE A O 1
ATOM 2166 N N . LYS A 1 284 ? 19.116 -12.664 5.563 1.00 81.44 284 LYS A N 1
ATOM 2167 C CA . LYS A 1 284 ? 18.020 -11.863 6.130 1.00 81.44 284 LYS A CA 1
ATOM 2168 C C . LYS A 1 284 ? 16.785 -11.800 5.231 1.00 81.44 284 LYS A C 1
ATOM 2170 O O . LYS A 1 284 ? 15.838 -11.088 5.564 1.00 81.44 284 LYS A O 1
ATOM 2175 N N . VAL A 1 285 ? 16.796 -12.484 4.090 1.00 83.94 285 VAL A N 1
ATOM 2176 C CA . VAL A 1 285 ? 15.750 -12.362 3.076 1.00 83.94 285 VAL A CA 1
ATOM 2177 C C . VAL A 1 285 ? 15.332 -13.741 2.593 1.00 83.94 285 VAL A C 1
ATOM 2179 O O . VAL A 1 285 ? 16.161 -14.525 2.148 1.00 83.94 285 VAL A O 1
ATOM 2182 N N . ASP A 1 286 ? 14.030 -13.999 2.612 1.00 88.88 286 ASP A N 1
ATOM 2183 C CA . ASP A 1 286 ? 13.442 -15.083 1.838 1.00 88.88 286 ASP A CA 1
ATOM 2184 C C . ASP A 1 286 ? 13.077 -14.555 0.454 1.00 88.88 286 ASP A C 1
ATOM 2186 O O . ASP A 1 286 ? 12.491 -13.481 0.322 1.00 88.88 286 ASP A O 1
ATOM 2190 N N . THR A 1 287 ? 13.418 -15.289 -0.596 1.00 92.19 287 THR A N 1
ATOM 2191 C CA . THR A 1 287 ? 13.127 -14.894 -1.977 1.00 92.19 287 THR A CA 1
ATOM 2192 C C . THR A 1 287 ? 12.805 -16.121 -2.808 1.00 92.19 287 THR A C 1
ATOM 2194 O O . THR A 1 287 ? 13.358 -17.200 -2.573 1.00 92.19 287 THR A O 1
ATOM 2197 N N . VAL A 1 288 ? 11.906 -15.971 -3.780 1.00 95.12 288 VAL A N 1
ATOM 2198 C CA . VAL A 1 288 ? 11.650 -17.044 -4.741 1.00 95.12 288 VAL A CA 1
ATOM 2199 C C . VAL A 1 288 ? 12.925 -17.354 -5.543 1.00 95.12 288 VAL A C 1
ATOM 2201 O O . VAL A 1 288 ? 13.694 -16.447 -5.889 1.00 95.12 288 VAL A O 1
ATOM 2204 N N . PRO A 1 289 ? 13.171 -18.627 -5.891 1.00 93.94 289 PRO A N 1
ATOM 2205 C CA . PRO A 1 289 ? 14.230 -18.970 -6.829 1.00 93.94 289 PRO A CA 1
ATOM 2206 C C . PRO A 1 289 ? 13.999 -18.305 -8.193 1.00 93.94 289 PRO A C 1
ATOM 2208 O O . PRO A 1 289 ? 12.878 -18.289 -8.700 1.00 93.94 289 PRO A O 1
ATOM 2211 N N . LEU A 1 290 ? 15.064 -17.840 -8.856 1.00 94.50 290 LEU A N 1
ATOM 2212 C CA . LEU A 1 290 ? 14.966 -17.267 -10.210 1.00 94.50 290 LEU A CA 1
ATOM 2213 C C . LEU A 1 290 ? 14.404 -18.258 -11.245 1.00 94.50 290 LEU A C 1
ATOM 2215 O O . LEU A 1 290 ? 13.809 -17.848 -12.242 1.00 94.50 290 LEU A O 1
ATOM 2219 N N . THR A 1 291 ? 14.529 -19.564 -10.986 1.00 95.62 291 THR A N 1
ATOM 2220 C CA . THR A 1 291 ? 13.916 -20.623 -11.799 1.00 95.62 291 THR A CA 1
ATOM 2221 C C . THR A 1 291 ? 12.393 -20.517 -11.851 1.00 95.62 291 THR A C 1
ATOM 2223 O O . THR A 1 291 ? 11.800 -20.978 -12.828 1.00 95.62 291 THR A O 1
ATOM 2226 N N . VAL A 1 292 ? 11.754 -19.869 -10.868 1.00 97.19 292 VAL A N 1
ATOM 2227 C CA . VAL A 1 292 ? 10.321 -19.556 -10.907 1.00 97.19 292 VAL A CA 1
ATOM 2228 C C . VAL A 1 292 ? 10.009 -18.636 -12.080 1.00 97.19 292 VAL A C 1
ATOM 2230 O O . VAL A 1 292 ? 9.189 -18.994 -12.926 1.00 97.19 292 VAL A O 1
ATOM 2233 N N . LEU A 1 293 ? 10.729 -17.518 -12.200 1.00 97.81 293 LEU A N 1
ATOM 2234 C CA . LEU A 1 293 ? 10.552 -16.579 -13.309 1.00 97.81 293 LEU A CA 1
ATOM 2235 C C . LEU A 1 293 ? 10.918 -17.215 -14.656 1.00 97.81 293 LEU A C 1
ATOM 2237 O O . LEU A 1 293 ? 10.161 -17.094 -15.616 1.00 97.81 293 LEU A O 1
ATOM 2241 N N . GLN A 1 294 ? 12.020 -17.971 -14.722 1.00 97.25 294 GLN A N 1
ATOM 2242 C CA . GLN A 1 294 ? 12.416 -18.676 -15.952 1.00 97.25 294 GLN A CA 1
ATOM 2243 C C . GLN A 1 294 ? 11.338 -19.660 -16.416 1.00 97.25 294 GLN A C 1
ATOM 2245 O O . GLN A 1 294 ? 11.030 -19.745 -17.603 1.00 97.25 294 GLN A O 1
ATOM 2250 N N . THR A 1 295 ? 10.749 -20.413 -15.485 1.00 97.69 295 THR A N 1
ATOM 2251 C CA . THR A 1 295 ? 9.693 -21.383 -15.797 1.00 97.69 295 THR A CA 1
ATOM 2252 C C . THR A 1 295 ? 8.429 -20.680 -16.278 1.00 97.69 295 THR A C 1
ATOM 2254 O O . THR A 1 295 ? 7.827 -21.129 -17.251 1.00 97.69 295 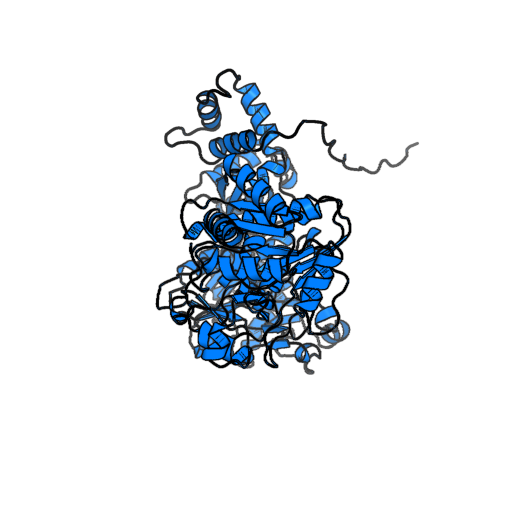THR A O 1
ATOM 2257 N N . MET A 1 296 ? 8.063 -19.551 -15.663 1.00 98.06 296 MET A N 1
ATOM 2258 C CA . MET A 1 296 ? 6.963 -18.713 -16.141 1.00 98.06 296 MET A CA 1
ATOM 2259 C C . MET A 1 296 ? 7.203 -18.236 -17.576 1.00 98.06 296 MET A C 1
ATOM 2261 O O . MET A 1 296 ? 6.347 -18.452 -18.431 1.00 98.06 296 MET A O 1
ATOM 2265 N N . VAL A 1 297 ? 8.375 -17.664 -17.867 1.00 98.00 297 VAL A N 1
ATOM 2266 C CA . VAL A 1 297 ? 8.701 -17.164 -19.212 1.00 98.00 297 VAL A CA 1
ATOM 2267 C C . VAL A 1 297 ? 8.700 -18.290 -20.248 1.00 98.00 297 VAL A C 1
ATOM 2269 O O . VAL A 1 297 ? 8.114 -18.127 -21.317 1.00 98.00 297 VAL A O 1
ATOM 2272 N N . ARG A 1 298 ? 9.272 -19.462 -19.932 1.00 96.94 298 ARG A N 1
ATOM 2273 C CA . ARG A 1 298 ? 9.221 -20.647 -20.816 1.00 96.94 298 ARG A CA 1
ATOM 2274 C C . ARG A 1 298 ? 7.794 -21.136 -21.064 1.00 96.94 298 ARG A C 1
ATOM 2276 O O . ARG A 1 298 ? 7.491 -21.578 -22.166 1.00 96.94 298 ARG A O 1
ATOM 2283 N N . ALA A 1 299 ? 6.921 -21.033 -20.064 1.00 97.19 299 ALA A N 1
ATOM 2284 C CA . ALA A 1 299 ? 5.495 -21.331 -20.181 1.00 97.19 299 ALA A CA 1
ATOM 2285 C C . ALA A 1 299 ? 4.688 -20.189 -20.831 1.00 97.19 299 ALA A C 1
ATOM 2287 O O . ALA A 1 299 ? 3.459 -20.218 -20.807 1.00 97.19 299 ALA A O 1
ATOM 2288 N N . ASN A 1 300 ? 5.363 -19.179 -21.392 1.00 97.00 300 ASN A N 1
ATOM 2289 C CA . ASN A 1 300 ? 4.761 -18.003 -22.011 1.00 97.00 300 ASN A CA 1
ATOM 2290 C C . ASN A 1 300 ? 3.874 -17.176 -21.058 1.00 97.00 300 ASN A C 1
ATOM 2292 O O . ASN A 1 300 ? 2.983 -16.447 -21.497 1.00 97.00 300 ASN A O 1
ATOM 2296 N N . LYS A 1 301 ? 4.109 -17.283 -19.745 1.00 97.94 301 LYS A N 1
ATOM 2297 C CA . LYS A 1 301 ? 3.430 -16.474 -18.733 1.00 97.94 301 LYS A CA 1
ATOM 2298 C C . LYS A 1 301 ? 4.095 -15.093 -18.625 1.00 97.94 301 LYS A C 1
ATOM 2300 O O . LYS A 1 301 ? 5.319 -15.001 -18.746 1.00 97.94 301 LYS A O 1
ATOM 2305 N N . PRO A 1 302 ? 3.330 -14.012 -18.403 1.00 98.38 302 PRO A N 1
ATOM 2306 C CA . PRO A 1 302 ? 3.885 -12.670 -18.260 1.00 98.38 302 PRO A CA 1
ATOM 2307 C C . PRO A 1 302 ? 4.770 -12.502 -17.019 1.00 98.38 302 PRO A C 1
ATOM 2309 O O . PRO A 1 302 ? 4.300 -12.594 -15.883 1.00 98.38 302 PRO A O 1
ATOM 2312 N N . VAL A 1 303 ? 6.036 -12.161 -17.244 1.00 98.69 303 VAL A N 1
ATOM 2313 C CA . VAL A 1 303 ? 6.942 -11.635 -16.220 1.00 98.69 303 VAL A CA 1
ATOM 2314 C C . VAL A 1 303 ? 7.375 -10.240 -16.656 1.00 98.69 303 VAL A C 1
ATOM 2316 O O . VAL A 1 303 ? 8.083 -10.074 -17.653 1.00 98.69 303 VAL A O 1
ATOM 2319 N N . VAL A 1 304 ? 6.885 -9.240 -15.927 1.00 98.75 304 VAL A N 1
ATOM 2320 C CA . VAL A 1 304 ? 6.991 -7.819 -16.249 1.00 98.75 304 VAL A CA 1
ATOM 2321 C C . VAL A 1 304 ? 8.048 -7.161 -15.375 1.00 98.75 304 VAL A C 1
ATOM 2323 O O . VAL A 1 304 ? 7.916 -7.137 -14.150 1.00 98.75 304 VAL A O 1
ATOM 2326 N N . ILE A 1 305 ? 9.059 -6.571 -16.007 1.00 98.38 305 ILE A N 1
ATOM 2327 C CA . ILE A 1 305 ? 10.068 -5.756 -15.328 1.00 98.38 305 ILE A CA 1
ATOM 2328 C C . ILE A 1 305 ? 9.657 -4.288 -15.361 1.00 98.38 305 ILE A C 1
ATOM 2330 O O . ILE A 1 305 ? 9.305 -3.771 -16.419 1.00 98.38 305 ILE A O 1
ATOM 2334 N N . LEU A 1 306 ? 9.723 -3.610 -14.215 1.00 98.00 306 LEU A N 1
ATOM 2335 C CA . LEU A 1 306 ? 9.536 -2.164 -14.109 1.00 98.00 306 LEU A CA 1
ATOM 2336 C C . LEU A 1 306 ? 10.883 -1.509 -13.787 1.00 98.00 306 LEU A C 1
ATOM 2338 O O . LEU A 1 306 ? 11.416 -1.665 -12.684 1.00 98.00 306 LEU A O 1
ATOM 2342 N N . ALA A 1 307 ? 11.438 -0.779 -14.753 1.00 94.88 307 ALA A N 1
ATOM 2343 C CA . ALA A 1 307 ? 12.744 -0.142 -14.628 1.00 94.88 307 ALA A CA 1
ATOM 2344 C C . ALA A 1 307 ? 12.830 1.089 -15.536 1.00 94.88 307 ALA A C 1
ATOM 2346 O O . ALA A 1 307 ? 12.624 0.977 -16.736 1.00 94.88 307 ALA A O 1
ATOM 2347 N N . GLY A 1 308 ? 13.156 2.253 -14.975 1.00 91.88 308 GLY A N 1
ATOM 2348 C CA . GLY A 1 308 ? 13.360 3.494 -15.724 1.00 91.88 308 GLY A CA 1
ATOM 2349 C C . GLY A 1 308 ? 14.499 4.318 -15.143 1.00 91.88 308 GLY A C 1
ATOM 2350 O O . GLY A 1 308 ? 15.072 3.970 -14.111 1.00 91.88 308 GLY A O 1
ATOM 2351 N N . GLY A 1 309 ? 14.837 5.396 -15.832 1.00 90.69 309 GLY A N 1
ATOM 2352 C CA . GLY A 1 309 ? 16.054 6.162 -15.657 1.00 90.69 309 GLY A CA 1
ATOM 2353 C C . GLY A 1 309 ? 17.171 5.612 -16.536 1.00 90.69 309 GLY A C 1
ATOM 2354 O O . GLY A 1 309 ? 17.396 4.402 -16.621 1.00 90.69 309 GLY A O 1
ATOM 2355 N N . LYS A 1 310 ? 17.920 6.519 -17.172 1.00 89.88 310 LYS A N 1
ATOM 2356 C CA . LYS A 1 310 ? 19.080 6.177 -18.011 1.00 89.88 310 LYS A CA 1
ATOM 2357 C C . LYS A 1 310 ? 20.046 5.212 -17.306 1.00 89.88 310 LYS A C 1
ATOM 2359 O O . LYS A 1 310 ? 20.600 4.320 -17.941 1.00 89.88 310 LYS A O 1
ATOM 2364 N N . GLY A 1 311 ? 20.206 5.368 -15.990 1.00 87.81 311 GLY A N 1
ATOM 2365 C CA . GLY A 1 311 ? 21.065 4.529 -15.163 1.00 87.81 311 GLY A CA 1
ATOM 2366 C C . GLY A 1 311 ? 20.637 3.058 -15.059 1.00 87.81 311 GLY A C 1
ATOM 2367 O O . GLY A 1 311 ? 21.476 2.177 -14.891 1.00 87.81 311 GLY A O 1
ATOM 2368 N N . LYS A 1 312 ? 19.358 2.730 -15.251 1.00 91.31 312 LYS A N 1
ATOM 2369 C CA . LYS A 1 312 ? 18.906 1.333 -15.175 1.00 91.31 312 LYS A CA 1
ATOM 2370 C C . LYS A 1 312 ? 19.147 0.528 -16.455 1.00 91.31 312 LYS A C 1
ATOM 2372 O O . LYS A 1 312 ? 18.999 -0.692 -16.431 1.00 91.31 312 LYS A O 1
ATOM 2377 N N . ALA A 1 313 ? 19.564 1.159 -17.555 1.00 93.88 313 ALA A N 1
ATOM 2378 C CA . ALA A 1 313 ? 19.782 0.466 -18.826 1.00 93.88 313 ALA A CA 1
ATOM 2379 C C . ALA A 1 313 ? 20.898 -0.609 -18.772 1.00 93.88 313 ALA A C 1
ATOM 2381 O O . ALA A 1 313 ? 20.637 -1.732 -19.208 1.00 93.88 313 ALA A O 1
ATOM 2382 N N . PRO A 1 314 ? 22.094 -0.361 -18.190 1.00 93.25 314 PRO A N 1
ATOM 2383 C CA . PRO A 1 314 ? 23.096 -1.413 -17.984 1.00 93.25 314 PRO A CA 1
ATOM 2384 C C . PRO A 1 314 ? 22.593 -2.572 -17.116 1.00 93.25 314 PRO A C 1
ATOM 2386 O O . PRO A 1 314 ? 22.900 -3.730 -17.396 1.00 93.25 314 PRO A O 1
ATOM 2389 N N . ALA A 1 315 ? 21.792 -2.274 -16.089 1.00 94.00 315 ALA A N 1
ATOM 2390 C CA . ALA A 1 315 ? 21.225 -3.291 -15.212 1.00 94.00 315 ALA A CA 1
ATOM 2391 C C . ALA A 1 315 ? 20.207 -4.178 -15.950 1.00 94.00 315 ALA A C 1
ATOM 2393 O O . ALA A 1 315 ? 20.244 -5.403 -15.826 1.00 94.00 315 ALA A O 1
ATOM 2394 N N . LEU A 1 316 ? 19.337 -3.573 -16.770 1.00 95.94 316 LEU A N 1
ATOM 2395 C CA . LEU A 1 316 ? 18.396 -4.297 -17.633 1.00 95.94 316 LEU A CA 1
ATOM 2396 C C . LEU A 1 316 ? 19.135 -5.219 -18.603 1.00 95.94 316 LEU A C 1
ATOM 2398 O O . LEU A 1 316 ? 18.751 -6.375 -18.773 1.00 95.94 316 LEU A O 1
ATOM 2402 N N . LEU A 1 317 ? 20.216 -4.721 -19.207 1.00 95.94 317 LEU A N 1
ATOM 2403 C CA . LEU A 1 317 ? 21.035 -5.498 -20.128 1.00 95.94 317 LEU A CA 1
ATOM 2404 C C . LEU A 1 317 ? 21.711 -6.688 -19.431 1.00 95.94 317 LEU A C 1
ATOM 2406 O O . LEU A 1 317 ? 21.717 -7.789 -19.979 1.00 95.94 317 LEU A O 1
ATOM 2410 N N . ALA A 1 318 ? 22.230 -6.496 -18.216 1.00 95.31 318 ALA A N 1
ATOM 2411 C CA . ALA A 1 318 ? 22.793 -7.572 -17.403 1.00 95.31 318 ALA A CA 1
ATOM 2412 C C . ALA A 1 318 ? 21.754 -8.664 -17.099 1.00 95.31 318 ALA A C 1
ATOM 2414 O O . ALA A 1 318 ? 21.988 -9.838 -17.381 1.00 95.31 318 ALA A O 1
ATOM 2415 N N . VAL A 1 319 ? 20.566 -8.290 -16.613 1.00 96.38 319 VAL A N 1
ATOM 2416 C CA . VAL A 1 319 ? 19.491 -9.258 -16.327 1.00 96.38 319 VAL A CA 1
ATOM 2417 C C . VAL A 1 319 ? 18.996 -9.954 -17.595 1.00 96.38 319 VAL A C 1
ATOM 2419 O O . VAL A 1 319 ? 18.726 -11.153 -17.569 1.00 96.38 319 VAL A O 1
ATOM 2422 N N . TYR A 1 320 ? 18.935 -9.259 -18.732 1.00 97.19 320 TYR A N 1
ATOM 2423 C CA . TYR A 1 320 ? 18.623 -9.891 -20.014 1.00 97.19 320 TYR A CA 1
ATOM 2424 C C . TYR A 1 320 ? 19.686 -10.928 -20.421 1.00 97.19 320 TYR A C 1
ATOM 2426 O O . TYR A 1 320 ? 19.349 -12.021 -20.880 1.00 97.19 320 TYR A O 1
ATOM 2434 N N . ARG A 1 321 ? 20.978 -10.640 -20.208 1.00 95.62 321 ARG A N 1
ATOM 2435 C CA . ARG A 1 321 ? 22.086 -11.570 -20.506 1.00 95.62 321 ARG A CA 1
ATOM 2436 C C . ARG A 1 321 ? 22.079 -12.831 -19.652 1.00 95.62 321 ARG A C 1
ATOM 2438 O O . ARG A 1 321 ? 22.589 -13.852 -20.119 1.00 95.62 321 ARG A O 1
ATOM 2445 N N . ALA A 1 322 ? 21.440 -12.803 -18.482 1.00 94.62 322 ALA A N 1
ATOM 2446 C CA . ALA A 1 322 ? 21.251 -13.986 -17.643 1.00 94.62 322 ALA A CA 1
ATOM 2447 C C . ALA A 1 322 ? 20.553 -15.140 -18.385 1.00 94.62 322 ALA A C 1
ATOM 2449 O O . ALA A 1 322 ? 20.689 -16.296 -17.988 1.00 94.62 322 ALA A O 1
ATOM 2450 N N . GLN A 1 323 ? 19.895 -14.871 -19.524 1.00 94.31 323 GLN A N 1
ATOM 2451 C CA . GLN A 1 323 ? 19.359 -15.917 -20.393 1.00 94.31 323 GLN A CA 1
ATOM 2452 C C . GLN A 1 323 ? 20.389 -16.961 -20.841 1.00 94.31 323 GLN A C 1
ATOM 2454 O O . GLN A 1 323 ? 20.032 -18.114 -21.080 1.00 94.31 323 GLN A O 1
ATOM 2459 N N . ARG A 1 324 ? 21.672 -16.589 -20.898 1.00 89.50 324 ARG A N 1
ATOM 2460 C CA . ARG A 1 324 ? 22.781 -17.500 -21.215 1.00 89.50 324 ARG A CA 1
ATOM 2461 C C . ARG A 1 324 ? 22.981 -18.580 -20.144 1.00 89.50 324 ARG A C 1
ATOM 2463 O O . ARG A 1 324 ? 23.576 -19.610 -20.432 1.00 89.50 324 ARG A O 1
ATOM 2470 N N . ALA A 1 325 ? 22.461 -18.360 -18.936 1.00 85.94 325 ALA A N 1
ATOM 2471 C CA . ALA A 1 325 ? 22.618 -19.209 -17.758 1.00 85.94 325 ALA A CA 1
ATOM 2472 C C . ALA A 1 325 ? 21.272 -19.763 -17.245 1.00 85.94 325 ALA A C 1
ATOM 2474 O O . ALA A 1 325 ? 21.048 -19.873 -16.041 1.00 85.94 325 ALA A O 1
ATOM 2475 N N . GLY A 1 326 ? 20.356 -20.109 -18.155 1.00 84.00 326 GLY A N 1
ATOM 2476 C CA . GLY A 1 326 ? 19.085 -20.749 -17.794 1.00 84.00 326 GLY A CA 1
ATOM 2477 C C . GLY A 1 326 ? 17.844 -20.162 -18.461 1.00 84.00 326 GLY A C 1
ATOM 2478 O O . GLY A 1 326 ? 16.734 -20.492 -18.062 1.00 84.00 326 GLY A O 1
ATOM 2479 N N . GLY A 1 327 ? 17.982 -19.344 -19.499 1.00 92.81 327 GLY A N 1
ATOM 2480 C CA . GLY A 1 327 ? 16.851 -18.744 -20.206 1.00 92.81 327 GLY A CA 1
ATOM 2481 C C . GLY A 1 327 ? 16.348 -17.449 -19.568 1.00 92.81 327 GLY A C 1
ATOM 2482 O O . GLY A 1 327 ? 16.782 -17.041 -18.491 1.00 92.81 327 GLY A O 1
ATOM 2483 N N . LEU A 1 328 ? 15.471 -16.767 -20.299 1.00 96.94 328 LEU A N 1
ATOM 2484 C CA . LEU A 1 328 ? 15.000 -15.425 -19.970 1.00 96.94 328 LEU A CA 1
ATOM 2485 C C . LEU A 1 328 ? 14.306 -15.371 -18.603 1.00 96.94 328 LEU A C 1
ATOM 2487 O O . LEU A 1 328 ? 13.496 -16.232 -18.267 1.00 96.94 328 LEU A O 1
ATOM 2491 N N . LEU A 1 329 ? 14.609 -14.317 -17.842 1.00 97.94 329 LEU A N 1
ATOM 2492 C CA . LEU A 1 329 ? 13.960 -14.015 -16.562 1.00 97.94 329 LEU A CA 1
ATOM 2493 C C . LEU A 1 329 ? 12.694 -13.177 -16.727 1.00 97.94 329 LEU A C 1
ATOM 2495 O O . LEU A 1 329 ? 11.876 -13.126 -15.818 1.00 97.94 329 LEU A O 1
ATOM 2499 N N . PHE A 1 330 ? 12.532 -12.521 -17.873 1.00 98.44 330 PHE A N 1
ATOM 2500 C CA . PHE A 1 330 ? 11.367 -11.711 -18.181 1.00 98.44 330 PHE A CA 1
ATOM 2501 C C . PHE A 1 330 ? 11.060 -11.736 -19.673 1.00 98.44 330 PHE A C 1
ATOM 2503 O O . PHE A 1 330 ? 11.936 -11.986 -20.499 1.00 98.44 330 PHE A O 1
ATOM 2510 N N . ASN A 1 331 ? 9.807 -11.454 -20.004 1.00 98.56 331 ASN A N 1
ATOM 2511 C CA . ASN A 1 331 ? 9.330 -11.325 -21.378 1.00 98.56 331 ASN A CA 1
ATOM 2512 C C . ASN A 1 331 ? 8.514 -10.048 -21.591 1.00 98.56 331 ASN A C 1
ATOM 2514 O O . ASN A 1 331 ? 8.008 -9.839 -22.692 1.00 98.56 331 ASN A O 1
ATOM 2518 N N . ARG A 1 332 ? 8.393 -9.178 -20.580 1.00 98.75 332 ARG A N 1
ATOM 2519 C CA . ARG A 1 332 ? 7.763 -7.860 -20.711 1.00 98.75 332 ARG A CA 1
ATOM 2520 C C . ARG A 1 332 ? 8.520 -6.790 -19.933 1.00 98.75 332 ARG A C 1
ATOM 2522 O O . ARG A 1 332 ? 9.083 -7.072 -18.876 1.00 98.75 332 ARG A O 1
ATOM 2529 N N . LEU A 1 333 ? 8.506 -5.560 -20.437 1.00 98.75 333 LEU A N 1
ATOM 2530 C CA . LEU A 1 333 ? 9.231 -4.427 -19.859 1.00 98.75 333 LEU A CA 1
ATOM 2531 C C . LEU A 1 333 ? 8.352 -3.174 -19.801 1.00 98.75 333 LEU A C 1
ATOM 2533 O O . LEU A 1 333 ? 7.653 -2.856 -20.757 1.00 98.75 333 LEU A O 1
ATOM 2537 N N . VAL A 1 334 ? 8.438 -2.426 -18.705 1.00 98.75 334 VAL A N 1
ATOM 2538 C CA . VAL A 1 334 ? 7.932 -1.056 -18.579 1.00 98.75 334 VAL A CA 1
ATOM 2539 C C . VAL A 1 334 ? 9.095 -0.146 -18.220 1.00 98.75 334 VAL A C 1
ATOM 2541 O O . VAL A 1 334 ? 9.749 -0.348 -17.196 1.00 98.75 334 VAL A O 1
ATOM 2544 N N . THR A 1 335 ? 9.345 0.849 -19.066 1.00 98.25 335 THR A N 1
ATOM 2545 C CA . THR A 1 335 ? 10.499 1.752 -18.984 1.00 98.25 335 THR A CA 1
ATOM 2546 C C . THR A 1 335 ? 10.139 3.163 -19.455 1.00 98.25 335 THR A C 1
ATOM 2548 O O . THR A 1 335 ? 9.064 3.376 -20.010 1.00 98.25 335 THR A O 1
ATOM 2551 N N . ASP A 1 336 ? 11.024 4.139 -19.253 1.00 96.75 336 ASP A N 1
ATOM 2552 C CA . ASP A 1 336 ? 10.925 5.471 -19.865 1.00 96.75 336 ASP A CA 1
ATOM 2553 C C . ASP A 1 336 ? 11.785 5.616 -21.133 1.00 96.75 336 ASP A C 1
ATOM 2555 O O . ASP A 1 336 ? 12.553 4.716 -21.495 1.00 96.75 336 ASP A O 1
ATOM 2559 N N . GLU A 1 337 ? 11.627 6.747 -21.830 1.00 94.06 337 GLU A N 1
ATOM 2560 C CA . GLU A 1 337 ? 12.340 7.045 -23.076 1.00 94.06 337 GLU A CA 1
ATOM 2561 C C . GLU A 1 337 ? 13.863 7.090 -22.910 1.00 94.06 337 GLU A C 1
ATOM 2563 O O . GLU A 1 337 ? 14.569 6.632 -23.809 1.00 94.06 337 GLU A O 1
ATOM 2568 N N . ASP A 1 338 ? 14.386 7.628 -21.807 1.00 93.19 338 ASP A N 1
ATOM 2569 C CA . ASP A 1 338 ? 15.835 7.758 -21.609 1.00 93.19 338 ASP A CA 1
ATOM 2570 C C . ASP A 1 338 ? 16.485 6.395 -21.385 1.00 93.19 338 ASP A C 1
ATOM 2572 O O . ASP A 1 338 ? 17.515 6.089 -21.989 1.00 93.19 338 ASP A O 1
ATOM 2576 N N . CYS A 1 339 ? 15.861 5.556 -20.562 1.00 94.75 339 CYS A N 1
ATOM 2577 C CA . CYS A 1 339 ? 16.309 4.196 -20.310 1.00 94.75 339 CYS A CA 1
ATOM 2578 C C . CYS A 1 339 ? 16.191 3.327 -21.573 1.00 94.75 339 CYS A C 1
ATOM 2580 O O . CYS A 1 339 ? 17.150 2.650 -21.942 1.00 94.75 339 CYS A O 1
ATOM 2582 N N . ALA A 1 340 ? 15.075 3.418 -22.307 1.00 95.19 340 ALA A N 1
ATOM 2583 C CA . ALA A 1 340 ? 14.878 2.687 -23.561 1.00 95.19 340 ALA A CA 1
ATOM 2584 C C . ALA A 1 340 ? 15.924 3.053 -24.628 1.00 95.19 340 ALA A C 1
ATOM 2586 O O . ALA A 1 340 ? 16.496 2.176 -25.276 1.00 95.19 340 ALA A O 1
ATOM 2587 N N . ARG A 1 341 ? 16.201 4.351 -24.808 1.00 92.81 341 ARG A N 1
ATOM 2588 C CA . ARG A 1 341 ? 17.204 4.830 -25.772 1.00 92.81 341 ARG A CA 1
ATOM 2589 C C . ARG A 1 341 ? 18.612 4.402 -25.388 1.00 92.81 341 ARG A C 1
ATOM 2591 O O . ARG A 1 341 ? 19.378 4.011 -26.264 1.00 92.81 341 ARG A O 1
ATOM 2598 N N . GLU A 1 342 ? 18.952 4.472 -24.104 1.00 93.19 342 GLU A N 1
ATOM 2599 C CA . GLU A 1 342 ? 20.261 4.034 -23.625 1.00 93.19 342 GLU A CA 1
ATOM 2600 C C . GLU A 1 342 ? 20.435 2.520 -23.768 1.00 93.19 342 GLU A C 1
ATOM 2602 O O . GLU A 1 342 ? 21.488 2.079 -24.217 1.00 93.19 342 GLU A O 1
ATOM 2607 N N . LEU A 1 343 ? 19.400 1.726 -23.482 1.00 94.00 343 LEU A N 1
ATOM 2608 C CA . LEU A 1 343 ? 19.435 0.277 -23.673 1.00 94.00 343 LEU A CA 1
ATOM 2609 C C . LEU A 1 343 ? 19.671 -0.091 -25.145 1.00 94.00 343 LEU A C 1
ATOM 2611 O O . LEU A 1 343 ? 20.556 -0.891 -25.439 1.00 94.00 343 LEU A O 1
ATOM 2615 N N . LEU A 1 344 ? 18.960 0.553 -26.077 1.00 91.81 344 LEU A N 1
ATOM 2616 C CA . LEU A 1 344 ? 19.198 0.380 -27.515 1.00 91.81 344 LEU A CA 1
ATOM 2617 C C . LEU A 1 344 ? 20.614 0.804 -27.927 1.00 91.81 344 LEU A C 1
ATOM 2619 O O . LEU A 1 344 ? 21.248 0.115 -28.720 1.00 91.81 344 LEU A O 1
ATOM 2623 N N . ARG A 1 345 ? 21.134 1.906 -27.373 1.00 89.50 345 ARG A N 1
ATOM 2624 C CA . ARG A 1 345 ? 22.505 2.372 -27.638 1.00 89.50 345 ARG A CA 1
ATOM 2625 C C . ARG A 1 345 ? 23.553 1.356 -27.177 1.00 89.50 345 ARG A C 1
ATOM 2627 O O . ARG A 1 345 ? 24.542 1.150 -27.876 1.00 89.50 345 ARG A O 1
ATOM 2634 N N . LEU A 1 346 ? 23.358 0.746 -26.007 1.00 89.81 346 LEU A N 1
ATOM 2635 C CA . LEU A 1 346 ? 24.257 -0.281 -25.476 1.00 89.81 346 LEU A CA 1
ATOM 2636 C C . LEU A 1 346 ? 24.243 -1.540 -26.353 1.00 89.81 346 LEU A C 1
ATOM 2638 O O . LEU A 1 346 ? 25.306 -2.077 -26.651 1.00 89.81 346 LEU A O 1
ATOM 2642 N N . LEU A 1 347 ? 23.065 -1.960 -26.822 1.00 87.50 347 LEU A N 1
ATOM 2643 C CA . LEU A 1 347 ? 22.924 -3.083 -27.757 1.00 87.50 347 LEU A CA 1
ATOM 2644 C C . LEU A 1 347 ? 23.595 -2.798 -29.114 1.00 87.50 347 LEU A C 1
ATOM 2646 O O . LEU A 1 347 ? 24.249 -3.679 -29.665 1.00 87.50 347 LEU A O 1
ATOM 2650 N N . ASP A 1 348 ? 23.486 -1.567 -29.625 1.00 77.75 348 ASP A N 1
ATOM 2651 C CA . ASP A 1 348 ? 24.117 -1.139 -30.885 1.00 77.75 348 ASP A CA 1
ATOM 2652 C C . ASP A 1 348 ? 25.649 -1.112 -30.784 1.00 77.75 348 ASP A C 1
ATOM 2654 O O . ASP A 1 348 ? 26.342 -1.573 -31.683 1.00 77.75 348 ASP A O 1
ATOM 2658 N N . SER A 1 349 ? 26.203 -0.659 -29.650 1.00 70.44 349 SER A N 1
ATOM 2659 C CA . SER A 1 349 ? 27.661 -0.634 -29.450 1.00 70.44 349 SER A CA 1
ATOM 2660 C C . SER A 1 349 ? 28.332 -2.015 -29.465 1.00 70.44 349 SER A C 1
ATOM 2662 O O . SER A 1 349 ? 29.553 -2.093 -29.586 1.00 70.44 349 SER A O 1
ATOM 2664 N N . GLU A 1 350 ? 27.549 -3.091 -29.365 1.00 62.50 350 GLU A N 1
ATOM 2665 C CA . GLU A 1 350 ? 28.025 -4.477 -29.388 1.00 62.50 350 GLU A CA 1
ATOM 2666 C C . GLU A 1 350 ? 27.736 -5.204 -30.711 1.00 62.50 350 GLU A C 1
ATOM 2668 O O . GLU A 1 350 ? 28.314 -6.263 -30.964 1.00 62.50 350 GLU A O 1
ATOM 2673 N N . ALA A 1 351 ? 26.878 -4.651 -31.576 1.00 55.62 351 ALA A N 1
ATOM 2674 C CA . ALA A 1 351 ? 26.485 -5.253 -32.847 1.00 55.62 351 ALA A CA 1
ATOM 2675 C C . ALA A 1 351 ? 27.214 -4.582 -34.025 1.00 55.62 351 ALA A C 1
ATOM 2677 O O . ALA A 1 351 ? 27.095 -3.385 -34.254 1.00 55.62 351 ALA A O 1
ATOM 2678 N N . VAL A 1 352 ? 27.938 -5.360 -34.840 1.00 47.59 352 VAL A N 1
ATOM 2679 C CA . VAL A 1 352 ? 28.663 -4.833 -36.017 1.00 47.59 352 VAL A CA 1
ATOM 2680 C C . VAL A 1 352 ? 27.723 -4.363 -37.144 1.00 47.59 352 VAL A C 1
ATOM 2682 O O . VAL A 1 352 ? 28.159 -3.619 -38.012 1.00 47.59 352 VAL A O 1
ATOM 2685 N N . PHE A 1 353 ? 26.431 -4.703 -37.140 1.00 48.00 353 PHE A N 1
ATOM 2686 C CA . PHE A 1 353 ? 25.461 -4.176 -38.108 1.00 48.00 353 PHE A CA 1
ATOM 2687 C C . PHE A 1 353 ? 24.032 -4.252 -37.549 1.00 48.00 353 PHE A C 1
ATOM 2689 O O . PHE A 1 353 ? 23.499 -5.344 -37.363 1.00 48.00 353 PHE A O 1
ATOM 2696 N N . LEU A 1 354 ? 23.378 -3.100 -37.377 1.00 44.78 354 LEU A N 1
ATOM 2697 C CA . LEU A 1 354 ? 21.917 -2.989 -37.360 1.00 44.78 354 LEU A CA 1
ATOM 2698 C C . LEU A 1 354 ? 21.452 -2.069 -38.507 1.00 44.78 354 LEU A C 1
ATOM 2700 O O . LEU A 1 354 ? 22.199 -1.182 -38.933 1.00 44.78 354 LEU A O 1
ATOM 2704 N N . PRO A 1 355 ? 20.238 -2.265 -39.055 1.00 49.03 355 PRO A N 1
ATOM 2705 C CA . PRO A 1 355 ? 19.769 -1.513 -40.214 1.00 49.03 355 PRO A CA 1
ATOM 2706 C C . PRO A 1 355 ? 19.647 -0.006 -39.930 1.00 49.03 355 PRO A C 1
ATOM 2708 O O . PRO A 1 355 ? 19.371 0.434 -38.815 1.00 49.03 355 PRO A O 1
ATOM 2711 N N . THR A 1 356 ? 19.753 0.812 -40.977 1.00 49.88 356 THR A N 1
ATOM 2712 C CA . THR A 1 356 ? 19.647 2.288 -40.968 1.00 49.88 356 THR A CA 1
ATOM 2713 C C . THR A 1 356 ? 18.353 2.863 -40.358 1.00 49.88 356 THR A C 1
ATOM 2715 O O . THR A 1 356 ? 18.249 4.082 -40.190 1.00 49.88 356 THR A O 1
ATOM 2718 N N . CYS A 1 357 ? 17.373 2.031 -39.988 1.00 50.06 357 CYS A N 1
ATOM 2719 C CA . CYS A 1 357 ? 16.128 2.432 -39.328 1.00 50.06 357 CYS A CA 1
ATOM 2720 C C . CYS A 1 357 ? 16.338 3.024 -37.917 1.00 50.06 357 CYS A C 1
ATOM 2722 O O . CYS A 1 357 ? 15.579 3.914 -37.525 1.00 50.06 357 CYS A O 1
ATOM 2724 N N . PHE A 1 358 ? 17.397 2.641 -37.193 1.00 52.97 358 PHE A N 1
ATOM 2725 C CA . PHE A 1 358 ? 17.628 3.086 -35.809 1.00 52.97 358 PHE A CA 1
ATOM 2726 C C . PHE A 1 358 ? 17.971 4.579 -35.673 1.00 52.97 358 PHE A C 1
ATOM 2728 O O . PHE A 1 358 ? 17.503 5.235 -34.741 1.00 52.97 358 PHE A O 1
ATOM 2735 N N . ARG A 1 359 ? 18.671 5.183 -36.649 1.00 51.44 359 ARG A N 1
ATOM 2736 C CA . ARG A 1 359 ? 18.966 6.636 -36.631 1.00 51.44 359 ARG A CA 1
ATOM 2737 C C . ARG A 1 359 ? 17.705 7.508 -36.716 1.00 51.44 359 ARG A C 1
ATOM 2739 O O . ARG A 1 359 ? 17.731 8.649 -36.263 1.00 51.44 359 ARG A O 1
ATOM 2746 N N . ARG A 1 360 ? 16.587 6.992 -37.251 1.00 51.97 360 ARG A N 1
ATOM 2747 C CA . ARG A 1 360 ? 15.309 7.731 -37.345 1.00 51.97 360 ARG A CA 1
ATOM 2748 C C . ARG A 1 360 ? 14.502 7.729 -36.043 1.00 51.97 360 ARG A C 1
ATOM 2750 O O . ARG A 1 360 ? 13.680 8.619 -35.860 1.00 51.97 360 ARG A O 1
ATOM 2757 N N . LEU A 1 361 ? 14.754 6.791 -35.125 1.00 56.56 361 LEU A N 1
ATOM 2758 C CA . LEU A 1 361 ? 14.077 6.726 -33.819 1.00 56.56 361 LEU A CA 1
ATOM 2759 C C . LEU A 1 361 ? 14.631 7.746 -32.810 1.00 56.56 361 LEU A C 1
ATOM 2761 O O . LEU A 1 361 ? 13.999 8.014 -31.787 1.00 56.56 361 LEU A O 1
ATOM 2765 N N . VAL A 1 362 ? 15.785 8.356 -33.104 1.00 51.56 362 VAL A N 1
ATOM 2766 C CA . VAL A 1 362 ? 16.459 9.362 -32.263 1.00 51.56 362 VAL A CA 1
ATOM 2767 C C . VAL A 1 362 ? 15.673 10.678 -32.186 1.00 51.56 362 VAL A C 1
ATOM 2769 O O . VAL A 1 362 ? 15.734 11.371 -31.172 1.00 51.56 362 VAL A O 1
ATOM 2772 N N . HIS A 1 363 ? 14.868 11.007 -33.202 1.00 54.97 363 HIS A N 1
ATOM 2773 C CA . HIS A 1 363 ? 14.074 12.234 -33.207 1.00 54.97 363 HIS A CA 1
ATOM 2774 C C . HIS A 1 363 ? 12.598 11.954 -32.884 1.00 54.97 363 HIS A C 1
ATOM 2776 O O . HIS A 1 363 ? 11.924 11.272 -33.656 1.00 54.97 363 HIS A O 1
ATOM 2782 N N . PRO A 1 364 ? 12.065 12.476 -31.759 1.00 59.72 364 PRO A N 1
ATOM 2783 C CA . PRO A 1 364 ? 10.655 12.316 -31.436 1.00 59.72 364 PRO A CA 1
ATOM 2784 C C . PRO A 1 364 ? 9.797 13.022 -32.489 1.00 59.72 364 PRO A C 1
ATOM 2786 O O . PRO A 1 364 ? 9.980 14.212 -32.752 1.00 59.72 364 PRO A O 1
ATOM 2789 N N . ASP A 1 365 ? 8.840 12.287 -33.058 1.00 73.56 365 ASP A N 1
ATOM 2790 C CA . ASP A 1 365 ? 7.789 12.836 -33.917 1.00 73.56 365 ASP A CA 1
ATOM 2791 C C . ASP A 1 365 ? 7.097 14.010 -33.197 1.00 73.56 365 ASP A C 1
ATOM 2793 O O . ASP A 1 365 ? 6.826 13.944 -31.991 1.00 73.56 365 ASP A O 1
ATOM 2797 N N . THR A 1 366 ? 6.812 15.099 -33.917 1.00 81.81 366 THR A N 1
ATOM 2798 C CA . THR A 1 366 ? 6.189 16.324 -33.392 1.00 81.81 366 THR A CA 1
ATOM 2799 C C . THR A 1 366 ? 4.932 16.028 -32.565 1.00 81.81 366 THR A C 1
ATOM 2801 O O . THR A 1 366 ? 4.703 16.671 -31.534 1.00 81.81 366 THR A O 1
ATOM 2804 N N . ARG A 1 367 ? 4.142 15.015 -32.957 1.00 86.75 367 ARG A N 1
ATOM 2805 C CA . ARG A 1 367 ? 2.947 14.581 -32.209 1.00 86.75 367 ARG A CA 1
ATOM 2806 C C . ARG A 1 367 ? 3.292 13.980 -30.842 1.00 86.75 367 ARG A C 1
ATOM 2808 O O . ARG A 1 367 ? 2.640 14.304 -29.845 1.00 86.75 367 ARG A O 1
ATOM 2815 N N . TRP A 1 368 ? 4.317 13.131 -30.777 1.00 90.12 368 TRP A N 1
ATOM 2816 C CA . TRP A 1 368 ? 4.783 12.541 -29.520 1.00 90.12 368 TRP A CA 1
ATOM 2817 C C . TRP A 1 368 ? 5.369 13.617 -28.603 1.00 90.12 368 TRP A C 1
ATOM 2819 O O . TRP A 1 368 ? 4.978 13.729 -27.445 1.00 90.12 368 TRP A O 1
ATOM 2829 N N . LYS A 1 369 ? 6.173 14.531 -29.159 1.00 90.38 369 LYS A N 1
ATOM 2830 C CA . LYS A 1 369 ? 6.756 15.663 -28.423 1.00 90.38 369 LYS A CA 1
ATOM 2831 C C . LYS A 1 369 ? 5.689 16.528 -27.737 1.00 90.38 369 LYS A C 1
ATOM 2833 O O . LYS A 1 369 ? 5.846 16.921 -26.581 1.00 90.38 369 LYS A O 1
ATOM 2838 N N . ARG A 1 370 ? 4.564 16.786 -28.419 1.00 92.38 370 ARG A N 1
ATOM 2839 C CA . ARG A 1 370 ? 3.407 17.495 -27.840 1.00 92.38 370 ARG A CA 1
ATOM 2840 C C . ARG A 1 370 ? 2.737 16.700 -26.713 1.00 92.38 370 ARG A C 1
ATOM 2842 O O . ARG A 1 370 ? 2.294 17.296 -25.731 1.00 92.38 370 ARG A O 1
ATOM 2849 N N . THR A 1 371 ? 2.678 15.377 -26.836 1.00 93.56 371 THR A N 1
ATOM 2850 C CA . THR A 1 371 ? 2.153 14.473 -25.800 1.00 93.56 371 THR A CA 1
ATOM 2851 C C . THR A 1 371 ? 3.025 14.514 -24.545 1.00 93.56 371 THR A C 1
ATOM 2853 O O . THR A 1 371 ? 2.489 14.729 -23.458 1.00 93.56 371 THR A O 1
ATOM 2856 N N . CYS A 1 372 ? 4.354 14.457 -24.690 1.00 94.06 372 CYS A N 1
ATOM 2857 C CA . CYS A 1 372 ? 5.291 14.601 -23.571 1.00 94.06 372 CYS A CA 1
ATOM 2858 C C . CYS A 1 372 ? 5.136 15.960 -22.870 1.00 94.06 372 CYS A C 1
ATOM 2860 O O . CYS A 1 372 ? 5.072 16.024 -21.647 1.00 94.06 372 CYS A O 1
ATOM 2862 N N . GLN A 1 373 ? 4.976 17.058 -23.621 1.00 94.81 373 GLN A N 1
ATOM 2863 C CA . GLN A 1 373 ? 4.722 18.381 -23.031 1.00 94.81 373 GLN A CA 1
ATOM 2864 C C . GLN A 1 373 ? 3.429 18.426 -22.205 1.00 94.81 373 GLN A C 1
ATOM 2866 O O . GLN A 1 373 ? 3.410 19.015 -21.124 1.00 94.81 373 GLN A O 1
ATOM 2871 N N . ARG A 1 374 ? 2.338 17.821 -22.696 1.00 95.75 374 ARG A N 1
ATOM 2872 C CA . ARG A 1 374 ? 1.079 17.734 -21.936 1.00 95.75 374 ARG A CA 1
ATOM 2873 C C . ARG A 1 374 ? 1.277 16.933 -20.653 1.00 95.75 374 ARG A C 1
ATOM 2875 O O . ARG A 1 374 ? 0.826 17.372 -19.600 1.00 95.75 374 ARG A O 1
ATOM 2882 N N . PHE A 1 375 ? 1.986 15.814 -20.748 1.00 96.25 375 PHE A N 1
ATOM 2883 C CA . PHE A 1 375 ? 2.262 14.934 -19.621 1.00 96.25 375 PHE A CA 1
ATOM 2884 C C . PHE A 1 375 ? 3.100 15.626 -18.535 1.00 96.25 375 PHE A C 1
ATOM 2886 O O . PHE A 1 375 ? 2.703 15.638 -17.373 1.00 96.25 375 PHE A O 1
ATOM 2893 N N . VAL A 1 376 ? 4.170 16.333 -18.915 1.00 95.69 376 VAL A N 1
ATOM 2894 C CA . VAL A 1 376 ? 4.976 17.154 -17.990 1.00 95.69 376 VAL A CA 1
ATOM 2895 C C . VAL A 1 376 ? 4.132 18.256 -17.334 1.00 95.69 376 VAL A C 1
ATOM 2897 O O . VAL A 1 376 ? 4.256 18.502 -16.134 1.00 95.69 376 VAL A O 1
ATOM 2900 N N . ALA A 1 377 ? 3.233 18.907 -18.083 1.00 96.31 377 ALA A N 1
ATOM 2901 C CA . ALA A 1 377 ? 2.337 19.920 -17.521 1.00 96.31 377 ALA A CA 1
ATOM 2902 C C . ALA A 1 377 ? 1.375 19.327 -16.476 1.00 96.31 377 ALA A C 1
ATOM 2904 O O . ALA A 1 377 ? 1.171 19.929 -15.419 1.00 96.31 377 ALA A O 1
ATOM 2905 N N . VAL A 1 378 ? 0.800 18.151 -16.760 1.00 95.62 378 VAL A N 1
ATOM 2906 C CA . VAL A 1 378 ? -0.064 17.405 -15.829 1.00 95.62 378 VAL A CA 1
ATOM 2907 C C . VAL A 1 378 ? 0.701 17.039 -14.567 1.00 95.62 378 VAL A C 1
ATOM 2909 O O . VAL A 1 378 ? 0.215 17.327 -13.472 1.00 95.62 378 VAL A O 1
ATOM 2912 N N . HIS A 1 379 ? 1.905 16.484 -14.720 1.00 95.19 379 HIS A N 1
ATOM 2913 C CA . HIS A 1 379 ? 2.763 16.122 -13.602 1.00 95.19 379 HIS A CA 1
ATOM 2914 C C . HIS A 1 379 ? 2.983 17.319 -12.673 1.00 95.19 379 HIS A C 1
ATOM 2916 O O . HIS A 1 379 ? 2.588 17.265 -11.509 1.00 95.19 379 HIS A O 1
ATOM 2922 N N . TRP A 1 380 ? 3.478 18.446 -13.196 1.00 95.12 380 TRP A N 1
ATOM 2923 C CA . TRP A 1 380 ? 3.721 19.626 -12.365 1.00 95.12 380 TRP A CA 1
ATOM 2924 C C . TRP A 1 380 ? 2.459 20.193 -11.727 1.00 95.12 380 TRP A C 1
ATOM 2926 O O . TRP A 1 380 ? 2.529 20.749 -10.638 1.00 95.12 380 TRP A O 1
ATOM 2936 N N . ARG A 1 381 ? 1.301 20.105 -12.384 1.00 92.56 381 ARG A N 1
ATOM 2937 C CA . ARG A 1 381 ? 0.060 20.697 -11.873 1.00 92.56 381 ARG A CA 1
ATOM 2938 C C . ARG A 1 381 ? -0.597 19.860 -10.775 1.00 92.56 381 ARG A C 1
ATOM 2940 O O . ARG A 1 381 ? -1.164 20.438 -9.840 1.00 92.56 381 ARG A O 1
ATOM 2947 N N . PHE A 1 382 ? -0.569 18.540 -10.926 1.00 89.69 382 PHE A N 1
ATOM 2948 C CA . PHE A 1 382 ? -1.453 17.645 -10.186 1.00 89.69 382 PHE A CA 1
ATOM 2949 C C . PHE A 1 382 ? -0.742 16.546 -9.398 1.00 89.69 382 PHE A C 1
ATOM 2951 O O . PHE A 1 382 ? -1.312 16.096 -8.412 1.00 89.69 382 PHE A O 1
ATOM 2958 N N . VAL A 1 383 ? 0.456 16.120 -9.808 1.00 89.06 383 VAL A N 1
ATOM 2959 C CA . VAL A 1 383 ? 1.084 14.894 -9.279 1.00 89.06 383 VAL A CA 1
ATOM 2960 C C . VAL A 1 383 ? 2.381 15.167 -8.527 1.00 89.06 383 VAL A C 1
ATOM 2962 O O . VAL A 1 383 ? 2.637 14.517 -7.522 1.00 89.06 383 VAL A O 1
ATOM 2965 N N . ALA A 1 384 ? 3.195 16.116 -8.996 1.00 87.38 384 ALA A N 1
ATOM 2966 C CA . ALA A 1 384 ? 4.501 16.413 -8.419 1.00 87.38 384 ALA A CA 1
ATOM 2967 C C . ALA A 1 384 ? 4.417 16.657 -6.908 1.00 87.38 384 ALA A C 1
ATOM 2969 O O . ALA A 1 384 ? 3.497 17.326 -6.427 1.00 87.38 384 ALA A O 1
ATOM 2970 N N . GLN A 1 385 ? 5.421 16.175 -6.177 1.00 78.19 385 GLN A N 1
ATOM 2971 C CA . GLN A 1 385 ? 5.511 16.336 -4.726 1.00 78.19 385 GLN A CA 1
ATOM 2972 C C . GLN A 1 385 ? 5.389 17.816 -4.311 1.00 78.19 385 GLN A C 1
ATOM 2974 O O . GLN A 1 385 ? 4.650 18.170 -3.387 1.00 78.19 385 GLN A O 1
ATOM 2979 N N . GLU A 1 386 ? 6.041 18.698 -5.074 1.00 81.56 386 GLU A N 1
ATOM 2980 C CA . GLU A 1 386 ? 5.858 20.149 -5.035 1.00 81.56 386 GLU A CA 1
ATOM 2981 C C . GLU A 1 386 ? 4.999 20.643 -6.205 1.00 81.56 386 GLU A C 1
ATOM 2983 O O . GLU A 1 386 ? 5.456 21.359 -7.105 1.00 81.56 386 GLU A O 1
ATOM 2988 N N . ARG A 1 387 ? 3.721 20.261 -6.221 1.00 84.62 387 ARG A N 1
ATOM 2989 C CA . ARG A 1 387 ? 2.831 20.663 -7.312 1.00 84.62 387 ARG A CA 1
ATOM 2990 C C . ARG A 1 387 ? 2.683 22.185 -7.434 1.00 84.62 387 ARG A C 1
ATOM 2992 O O . ARG A 1 387 ? 2.495 22.940 -6.476 1.00 84.62 387 ARG A O 1
ATOM 2999 N N . CYS A 1 388 ? 2.645 22.637 -8.676 1.00 90.00 388 CYS A N 1
ATOM 3000 C CA . CYS A 1 388 ? 2.349 24.000 -9.065 1.00 90.00 388 CYS A CA 1
ATOM 3001 C C . CYS A 1 388 ? 0.853 24.293 -8.905 1.00 90.00 388 CYS A C 1
ATOM 3003 O O . CYS A 1 388 ? 0.014 23.918 -9.730 1.00 90.00 388 CYS A O 1
ATOM 3005 N N . ARG A 1 389 ? 0.505 25.054 -7.863 1.00 86.06 389 ARG A N 1
ATOM 3006 C CA . ARG A 1 389 ? -0.881 25.466 -7.582 1.00 86.06 389 ARG A CA 1
ATOM 3007 C C . ARG A 1 389 ? -1.471 26.455 -8.594 1.00 86.06 389 ARG A C 1
ATOM 3009 O O . ARG A 1 389 ? -2.691 26.591 -8.684 1.00 86.06 389 ARG A O 1
ATOM 3016 N N . GLN A 1 390 ? -0.631 27.074 -9.417 1.00 87.31 390 GLN A N 1
ATOM 3017 C CA . GLN A 1 390 ? -1.039 28.029 -10.443 1.00 87.31 390 GLN A CA 1
ATOM 3018 C C . GLN A 1 390 ? -0.412 27.700 -11.799 1.00 87.31 390 GLN A C 1
ATOM 3020 O O . GLN A 1 390 ? 0.728 27.248 -11.879 1.00 87.31 390 GLN A O 1
ATOM 3025 N N . VAL A 1 391 ? -1.124 28.027 -12.883 1.00 88.50 391 VAL A N 1
ATOM 3026 C CA . VAL A 1 391 ? -0.640 27.831 -14.265 1.00 88.50 391 VAL A CA 1
ATOM 3027 C C . VAL A 1 391 ? 0.646 28.618 -14.537 1.00 88.50 391 VAL A C 1
ATOM 3029 O O . VAL A 1 391 ? 1.501 28.149 -15.280 1.00 88.50 391 VAL A O 1
ATOM 3032 N N . LYS A 1 392 ? 0.818 29.793 -13.912 1.00 91.38 392 LYS A N 1
ATOM 3033 C CA . LYS A 1 392 ? 2.057 30.580 -14.017 1.00 91.38 392 LYS A CA 1
ATOM 3034 C C . LYS A 1 392 ? 3.268 29.788 -13.508 1.00 91.38 392 LYS A C 1
ATOM 3036 O O . LYS A 1 392 ? 4.284 29.767 -14.185 1.00 91.38 392 LYS A O 1
ATOM 3041 N N . ALA A 1 393 ? 3.134 29.101 -12.373 1.00 92.31 393 ALA A N 1
ATOM 3042 C CA . ALA A 1 393 ? 4.205 28.276 -11.820 1.00 92.31 393 ALA A CA 1
ATOM 3043 C C . ALA A 1 393 ? 4.528 27.071 -12.722 1.00 92.31 393 ALA A C 1
ATOM 3045 O O . ALA A 1 393 ? 5.701 26.798 -12.957 1.00 92.31 393 ALA A O 1
ATOM 3046 N N . VAL A 1 394 ? 3.506 26.426 -13.309 1.00 94.06 394 VAL A N 1
ATOM 3047 C CA . VAL A 1 394 ? 3.704 25.358 -14.313 1.00 94.06 394 VAL A CA 1
ATOM 3048 C C . VAL A 1 394 ? 4.500 25.886 -15.510 1.00 94.06 394 VAL A C 1
ATOM 3050 O O . VAL A 1 394 ? 5.476 25.272 -15.924 1.00 94.06 394 VAL A O 1
ATOM 3053 N N . ALA A 1 395 ? 4.115 27.049 -16.042 1.00 95.62 395 ALA A N 1
ATOM 3054 C CA . ALA A 1 395 ? 4.787 27.680 -17.175 1.00 95.62 395 ALA A CA 1
ATOM 3055 C C . ALA A 1 395 ? 6.268 27.974 -16.882 1.00 95.62 395 ALA A C 1
ATOM 3057 O O . ALA A 1 395 ? 7.124 27.650 -17.702 1.00 95.62 395 ALA A O 1
ATOM 3058 N N . THR A 1 396 ? 6.566 28.508 -15.691 1.00 95.19 396 THR A N 1
ATOM 3059 C CA . THR A 1 396 ? 7.938 28.750 -15.225 1.00 95.19 396 THR A CA 1
ATOM 3060 C C . THR A 1 396 ? 8.740 27.454 -15.111 1.00 95.19 396 THR A C 1
ATOM 3062 O O . THR A 1 396 ? 9.823 27.384 -15.681 1.00 95.19 396 THR A O 1
ATOM 3065 N N . ARG A 1 397 ? 8.210 26.414 -14.445 1.00 93.19 397 ARG A N 1
ATOM 3066 C CA . ARG A 1 397 ? 8.889 25.107 -14.301 1.00 93.19 397 ARG A CA 1
ATOM 3067 C C . ARG A 1 397 ? 9.169 24.443 -15.653 1.00 93.19 397 ARG A C 1
ATOM 3069 O O . ARG A 1 397 ? 10.173 23.763 -15.801 1.00 93.19 397 ARG A O 1
ATOM 3076 N N . MET A 1 398 ? 8.294 24.646 -16.637 1.00 94.06 398 MET A N 1
ATOM 3077 C CA . MET A 1 398 ? 8.436 24.087 -17.984 1.00 94.06 398 MET A CA 1
ATOM 3078 C C . MET A 1 398 ? 9.246 24.959 -18.957 1.00 94.06 398 MET A C 1
ATOM 3080 O O . MET A 1 398 ? 9.485 24.521 -20.080 1.00 94.06 398 MET A O 1
ATOM 3084 N N . GLY A 1 399 ? 9.605 26.194 -18.592 1.00 94.38 399 GLY A N 1
ATOM 3085 C CA . GLY A 1 399 ? 10.269 27.131 -19.507 1.00 94.38 399 GLY A CA 1
ATOM 3086 C C . GLY A 1 399 ? 9.409 27.555 -20.709 1.00 94.38 399 GLY A C 1
ATOM 3087 O O . GLY A 1 399 ? 9.936 27.794 -21.791 1.00 94.38 399 GLY A O 1
ATOM 3088 N N . VAL A 1 400 ? 8.080 27.630 -20.554 1.00 95.50 400 VAL A N 1
ATOM 3089 C CA . VAL A 1 400 ? 7.138 28.011 -21.630 1.00 95.50 400 VAL A CA 1
ATOM 3090 C C . VAL A 1 400 ? 6.269 29.207 -21.236 1.00 95.50 400 VAL A C 1
ATOM 3092 O O . VAL A 1 400 ? 6.194 29.594 -20.072 1.00 95.50 400 VAL A O 1
ATOM 3095 N N . SER A 1 401 ? 5.553 29.801 -22.198 1.00 96.50 401 SER A N 1
ATOM 3096 C CA . SER A 1 401 ? 4.610 30.888 -21.897 1.00 96.50 401 SER A CA 1
ATOM 3097 C C . SER A 1 401 ? 3.410 30.407 -21.059 1.00 96.50 401 SER A C 1
ATOM 3099 O O . SER A 1 401 ? 2.961 29.262 -21.184 1.00 96.50 401 SER A O 1
ATOM 3101 N N . ARG A 1 402 ? 2.810 31.306 -20.257 1.00 93.94 402 ARG A N 1
ATOM 3102 C CA . ARG A 1 402 ? 1.571 31.025 -19.494 1.00 93.94 402 ARG A CA 1
ATOM 3103 C C . ARG A 1 402 ? 0.442 30.522 -20.400 1.00 93.94 402 ARG A C 1
ATOM 3105 O O . ARG A 1 402 ? -0.294 29.617 -20.009 1.00 93.94 402 ARG A O 1
ATOM 3112 N N . ASN A 1 403 ? 0.320 31.080 -21.605 1.00 93.75 403 ASN A N 1
ATOM 3113 C CA . ASN A 1 403 ? -0.695 30.679 -22.580 1.00 93.75 403 ASN A CA 1
ATOM 3114 C C . ASN A 1 403 ? -0.444 29.258 -23.093 1.00 93.75 403 ASN A C 1
ATOM 3116 O O . ASN A 1 403 ? -1.380 28.462 -23.169 1.00 93.75 403 ASN A O 1
ATOM 3120 N N . THR A 1 404 ? 0.816 28.913 -23.372 1.00 95.31 404 THR A N 1
ATOM 3121 C CA . THR A 1 404 ? 1.211 27.561 -23.784 1.00 95.31 404 THR A CA 1
ATOM 3122 C C . THR A 1 404 ? 0.914 26.541 -22.686 1.00 95.31 404 THR A C 1
ATOM 3124 O O . THR A 1 404 ? 0.255 25.541 -22.965 1.00 95.31 404 THR A O 1
ATOM 3127 N N . ALA A 1 405 ? 1.317 26.809 -21.438 1.00 95.12 405 ALA A N 1
ATOM 3128 C CA . ALA A 1 405 ? 1.029 25.932 -20.298 1.00 95.12 405 ALA A CA 1
ATOM 3129 C C . ALA A 1 405 ? -0.481 25.770 -20.058 1.00 95.12 405 ALA A C 1
ATOM 3131 O O . ALA A 1 405 ? -0.969 24.658 -19.861 1.00 95.12 405 ALA A O 1
ATOM 3132 N N . SER A 1 406 ? -1.248 26.864 -20.143 1.00 92.12 406 SER A N 1
ATOM 3133 C CA . SER A 1 406 ? -2.709 26.814 -20.030 1.00 92.12 406 SER A CA 1
ATOM 3134 C C . SER A 1 406 ? -3.340 25.958 -21.127 1.00 92.12 406 SER A C 1
ATOM 3136 O O . SER A 1 406 ? -4.279 25.216 -20.846 1.00 92.12 406 SER A O 1
ATOM 3138 N N . LYS A 1 407 ? -2.850 26.068 -22.367 1.00 94.12 407 LYS A N 1
ATOM 3139 C CA . LYS A 1 407 ? -3.337 25.283 -23.505 1.00 94.12 407 LYS A CA 1
ATOM 3140 C C . LYS A 1 407 ? -3.022 23.795 -23.321 1.00 94.12 407 LYS A C 1
ATOM 3142 O O . LYS A 1 407 ? -3.913 22.976 -23.492 1.00 94.12 407 LYS A O 1
ATOM 3147 N N . LEU A 1 408 ? -1.802 23.460 -22.896 1.00 95.44 408 LEU A N 1
ATOM 3148 C CA . LEU A 1 408 ? -1.386 22.082 -22.599 1.00 95.44 408 LEU A CA 1
ATOM 3149 C C . LEU A 1 408 ? -2.256 21.427 -21.515 1.00 95.44 408 LEU A C 1
ATOM 3151 O O . LEU A 1 408 ? -2.727 20.309 -21.702 1.00 95.44 408 LEU A O 1
ATOM 3155 N N . LEU A 1 409 ? -2.513 22.130 -20.406 1.00 93.06 409 LEU A N 1
ATOM 3156 C CA . LEU A 1 409 ? -3.372 21.629 -19.325 1.00 93.06 409 LEU A CA 1
ATOM 3157 C C . LEU A 1 409 ? -4.826 21.456 -19.771 1.00 93.06 409 LEU A C 1
ATOM 3159 O O . LEU A 1 409 ? -5.476 20.487 -19.391 1.00 93.06 409 LEU A O 1
ATOM 3163 N N . GLN A 1 410 ? -5.336 22.380 -20.588 1.00 89.94 410 GLN A N 1
ATOM 3164 C CA . GLN A 1 410 ? -6.682 22.277 -21.142 1.00 89.94 410 GLN A CA 1
ATOM 3165 C C . GLN A 1 410 ? -6.805 21.068 -22.083 1.00 89.94 410 GLN A C 1
ATOM 3167 O O . GLN A 1 410 ? -7.735 20.284 -21.932 1.00 89.94 410 GLN A O 1
ATOM 3172 N N . GLU A 1 411 ? -5.845 20.876 -22.993 1.00 91.44 411 GLU A N 1
ATOM 3173 C CA . GLU A 1 411 ? -5.767 19.696 -23.870 1.00 91.44 411 GLU A CA 1
ATOM 3174 C C . GLU A 1 411 ? -5.656 18.390 -23.069 1.00 91.44 411 GLU A C 1
ATOM 3176 O O . GLU A 1 411 ? -6.189 17.360 -23.476 1.00 91.44 411 GLU A O 1
ATOM 3181 N N . ALA A 1 412 ? -4.970 18.413 -21.924 1.00 92.25 412 ALA A N 1
ATOM 3182 C CA . ALA A 1 412 ? -4.859 17.257 -21.045 1.00 92.25 412 ALA A CA 1
ATOM 3183 C C . ALA A 1 412 ? -6.176 16.921 -20.323 1.00 92.25 412 ALA A C 1
ATOM 3185 O O . ALA A 1 412 ? -6.534 15.749 -20.268 1.00 92.25 412 ALA A O 1
ATOM 3186 N N . LEU A 1 413 ? -6.903 17.924 -19.819 1.00 88.06 413 LEU A N 1
ATOM 3187 C CA . LEU A 1 413 ? -8.188 17.752 -19.123 1.00 88.06 413 LEU A CA 1
ATOM 3188 C C . LEU A 1 413 ? -9.350 17.406 -20.069 1.00 88.06 413 LEU A C 1
ATOM 3190 O O . LEU A 1 413 ? -10.241 16.659 -19.690 1.00 88.06 413 LEU A O 1
ATOM 3194 N N . GLN A 1 414 ? -9.364 17.977 -21.277 1.00 86.31 414 GLN A N 1
ATOM 3195 C CA . GLN A 1 414 ? -10.492 17.888 -22.221 1.00 86.31 414 GLN A CA 1
ATOM 3196 C C . GLN A 1 414 ? -10.265 16.888 -23.365 1.00 86.31 414 GLN A C 1
ATOM 3198 O O . GLN A 1 414 ? -11.125 16.742 -24.232 1.00 86.31 414 GLN A O 1
ATOM 3203 N N . GLY A 1 415 ? -9.102 16.230 -23.407 1.00 81.38 415 GLY A N 1
ATOM 3204 C CA . GLY A 1 415 ? -8.801 15.209 -24.410 1.00 81.38 415 GLY A CA 1
ATOM 3205 C C . GLY A 1 415 ? -9.800 14.046 -24.389 1.00 81.38 415 GLY A C 1
ATOM 3206 O O . GLY A 1 415 ? -10.510 13.836 -23.408 1.00 81.38 415 GLY A O 1
ATOM 3207 N N . ARG A 1 416 ? -9.840 13.267 -25.476 1.00 79.62 416 ARG A N 1
ATOM 3208 C CA . ARG A 1 416 ? -10.633 12.033 -25.574 1.00 79.62 416 ARG A CA 1
ATOM 3209 C C . ARG A 1 416 ? -9.713 10.856 -25.939 1.00 79.62 416 ARG A C 1
ATOM 3211 O O . ARG A 1 416 ? -9.272 10.808 -27.087 1.00 79.62 416 ARG A O 1
ATOM 3218 N N . PRO A 1 417 ? -9.400 9.942 -24.999 1.00 81.69 417 PRO A N 1
ATOM 3219 C CA . PRO A 1 417 ? -9.661 10.044 -23.557 1.00 81.69 417 PRO A CA 1
ATOM 3220 C C . PRO A 1 417 ? -8.857 11.189 -22.897 1.00 81.69 417 PRO A C 1
ATOM 3222 O O . PRO A 1 417 ? -7.838 11.630 -23.448 1.00 81.69 417 PRO A O 1
ATOM 3225 N N . PRO A 1 418 ? -9.300 11.712 -21.737 1.00 88.81 418 PRO A N 1
ATOM 3226 C CA . PRO A 1 418 ? -8.564 12.747 -21.019 1.00 88.81 418 PRO A CA 1
ATOM 3227 C C . PRO A 1 418 ? -7.266 12.172 -20.443 1.00 88.81 418 PRO A C 1
ATOM 3229 O O . PRO A 1 418 ? -7.222 11.038 -19.977 1.00 88.81 418 PRO A O 1
ATOM 3232 N N . MET A 1 419 ? -6.202 12.975 -20.449 1.00 93.88 419 MET A N 1
ATOM 3233 C CA . MET A 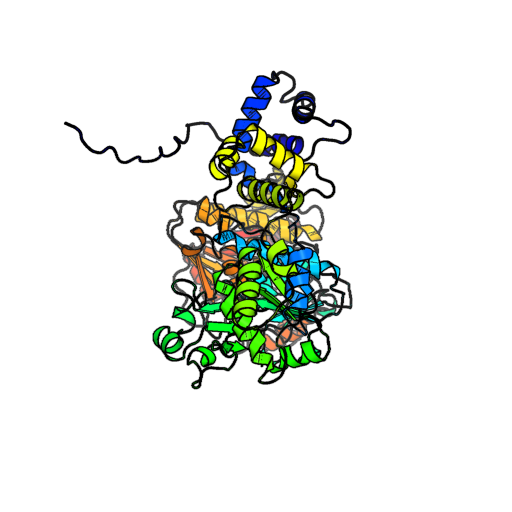1 419 ? -4.926 12.604 -19.828 1.00 93.88 419 MET A CA 1
ATOM 3234 C C . MET A 1 419 ? -4.982 12.738 -18.303 1.00 93.88 419 MET A C 1
ATOM 3236 O O . MET A 1 419 ? -4.210 12.089 -17.611 1.00 93.88 419 MET A O 1
ATOM 3240 N N . VAL A 1 420 ? -5.872 13.576 -17.769 1.00 91.94 420 VAL A N 1
ATOM 3241 C CA . VAL A 1 420 ? -6.066 13.732 -16.325 1.00 91.94 420 VAL A CA 1
ATOM 3242 C C . VAL A 1 420 ? -7.540 13.933 -15.989 1.00 91.94 420 VAL A C 1
ATOM 3244 O O . VAL A 1 420 ? -8.230 14.716 -16.640 1.00 91.94 420 VAL A O 1
ATOM 3247 N N . GLN A 1 421 ? -8.000 13.239 -14.955 1.00 89.31 421 GLN A N 1
ATOM 3248 C CA . GLN A 1 421 ? -9.323 13.363 -14.354 1.00 89.31 421 GLN A CA 1
ATOM 3249 C C . GLN A 1 421 ? -9.181 13.793 -12.894 1.00 89.31 421 GLN A C 1
ATOM 3251 O O . GLN A 1 421 ? -8.227 13.413 -12.214 1.00 89.31 421 GLN A O 1
ATOM 3256 N N . VAL A 1 422 ? -10.119 14.614 -12.427 1.00 85.62 422 VAL A N 1
ATOM 3257 C CA . VAL A 1 422 ? -10.074 15.247 -11.108 1.00 85.62 422 VAL A CA 1
ATOM 3258 C C . VAL A 1 422 ? -11.438 15.063 -10.439 1.00 85.62 422 VAL A C 1
ATOM 3260 O O . VAL A 1 422 ? -12.422 15.642 -10.889 1.00 85.62 422 VAL A O 1
ATOM 3263 N N . GLU A 1 423 ? -11.491 14.247 -9.390 1.00 80.44 423 GLU A N 1
ATOM 3264 C CA . GLU A 1 423 ? -12.676 13.973 -8.565 1.00 80.44 423 GLU A CA 1
ATOM 3265 C C . GLU A 1 423 ? -12.629 14.848 -7.303 1.00 80.44 423 GLU A C 1
ATOM 3267 O O . GLU A 1 423 ? -11.561 15.001 -6.708 1.00 80.44 423 GLU A O 1
ATOM 3272 N N . VAL A 1 424 ? -13.765 15.427 -6.891 1.00 73.81 424 VAL A N 1
ATOM 3273 C CA . VAL A 1 424 ? -13.843 16.330 -5.729 1.00 73.81 424 VAL A CA 1
ATOM 3274 C C . VAL A 1 424 ? -14.650 15.700 -4.585 1.00 73.81 424 VAL A C 1
ATOM 3276 O O . VAL A 1 424 ? -15.808 15.346 -4.784 1.00 73.81 424 VAL A O 1
ATOM 3279 N N . ARG A 1 425 ? -14.068 15.596 -3.381 1.00 67.00 425 ARG A N 1
ATOM 3280 C CA . ARG A 1 425 ? -14.642 14.944 -2.184 1.00 67.00 425 ARG A CA 1
ATOM 3281 C C . ARG A 1 425 ? -15.208 15.951 -1.177 1.00 67.00 425 ARG A C 1
ATOM 3283 O O . ARG A 1 425 ? -14.636 17.022 -0.992 1.00 67.00 425 ARG A O 1
ATOM 3290 N N . ALA A 1 426 ? -16.328 15.618 -0.531 1.00 55.78 426 ALA A N 1
ATOM 3291 C CA . ALA A 1 426 ? -17.019 16.493 0.424 1.00 55.78 426 ALA A CA 1
ATOM 3292 C C . ALA A 1 426 ? -16.402 16.456 1.846 1.00 55.78 426 ALA A C 1
ATOM 3294 O O . ALA A 1 426 ? -15.867 15.423 2.242 1.00 55.78 426 ALA A O 1
ATOM 3295 N N . PRO A 1 427 ? -16.486 17.555 2.627 1.00 57.91 427 PRO A N 1
ATOM 3296 C CA . PRO A 1 427 ? -16.009 17.615 4.016 1.00 57.91 427 PRO A CA 1
ATOM 3297 C C . PRO A 1 427 ? -17.065 17.182 5.064 1.00 57.91 427 PRO A C 1
ATOM 3299 O O . PRO A 1 427 ? -18.259 17.386 4.851 1.00 57.91 427 PRO A O 1
ATOM 3302 N N . LEU A 1 428 ? -16.607 16.663 6.213 1.00 54.19 428 LEU A N 1
ATOM 3303 C CA . LEU A 1 428 ? -17.359 16.310 7.450 1.00 54.19 428 LEU A CA 1
ATOM 3304 C C . LEU A 1 428 ? -17.524 17.546 8.387 1.00 54.19 428 LEU A C 1
ATOM 3306 O O . LEU A 1 428 ? -16.765 18.498 8.155 1.00 54.19 428 LEU A O 1
ATOM 3310 N N . PRO A 1 429 ? -18.466 17.633 9.381 1.00 54.28 429 PRO A N 1
ATOM 3311 C CA . PRO A 1 429 ? -19.014 16.575 10.272 1.00 54.28 429 PRO A CA 1
ATOM 3312 C C . PRO A 1 429 ? -20.557 16.338 10.296 1.00 54.28 429 PRO A C 1
ATOM 3314 O O . PRO A 1 429 ? -21.306 16.931 9.518 1.00 54.28 429 PRO A O 1
ATOM 3317 N N . GLU A 1 430 ? -20.966 15.425 11.199 1.00 53.47 430 GLU A N 1
ATOM 3318 C CA . GLU A 1 430 ? -22.273 14.773 11.476 1.00 53.47 430 GLU A CA 1
ATOM 3319 C C . GLU A 1 430 ? -23.284 15.603 12.345 1.00 53.47 430 GLU A C 1
ATOM 3321 O O . GLU A 1 430 ? -22.921 16.672 12.840 1.00 53.47 430 GLU A O 1
ATOM 3326 N N . PRO A 1 431 ? -24.574 15.192 12.497 1.00 61.91 431 PRO A N 1
ATOM 3327 C CA . PRO A 1 431 ? -25.636 15.969 13.187 1.00 61.91 431 PRO A CA 1
ATOM 3328 C C . PRO A 1 431 ? -25.606 15.991 14.741 1.00 61.91 431 PRO A C 1
ATOM 3330 O O . PRO A 1 431 ? -25.138 15.059 15.382 1.00 61.91 431 PRO A O 1
ATOM 3333 N N . THR A 1 432 ? -26.208 17.028 15.356 1.00 62.69 432 THR A N 1
ATOM 3334 C CA . THR A 1 432 ? -26.110 17.390 16.797 1.00 62.69 432 THR A CA 1
ATOM 3335 C C . THR A 1 432 ? -26.491 16.309 17.817 1.00 62.69 432 THR A C 1
ATOM 3337 O O . THR A 1 432 ? -25.838 16.225 18.848 1.00 62.69 432 THR A O 1
ATOM 3340 N N . TYR A 1 433 ? -27.505 15.472 17.568 1.00 71.81 433 TYR A N 1
ATOM 3341 C CA . TYR A 1 433 ? -27.955 14.467 18.551 1.00 71.81 433 TYR A CA 1
ATOM 3342 C C . TYR A 1 433 ? -26.893 13.392 18.849 1.00 71.81 433 TYR A C 1
ATOM 3344 O O . TYR A 1 433 ? -26.962 12.729 19.879 1.00 71.81 433 TYR A O 1
ATOM 3352 N N . LEU A 1 434 ? -25.907 13.202 17.965 1.00 75.69 434 LEU A N 1
ATOM 3353 C CA . LEU A 1 434 ? -24.793 12.284 18.210 1.00 75.69 434 LEU A CA 1
ATOM 3354 C C . LEU A 1 434 ? -23.852 12.813 19.294 1.00 75.69 434 LEU A C 1
ATOM 3356 O O . LEU A 1 434 ? -23.362 12.028 20.100 1.00 75.69 434 LEU A O 1
ATOM 3360 N N . LEU A 1 435 ? -23.697 14.137 19.388 1.00 67.12 435 LEU A N 1
ATOM 3361 C CA . LEU A 1 435 ? -22.921 14.782 20.450 1.00 67.12 435 LEU A CA 1
ATOM 3362 C C . LEU A 1 435 ? -23.566 14.565 21.829 1.00 67.12 435 LEU A C 1
ATOM 3364 O O . LEU A 1 435 ? -22.861 14.401 22.823 1.00 67.12 435 LEU A O 1
ATOM 3368 N N . ASP A 1 436 ? -24.901 14.512 21.897 1.00 72.50 436 ASP A N 1
ATOM 3369 C CA . ASP A 1 436 ? -25.615 14.211 23.145 1.00 72.50 436 ASP A CA 1
ATOM 3370 C C . ASP A 1 436 ? -25.348 12.766 23.606 1.00 72.50 436 ASP A C 1
ATOM 3372 O O . ASP A 1 436 ? -25.145 12.512 24.795 1.00 72.50 436 ASP A O 1
ATOM 3376 N N . ILE A 1 437 ? -25.295 11.814 22.663 1.00 80.38 437 ILE A N 1
ATOM 3377 C CA . ILE A 1 437 ? -24.957 10.409 22.943 1.00 80.38 437 ILE A CA 1
ATOM 3378 C C . ILE A 1 437 ? -23.502 10.291 23.412 1.00 80.38 437 ILE A C 1
ATOM 3380 O O . ILE A 1 437 ? -23.243 9.605 24.401 1.00 80.38 437 ILE A O 1
ATOM 3384 N N . GLU A 1 438 ? -22.562 10.968 22.744 1.00 81.69 438 GLU A N 1
ATOM 3385 C CA . GLU A 1 438 ? -21.156 11.035 23.168 1.00 81.69 438 GLU A CA 1
ATOM 3386 C C . GLU A 1 438 ? -21.047 11.527 24.613 1.00 81.69 438 GLU A C 1
ATOM 3388 O O . GLU A 1 438 ? -20.465 10.846 25.458 1.00 81.69 438 GLU A O 1
ATOM 3393 N N . MET A 1 439 ? -21.691 12.653 24.933 1.00 70.75 439 MET A N 1
ATOM 3394 C CA . MET A 1 439 ? -21.682 13.225 26.280 1.00 70.75 439 MET A CA 1
ATOM 3395 C C . MET A 1 439 ? -22.255 12.263 27.330 1.00 70.75 439 MET A C 1
ATOM 3397 O O . MET A 1 439 ? -21.700 12.125 28.423 1.00 70.75 439 MET A O 1
ATOM 3401 N N . ALA A 1 440 ? -23.337 11.557 27.001 1.00 74.75 440 ALA A N 1
ATOM 3402 C CA . ALA A 1 440 ? -23.921 10.558 27.888 1.00 74.75 440 ALA A CA 1
ATOM 3403 C C . ALA A 1 440 ? -22.980 9.360 28.125 1.00 74.75 440 ALA A C 1
ATOM 3405 O O . ALA A 1 440 ? -22.907 8.858 29.250 1.00 74.75 440 ALA A O 1
ATOM 3406 N N . LEU A 1 441 ? -22.227 8.917 27.108 1.00 80.44 441 LEU A N 1
ATOM 3407 C CA . LEU A 1 441 ? -21.220 7.858 27.259 1.00 80.44 441 LEU A CA 1
ATOM 3408 C C . LEU A 1 441 ? -20.084 8.301 28.190 1.00 80.44 441 LEU A C 1
ATOM 3410 O O . LEU A 1 441 ? -19.720 7.547 29.095 1.00 80.44 441 LEU A O 1
ATOM 3414 N N . LEU A 1 442 ? -19.573 9.526 28.010 1.00 73.81 442 LEU A N 1
ATOM 3415 C CA . LEU A 1 442 ? -18.541 10.109 28.877 1.00 73.81 442 LEU A CA 1
ATOM 3416 C C . LEU A 1 442 ? -18.972 10.088 30.345 1.00 73.81 442 LEU A C 1
ATOM 3418 O O . LEU A 1 442 ? -18.258 9.573 31.204 1.00 73.81 442 LEU A O 1
ATOM 3422 N N . GLN A 1 443 ? -20.171 10.602 30.622 1.00 73.00 443 GLN A N 1
ATOM 3423 C CA . GLN A 1 443 ? -20.702 10.718 31.979 1.00 73.00 443 GLN A CA 1
ATOM 3424 C C . GLN A 1 443 ? -21.000 9.358 32.613 1.00 73.00 443 GLN A C 1
ATOM 3426 O O . GLN A 1 443 ? -20.695 9.148 33.786 1.00 73.00 443 GLN A O 1
ATOM 3431 N N . ARG A 1 444 ? -21.604 8.427 31.861 1.00 82.75 444 ARG A N 1
ATOM 3432 C CA . ARG A 1 444 ? -22.048 7.138 32.412 1.00 82.75 444 ARG A CA 1
ATOM 3433 C C . ARG A 1 444 ? -20.889 6.190 32.699 1.00 82.75 444 ARG A C 1
ATOM 3435 O O . ARG A 1 444 ? -20.968 5.441 33.668 1.00 82.75 444 ARG A O 1
ATOM 3442 N N . PHE A 1 445 ? -19.856 6.205 31.860 1.00 84.81 445 PHE A N 1
ATOM 3443 C CA . PHE A 1 445 ? -18.762 5.232 31.912 1.00 84.81 445 PHE A CA 1
ATOM 3444 C C . PHE A 1 445 ? -17.421 5.830 32.352 1.00 84.81 445 PHE A C 1
ATOM 3446 O O . PHE A 1 445 ? -16.439 5.099 32.433 1.00 84.81 445 PHE A O 1
ATOM 3453 N N . GLY A 1 446 ? -17.361 7.134 32.651 1.00 79.38 446 GLY A N 1
ATOM 3454 C CA . GLY A 1 446 ? -16.128 7.795 33.090 1.00 79.38 446 GLY A CA 1
ATOM 3455 C C . GLY A 1 446 ? -15.036 7.807 32.018 1.00 79.38 446 GLY A C 1
ATOM 3456 O O . GLY A 1 446 ? -13.851 7.739 32.342 1.00 79.38 446 GLY A O 1
ATOM 3457 N N . LEU A 1 447 ? -15.430 7.847 30.743 1.00 86.75 447 LEU A N 1
ATOM 3458 C CA . LEU A 1 447 ? -14.498 7.894 29.620 1.00 86.75 447 LEU A CA 1
ATOM 3459 C C . LEU A 1 447 ? -13.799 9.258 29.560 1.00 86.75 447 LEU A C 1
ATOM 3461 O O . LEU A 1 447 ? -14.396 10.289 29.864 1.00 86.75 447 LEU A O 1
ATOM 3465 N N . GLN A 1 448 ? -12.547 9.264 29.110 1.00 86.94 448 GLN A N 1
ATOM 3466 C CA . GLN A 1 448 ? -11.833 10.485 28.743 1.00 86.94 448 GLN A CA 1
ATOM 3467 C C . GLN A 1 448 ? -12.364 11.073 27.432 1.00 86.94 448 GLN A C 1
ATOM 3469 O O . GLN A 1 448 ? -12.351 12.290 27.267 1.00 86.94 448 GLN A O 1
ATOM 3474 N N . GLU A 1 449 ? -12.805 10.219 26.503 1.00 88.75 449 GLU A N 1
ATOM 3475 C CA . GLU A 1 449 ? -13.335 10.642 25.208 1.00 88.75 449 GLU A CA 1
ATOM 3476 C C . GLU A 1 449 ? -14.293 9.605 24.594 1.00 88.75 449 GLU A C 1
ATOM 3478 O O . GLU A 1 449 ? -14.112 8.395 24.762 1.00 88.75 449 GLU A O 1
ATOM 3483 N N . ALA A 1 450 ? -15.296 10.073 23.848 1.00 87.00 450 ALA A N 1
ATOM 3484 C CA . ALA A 1 450 ? -16.233 9.248 23.101 1.00 87.00 450 ALA A CA 1
ATOM 3485 C C . ALA A 1 450 ? -16.543 9.874 21.732 1.00 87.00 450 ALA A C 1
ATOM 3487 O O . ALA A 1 450 ? -16.768 11.077 21.621 1.00 87.00 450 ALA A O 1
ATOM 3488 N N . ARG A 1 451 ? -16.584 9.050 20.682 1.00 88.12 451 ARG A N 1
ATOM 3489 C CA . ARG A 1 451 ? -17.076 9.438 19.352 1.00 88.12 451 ARG A CA 1
ATOM 3490 C C . ARG A 1 451 ? -18.153 8.464 18.893 1.00 88.12 451 ARG A C 1
ATOM 3492 O O . ARG A 1 451 ? -17.945 7.248 18.960 1.00 88.12 451 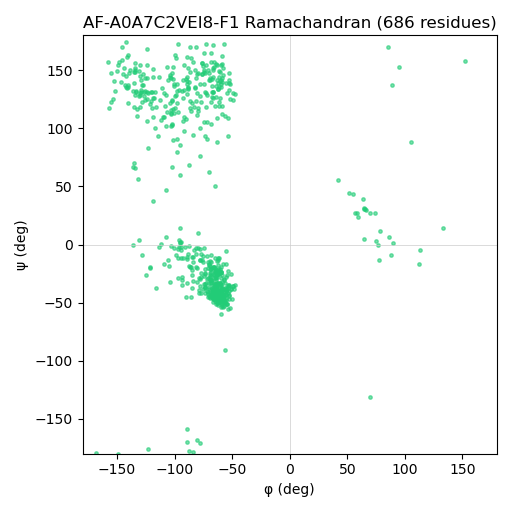ARG A O 1
ATOM 3499 N N . VAL A 1 452 ? -19.281 8.988 18.421 1.00 88.25 452 VAL A N 1
ATOM 3500 C CA . VAL A 1 452 ? -20.419 8.188 17.955 1.00 88.25 452 VAL A CA 1
ATOM 3501 C C . VAL A 1 452 ? -20.766 8.560 16.525 1.00 88.25 452 VAL A C 1
ATOM 3503 O O . VAL A 1 452 ? -21.052 9.715 16.230 1.00 88.25 452 VAL A O 1
ATOM 3506 N N . VAL A 1 453 ? -20.795 7.558 15.649 1.00 85.88 453 VAL A N 1
ATOM 3507 C CA . VAL A 1 453 ? -21.218 7.729 14.255 1.00 85.88 453 VAL A CA 1
ATOM 3508 C C . VAL A 1 453 ? -22.598 7.133 14.001 1.00 85.88 453 VAL A C 1
ATOM 3510 O O . VAL A 1 453 ? -22.996 6.154 14.644 1.00 85.88 453 VAL A O 1
ATOM 3513 N N . LEU A 1 454 ? -23.319 7.674 13.016 1.00 84.62 454 LEU A N 1
ATOM 3514 C CA . LEU A 1 454 ? -24.510 7.024 12.460 1.00 84.62 454 LEU A CA 1
ATOM 3515 C C . LEU A 1 454 ? -24.285 6.631 10.993 1.00 84.62 454 LEU A C 1
ATOM 3517 O O . LEU A 1 454 ? -24.536 7.439 10.093 1.00 84.62 454 LEU A O 1
ATOM 3521 N N . PRO A 1 455 ? -23.840 5.393 10.714 1.00 72.88 455 PRO A N 1
ATOM 3522 C CA .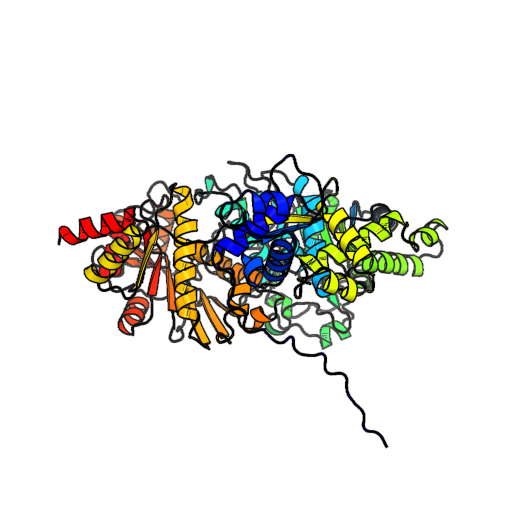 PRO A 1 455 ? -23.723 4.936 9.340 1.00 72.88 455 PRO A CA 1
ATOM 3523 C C . PRO A 1 455 ? -25.117 4.793 8.713 1.00 72.88 455 PRO A C 1
ATOM 3525 O O . PRO A 1 455 ? -26.043 4.275 9.333 1.00 72.88 455 PRO A O 1
ATOM 3528 N N . LEU A 1 456 ? -25.269 5.258 7.469 1.00 66.00 456 LEU A N 1
ATOM 3529 C CA . LEU A 1 456 ? -26.536 5.153 6.728 1.00 66.00 456 LEU A CA 1
ATOM 3530 C C . LEU A 1 456 ? -26.874 3.703 6.351 1.00 66.00 456 LEU A C 1
ATOM 3532 O O . LEU A 1 456 ? -28.048 3.344 6.274 1.00 66.00 456 LEU A O 1
ATOM 3536 N N . TRP A 1 457 ? -25.843 2.885 6.140 1.00 65.75 457 TRP A N 1
ATOM 3537 C CA . TRP A 1 457 ? -25.923 1.460 5.836 1.00 65.75 457 TRP A CA 1
ATOM 3538 C C . TRP A 1 457 ? -24.906 0.707 6.689 1.00 65.75 457 TRP A C 1
ATOM 3540 O O . TRP A 1 457 ? -23.844 1.256 6.983 1.00 65.75 457 TRP A O 1
ATOM 3550 N N . ASP A 1 458 ? -25.204 -0.539 7.069 1.00 67.38 458 ASP A N 1
ATOM 3551 C CA . ASP A 1 458 ? -24.324 -1.347 7.932 1.00 67.38 458 ASP A CA 1
ATOM 3552 C C . ASP A 1 458 ? -22.907 -1.478 7.331 1.00 67.38 458 ASP A C 1
ATOM 3554 O O . ASP A 1 458 ? -21.901 -1.388 8.034 1.00 67.38 458 ASP A O 1
ATOM 3558 N N . GLU A 1 459 ? -22.818 -1.518 6.001 1.00 65.62 459 GLU A N 1
ATOM 3559 C CA . GLU A 1 459 ? -21.565 -1.497 5.245 1.00 65.62 459 GLU A CA 1
ATOM 3560 C C . GLU A 1 459 ? -20.695 -0.234 5.414 1.00 65.62 459 GLU A C 1
ATOM 3562 O O . GLU A 1 459 ? -19.497 -0.217 5.131 1.00 65.62 459 GLU A O 1
ATOM 3567 N N . TRP A 1 460 ? -21.276 0.880 5.837 1.00 68.75 460 TRP A N 1
ATOM 3568 C CA . TRP A 1 460 ? -20.543 2.136 6.012 1.00 68.75 460 TRP A CA 1
ATOM 3569 C C . TRP A 1 460 ? -20.054 2.335 7.438 1.00 68.75 460 TRP A C 1
ATOM 3571 O O . TRP A 1 460 ? -19.336 3.296 7.715 1.00 68.75 460 TRP A O 1
ATOM 3581 N N . ALA A 1 461 ? -20.382 1.408 8.336 1.00 75.38 461 ALA A N 1
ATOM 3582 C CA . ALA A 1 461 ? -20.012 1.499 9.732 1.00 75.38 461 ALA A CA 1
ATOM 3583 C C . ALA A 1 461 ? -18.503 1.623 9.945 1.00 75.38 461 ALA A C 1
ATOM 3585 O O . ALA A 1 461 ? -18.058 2.573 10.586 1.00 75.38 461 ALA A O 1
ATOM 3586 N N . TYR A 1 462 ? -17.701 0.715 9.380 1.00 75.88 462 TYR A N 1
ATOM 3587 C CA . TYR A 1 462 ? -16.248 0.759 9.567 1.00 75.88 462 TYR A CA 1
ATOM 3588 C C . TYR A 1 462 ? -15.586 1.988 8.944 1.00 75.88 462 TYR A C 1
ATOM 3590 O O . TYR A 1 462 ? -14.779 2.605 9.637 1.00 75.88 462 TYR A O 1
ATOM 3598 N N . PRO A 1 463 ? -15.910 2.404 7.703 1.00 77.88 463 PRO A N 1
ATOM 3599 C CA . PRO A 1 463 ? -15.419 3.671 7.165 1.00 77.88 463 PRO A CA 1
ATOM 3600 C C . PRO A 1 463 ? -15.753 4.884 8.046 1.00 77.88 463 PRO A C 1
ATOM 3602 O O . PRO A 1 463 ? -14.877 5.718 8.296 1.00 77.88 463 PRO A O 1
ATOM 3605 N N . SER A 1 464 ? -16.985 4.973 8.560 1.00 78.94 464 SER A N 1
ATOM 3606 C CA . SER A 1 464 ? -17.400 6.070 9.442 1.00 78.94 464 SER A CA 1
ATOM 3607 C C . SER A 1 464 ? -16.658 6.039 10.780 1.00 78.94 464 SER A C 1
ATOM 3609 O O . SER A 1 464 ? -16.052 7.039 11.165 1.00 78.94 464 SER A O 1
ATOM 3611 N N . ILE A 1 465 ? -16.614 4.881 11.446 1.00 85.81 465 ILE A N 1
ATOM 3612 C CA . ILE A 1 465 ? -15.877 4.672 12.703 1.00 85.81 465 ILE A CA 1
ATOM 3613 C C . ILE A 1 465 ? -14.390 4.992 12.517 1.00 85.81 465 ILE A C 1
ATOM 3615 O O . ILE A 1 465 ? -13.802 5.714 13.319 1.00 85.81 465 ILE A O 1
ATOM 3619 N N . GLY A 1 466 ? -13.782 4.492 11.439 1.00 86.12 466 GLY A N 1
ATOM 3620 C CA . GLY A 1 466 ? -12.388 4.754 11.096 1.00 86.12 466 GLY A CA 1
ATOM 3621 C C . GLY A 1 466 ? -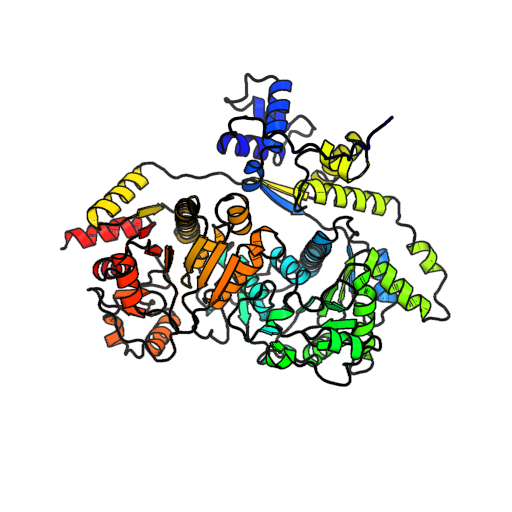12.113 6.244 10.925 1.00 86.12 466 GLY A C 1
ATOM 3622 O O . GLY A 1 466 ? -11.102 6.744 11.413 1.00 86.12 466 GLY A O 1
ATOM 3623 N N . THR A 1 467 ? -13.045 6.973 10.311 1.00 80.94 467 THR A N 1
ATOM 3624 C CA . THR A 1 467 ? -12.930 8.421 10.124 1.00 80.94 467 THR A CA 1
ATOM 3625 C C . THR A 1 467 ? -13.041 9.194 11.433 1.00 80.94 467 THR A C 1
ATOM 3627 O O . THR A 1 467 ? -12.207 10.063 11.687 1.00 80.94 467 THR A O 1
ATOM 3630 N N . ALA A 1 468 ? -14.001 8.852 12.293 1.00 83.25 468 ALA A N 1
ATOM 3631 C CA . ALA A 1 468 ? -14.136 9.465 13.614 1.00 83.25 468 ALA A CA 1
ATOM 3632 C C . ALA A 1 468 ? -12.915 9.175 14.509 1.00 83.25 468 ALA A C 1
ATOM 3634 O O . ALA A 1 468 ? -12.377 10.076 15.152 1.00 83.25 468 ALA A O 1
ATOM 3635 N N . ALA A 1 469 ? -12.406 7.940 14.489 1.00 89.25 469 ALA A N 1
ATOM 3636 C CA . ALA A 1 469 ? -11.194 7.560 15.212 1.00 89.25 469 ALA A CA 1
ATOM 3637 C C . ALA A 1 469 ? -9.941 8.259 14.667 1.00 89.25 469 ALA A C 1
ATOM 3639 O O . ALA A 1 469 ? -9.080 8.668 15.445 1.00 89.25 469 ALA A O 1
ATOM 3640 N N . ALA A 1 470 ? -9.833 8.435 13.346 1.00 87.69 470 ALA A N 1
ATOM 3641 C CA . ALA A 1 470 ? -8.728 9.170 12.742 1.00 87.69 470 ALA A CA 1
ATOM 3642 C C . ALA A 1 470 ? -8.766 10.651 13.141 1.00 87.69 470 ALA A C 1
ATOM 3644 O O . ALA A 1 470 ? -7.720 11.214 13.445 1.00 87.69 470 ALA A O 1
ATOM 3645 N N . GLN A 1 471 ? -9.949 11.269 13.200 1.00 80.88 471 GLN A N 1
ATOM 3646 C CA . GLN A 1 471 ? -10.113 12.641 13.691 1.00 80.88 471 GLN A CA 1
ATOM 3647 C C . GLN A 1 471 ? -9.674 12.775 15.150 1.00 80.88 471 GLN A C 1
ATOM 3649 O O . GLN A 1 471 ? -8.846 13.633 15.451 1.00 80.88 471 GLN A O 1
ATOM 3654 N N . LEU A 1 472 ? -10.133 11.876 16.025 1.00 84.56 472 LEU A N 1
ATOM 3655 C CA . LEU A 1 472 ? -9.698 11.854 17.421 1.00 84.56 472 LEU A CA 1
ATOM 3656 C C . LEU A 1 472 ? -8.175 11.682 17.538 1.00 84.56 472 LEU A C 1
ATOM 3658 O O . LEU A 1 472 ? -7.511 12.419 18.264 1.00 84.56 472 LEU A O 1
ATOM 3662 N N . LEU A 1 473 ? -7.589 10.748 16.785 1.00 89.75 473 LEU A N 1
ATOM 3663 C CA . LEU A 1 473 ? -6.139 10.572 16.769 1.00 89.75 473 LEU A CA 1
ATOM 3664 C C . LEU A 1 473 ? -5.425 11.864 16.341 1.00 89.75 473 LEU A C 1
ATOM 3666 O O . LEU A 1 473 ? -4.440 12.245 16.965 1.00 89.75 473 LEU A O 1
ATOM 3670 N N . LEU A 1 474 ? -5.924 12.576 15.328 1.00 84.06 474 LEU A N 1
ATOM 3671 C CA . LEU A 1 474 ? -5.339 13.846 14.888 1.00 84.06 474 LEU A CA 1
ATOM 3672 C C . LEU A 1 474 ? -5.380 14.926 15.968 1.00 84.06 474 LEU A C 1
ATOM 3674 O O . LEU A 1 474 ? -4.370 15.598 16.174 1.00 84.06 474 LEU A O 1
ATOM 3678 N N . GLU A 1 475 ? -6.498 15.056 16.679 1.00 80.38 475 GLU A N 1
ATOM 3679 C CA . GLU A 1 475 ? -6.648 15.985 17.808 1.00 80.38 475 GLU A CA 1
ATOM 3680 C C . GLU A 1 475 ? -5.627 15.684 18.919 1.00 80.38 475 GLU A C 1
ATOM 3682 O O . GLU A 1 475 ? -5.007 16.595 19.476 1.00 80.38 475 GLU A O 1
ATOM 3687 N N . LEU A 1 476 ? -5.384 14.398 19.200 1.00 86.81 476 LEU A N 1
ATOM 3688 C CA . LEU A 1 476 ? -4.398 13.961 20.192 1.00 86.81 476 LEU A CA 1
ATOM 3689 C C . LEU A 1 476 ? -2.944 14.167 19.735 1.00 86.81 476 LEU A C 1
ATOM 3691 O O . LEU A 1 476 ? -2.063 14.376 20.576 1.00 86.81 476 LEU A O 1
ATOM 3695 N N . LEU A 1 477 ? -2.683 14.114 18.424 1.00 87.88 477 LEU A N 1
ATOM 3696 C CA . LEU A 1 477 ? -1.362 14.338 17.830 1.00 87.88 477 LEU A CA 1
ATOM 3697 C C . LEU A 1 477 ? -1.020 15.829 17.681 1.00 87.88 477 LEU A C 1
ATOM 3699 O O . LEU A 1 477 ? 0.149 16.189 17.803 1.00 87.88 477 LEU A O 1
ATOM 3703 N N . GLU A 1 478 ? -2.005 16.701 17.438 1.00 80.62 478 GLU A N 1
ATOM 3704 C CA . GLU A 1 478 ? -1.810 18.107 17.034 1.00 80.62 478 GLU A CA 1
ATOM 3705 C C . GLU A 1 478 ? -0.877 18.899 17.965 1.00 80.62 478 GLU A C 1
ATOM 3707 O O . GLU A 1 478 ? -0.095 19.751 17.529 1.00 80.62 478 GLU A O 1
ATOM 3712 N N . LYS A 1 479 ? -0.939 18.610 19.267 1.00 77.31 479 LYS A N 1
ATOM 3713 C CA . LYS A 1 479 ? -0.204 19.349 20.302 1.00 77.31 479 LYS A CA 1
ATOM 3714 C C . LYS A 1 479 ? 1.121 18.700 20.706 1.00 77.31 479 LYS A C 1
ATOM 3716 O O . LYS A 1 479 ? 1.820 19.282 21.535 1.00 77.31 479 LYS A O 1
ATOM 3721 N N . ARG A 1 480 ? 1.474 17.538 20.150 1.00 86.56 480 ARG A N 1
ATOM 3722 C CA . ARG A 1 480 ? 2.632 16.738 20.577 1.00 86.56 480 ARG A CA 1
ATOM 3723 C C . ARG A 1 480 ? 3.803 16.864 19.606 1.00 86.56 480 ARG A C 1
ATOM 3725 O O . ARG A 1 480 ? 3.617 16.978 18.398 1.00 86.56 480 ARG A O 1
ATOM 3732 N N . GLU A 1 481 ? 5.016 16.829 20.152 1.00 91.38 481 GLU A N 1
ATOM 3733 C CA . GLU A 1 481 ? 6.244 16.840 19.352 1.00 91.38 481 GLU A CA 1
ATOM 3734 C C . GLU A 1 481 ? 6.715 15.429 18.995 1.00 91.38 481 GLU A C 1
ATOM 3736 O O . GLU A 1 481 ? 7.049 15.142 17.846 1.00 91.38 481 GLU A O 1
ATOM 3741 N N . GLN A 1 482 ? 6.700 14.535 19.979 1.00 94.19 482 GLN A N 1
ATOM 3742 C CA . GLN A 1 482 ? 7.042 13.129 19.819 1.00 94.19 482 GLN A CA 1
ATOM 3743 C C . GLN A 1 482 ? 5.911 12.281 20.383 1.00 94.19 482 GLN A C 1
ATOM 3745 O O . GLN A 1 482 ? 5.361 12.613 21.434 1.00 94.19 482 GLN A O 1
ATOM 3750 N N . VAL A 1 483 ? 5.552 11.213 19.672 1.00 95.75 483 VAL A N 1
ATOM 3751 C CA . VAL A 1 483 ? 4.462 10.319 20.072 1.00 95.75 483 VAL A CA 1
ATOM 3752 C C . VAL A 1 483 ? 4.869 8.867 19.887 1.00 95.75 483 VAL A C 1
ATOM 3754 O O . VAL A 1 483 ? 5.357 8.482 18.822 1.00 95.75 483 VAL A O 1
ATOM 3757 N N . LYS A 1 484 ? 4.629 8.060 20.918 1.00 96.44 484 LYS A N 1
ATOM 3758 C CA . LYS A 1 484 ? 4.692 6.599 20.909 1.00 96.44 484 LYS A CA 1
ATOM 3759 C C . LYS A 1 484 ? 3.269 6.045 20.835 1.00 96.44 484 LYS A C 1
ATOM 3761 O O . LYS A 1 484 ? 2.522 6.075 21.809 1.00 96.44 484 LYS A O 1
ATOM 3766 N N . LEU A 1 485 ? 2.888 5.585 19.653 1.00 96.31 485 LEU A N 1
ATOM 3767 C CA . LEU A 1 485 ? 1.551 5.108 19.338 1.00 96.31 485 LEU A CA 1
ATOM 3768 C C . LEU A 1 485 ? 1.507 3.578 19.384 1.00 96.31 485 LEU A C 1
ATOM 3770 O O . LEU A 1 485 ? 2.159 2.922 18.572 1.00 96.31 485 LEU A O 1
ATOM 3774 N N . GLY A 1 486 ? 0.709 3.012 20.284 1.00 96.12 486 GLY A N 1
ATOM 3775 C CA . GLY A 1 486 ? 0.339 1.600 20.247 1.00 96.12 486 GLY A CA 1
ATOM 3776 C C . GLY A 1 486 ? -0.802 1.385 19.256 1.00 96.12 486 GLY A C 1
ATOM 3777 O O . GLY A 1 486 ? -1.852 2.009 19.380 1.00 96.12 486 GLY A O 1
ATOM 3778 N N . LEU A 1 487 ? -0.617 0.515 18.269 1.00 95.38 487 LEU A N 1
ATOM 3779 C CA . LEU A 1 487 ? -1.630 0.193 17.266 1.00 95.38 487 LEU A CA 1
ATOM 3780 C C . LEU A 1 487 ? -1.965 -1.295 17.304 1.00 95.38 487 LEU A C 1
ATOM 3782 O O . LEU A 1 487 ? -1.095 -2.149 17.155 1.00 95.38 487 LEU A O 1
ATOM 3786 N N . GLY A 1 488 ? -3.238 -1.606 17.493 1.00 92.06 488 GLY A N 1
ATOM 3787 C CA . GLY A 1 488 ? -3.760 -2.953 17.360 1.00 92.06 488 GLY A CA 1
ATOM 3788 C C . GLY A 1 488 ? -3.854 -3.424 15.912 1.00 92.06 488 GLY A C 1
ATOM 3789 O O . GLY A 1 488 ? -3.650 -2.664 14.962 1.00 92.06 488 GLY A O 1
ATOM 3790 N N . SER A 1 489 ? -4.171 -4.705 15.761 1.00 85.19 489 SER A N 1
ATOM 3791 C CA . SER A 1 489 ? -4.459 -5.343 14.480 1.00 85.19 489 SER A CA 1
ATOM 3792 C C . SER A 1 489 ? -5.948 -5.264 14.119 1.00 85.19 489 SER A C 1
ATOM 3794 O O . SER A 1 489 ? -6.723 -4.539 14.748 1.00 85.19 489 SER A O 1
ATOM 3796 N N . GLY A 1 490 ? -6.352 -5.994 13.077 1.00 82.75 490 GLY A N 1
ATOM 3797 C CA . GLY A 1 490 ? -7.755 -6.145 12.726 1.00 82.75 490 GLY A CA 1
ATOM 3798 C C . GLY A 1 490 ? -8.342 -4.846 12.189 1.00 82.75 490 GLY A C 1
ATOM 3799 O O . GLY A 1 490 ? -7.789 -4.197 11.297 1.00 82.75 490 GLY A O 1
ATOM 3800 N N . ARG A 1 491 ? -9.492 -4.453 12.724 1.00 81.00 491 ARG A N 1
ATOM 3801 C CA . ARG A 1 491 ? -10.304 -3.362 12.177 1.00 81.00 491 ARG A CA 1
ATOM 3802 C C . ARG A 1 491 ? -9.841 -1.969 12.570 1.00 81.00 491 ARG A C 1
ATOM 3804 O O . ARG A 1 491 ? -10.329 -0.994 11.999 1.00 81.00 491 ARG A O 1
ATOM 3811 N N . VAL A 1 492 ? -8.807 -1.863 13.410 1.00 87.94 492 VAL A N 1
ATOM 3812 C CA . VAL A 1 492 ? -7.993 -0.638 13.539 1.00 87.94 492 VAL A CA 1
ATOM 3813 C C . VAL A 1 492 ? -7.513 -0.154 12.162 1.00 87.94 492 VAL A C 1
ATOM 3815 O O . VAL A 1 492 ? -7.334 1.045 11.947 1.00 87.94 492 VAL A O 1
ATOM 3818 N N . ARG A 1 493 ? -7.405 -1.060 11.177 1.00 85.56 493 ARG A N 1
ATOM 3819 C CA . ARG A 1 493 ? -7.163 -0.728 9.771 1.00 85.56 493 ARG A CA 1
ATOM 3820 C C . ARG A 1 493 ? -8.073 0.378 9.230 1.00 85.56 493 ARG A C 1
ATOM 3822 O O . ARG A 1 493 ? -7.581 1.222 8.490 1.00 85.56 493 ARG A O 1
ATOM 3829 N N . ALA A 1 494 ? -9.350 0.429 9.614 1.00 83.00 494 ALA A N 1
ATOM 3830 C CA . ALA A 1 494 ? -10.270 1.470 9.154 1.00 83.00 494 ALA A CA 1
ATOM 3831 C C . ALA A 1 494 ? -9.802 2.883 9.548 1.00 83.00 494 ALA A C 1
ATOM 3833 O O . ALA A 1 494 ? -9.958 3.825 8.772 1.00 83.00 494 ALA A O 1
ATOM 3834 N N . VAL A 1 495 ? -9.154 3.021 10.712 1.00 86.69 495 VAL A N 1
ATOM 3835 C CA . VAL A 1 495 ? -8.510 4.276 11.126 1.00 86.69 495 VAL A CA 1
ATOM 3836 C C . VAL A 1 495 ? -7.397 4.633 10.161 1.00 86.69 495 VAL A C 1
ATOM 3838 O O . VAL A 1 495 ? -7.305 5.773 9.737 1.00 86.69 495 VAL A O 1
ATOM 3841 N N . LEU A 1 496 ? -6.575 3.661 9.773 1.00 84.12 496 LEU A N 1
ATOM 3842 C CA . LEU A 1 496 ? -5.450 3.873 8.863 1.00 84.12 496 LEU A CA 1
ATOM 3843 C C . LEU A 1 496 ? -5.896 4.216 7.440 1.00 84.12 496 LEU A C 1
ATOM 3845 O O . LEU A 1 496 ? -5.206 4.967 6.757 1.00 84.12 496 LEU A O 1
ATOM 3849 N N . GLU A 1 497 ? -7.030 3.676 6.987 1.00 80.12 497 GLU A N 1
ATOM 3850 C CA . GLU A 1 497 ? -7.652 4.050 5.709 1.00 80.12 497 GLU A CA 1
ATOM 3851 C C . GLU A 1 497 ? -8.152 5.496 5.711 1.00 80.12 497 GLU A C 1
ATOM 3853 O O . GLU A 1 497 ? -7.986 6.200 4.715 1.00 80.12 497 GLU A O 1
ATOM 3858 N N . ALA A 1 498 ? -8.726 5.952 6.824 1.00 79.12 498 ALA A N 1
ATOM 3859 C CA . ALA A 1 498 ? -9.163 7.337 6.973 1.00 79.12 498 ALA A CA 1
ATOM 3860 C C . ALA A 1 498 ? -8.000 8.300 7.280 1.00 79.12 498 ALA A C 1
ATOM 3862 O O . ALA A 1 498 ? -8.039 9.482 6.926 1.00 79.12 498 ALA A O 1
ATOM 3863 N N . LEU A 1 499 ? -6.945 7.802 7.926 1.00 76.88 499 LEU A N 1
ATOM 3864 C CA . LEU A 1 499 ? -5.759 8.558 8.289 1.00 76.88 499 LEU A CA 1
ATOM 3865 C C . LEU A 1 499 ? -4.872 8.725 7.054 1.00 76.88 499 LEU A C 1
ATOM 3867 O O . LEU A 1 499 ? -4.086 7.854 6.687 1.00 76.88 499 LEU A O 1
ATOM 3871 N N . HIS A 1 500 ? -4.944 9.898 6.430 1.00 77.00 500 HIS A N 1
ATOM 3872 C CA . HIS A 1 500 ? -4.015 10.310 5.377 1.00 77.00 500 HIS A CA 1
ATOM 3873 C C . HIS A 1 500 ? -2.610 10.587 5.949 1.00 77.00 500 HIS A C 1
ATOM 3875 O O . HIS A 1 500 ? -2.127 11.716 5.892 1.00 77.00 500 HIS A O 1
ATOM 3881 N N . LEU A 1 501 ? -1.950 9.576 6.524 1.00 81.88 501 LEU A N 1
ATOM 3882 C CA . LEU A 1 501 ? -0.798 9.726 7.420 1.00 81.88 501 LEU A CA 1
ATOM 3883 C C . LEU A 1 501 ? 0.339 10.576 6.834 1.00 81.88 501 LEU A C 1
ATOM 3885 O O . LEU A 1 501 ? 0.844 11.474 7.499 1.00 81.88 501 LEU A O 1
ATOM 3889 N N . ALA A 1 502 ? 0.686 10.366 5.565 1.00 79.50 502 ALA A N 1
ATOM 3890 C CA . ALA A 1 502 ? 1.650 11.196 4.844 1.00 79.50 502 ALA A CA 1
ATOM 3891 C C . ALA A 1 502 ? 1.324 12.700 4.908 1.00 79.50 502 ALA A C 1
ATOM 3893 O O . ALA A 1 502 ? 2.190 13.537 5.153 1.00 79.50 502 ALA A O 1
ATOM 3894 N N . HIS A 1 503 ? 0.053 13.047 4.714 1.00 76.56 503 HIS A N 1
ATOM 3895 C CA . HIS A 1 503 ? -0.419 14.420 4.819 1.00 76.56 503 HIS A CA 1
ATOM 3896 C C . HIS A 1 503 ? -0.443 14.900 6.270 1.00 76.56 503 HIS A C 1
ATOM 3898 O O . HIS A 1 503 ? -0.055 16.030 6.538 1.00 76.56 503 HIS A O 1
ATOM 3904 N N . VAL A 1 504 ? -0.852 14.046 7.207 1.00 78.00 504 VAL A N 1
ATOM 3905 C CA . VAL A 1 504 ? -0.872 14.352 8.645 1.00 78.00 504 VAL A CA 1
ATOM 3906 C C . VAL A 1 504 ? 0.513 14.773 9.129 1.00 78.00 504 VAL A C 1
ATOM 3908 O O . VAL A 1 504 ? 0.661 15.845 9.711 1.00 78.00 504 VAL A O 1
ATOM 3911 N N . LEU A 1 505 ? 1.543 13.996 8.791 1.00 82.94 505 LEU A N 1
ATOM 3912 C CA . LEU A 1 505 ? 2.936 14.309 9.121 1.00 82.94 505 LEU A CA 1
ATOM 3913 C C . LEU A 1 505 ? 3.411 15.624 8.473 1.00 82.94 505 LEU A C 1
ATOM 3915 O O . LEU A 1 505 ? 4.300 16.290 9.003 1.00 82.94 505 LEU A O 1
ATOM 3919 N N . LYS A 1 506 ? 2.796 16.037 7.358 1.00 80.12 506 LYS A N 1
ATOM 3920 C CA . LYS A 1 506 ? 3.067 17.312 6.680 1.00 80.12 506 LYS A CA 1
ATOM 3921 C C . LYS A 1 506 ? 2.393 18.510 7.341 1.00 80.12 506 LYS A C 1
ATOM 3923 O O . LYS A 1 506 ? 3.004 19.575 7.422 1.00 80.12 506 LYS A O 1
ATOM 3928 N N . VAL A 1 507 ? 1.136 18.368 7.763 1.00 73.62 507 VAL A N 1
ATOM 3929 C CA . VAL A 1 507 ? 0.322 19.483 8.286 1.00 73.62 507 VAL A CA 1
ATOM 3930 C C . VAL A 1 507 ? 0.390 19.650 9.795 1.00 73.62 507 VAL A C 1
ATOM 3932 O O . VAL A 1 507 ? -0.034 20.691 10.289 1.00 73.62 507 VAL A O 1
ATOM 3935 N N . LEU A 1 508 ? 0.948 18.676 10.517 1.00 79.44 508 LEU A N 1
ATOM 3936 C CA . LEU A 1 508 ? 1.265 18.783 11.939 1.00 79.44 508 LEU A CA 1
ATOM 3937 C C . LEU A 1 508 ? 2.756 19.130 12.111 1.00 79.44 508 LEU A C 1
ATOM 3939 O O . LEU A 1 508 ? 3.560 18.246 12.395 1.00 79.44 508 LEU A O 1
ATOM 3943 N N . PRO A 1 509 ? 3.174 20.404 11.946 1.00 69.12 509 PRO A N 1
ATOM 3944 C CA . PRO A 1 509 ? 4.590 20.778 11.947 1.00 69.12 509 PRO A CA 1
ATOM 3945 C C . PRO A 1 509 ? 5.281 20.556 13.296 1.00 69.12 509 PRO A C 1
ATOM 3947 O O . PRO A 1 509 ? 6.506 20.508 13.335 1.00 69.12 509 PRO A O 1
ATOM 3950 N N . ARG A 1 510 ? 4.517 20.442 14.392 1.00 84.31 510 ARG A N 1
ATOM 3951 C CA . ARG A 1 510 ? 5.063 20.119 15.714 1.00 84.31 510 ARG A CA 1
ATOM 3952 C C . ARG A 1 510 ? 5.472 18.656 15.820 1.00 84.31 510 ARG A C 1
ATOM 3954 O O . ARG A 1 510 ? 6.460 18.386 16.484 1.00 84.31 510 ARG A O 1
ATOM 3961 N N . LEU A 1 511 ? 4.760 17.746 15.154 1.00 87.44 511 LEU A N 1
ATOM 3962 C CA . LEU A 1 511 ? 5.017 16.313 15.235 1.00 87.44 511 LEU A CA 1
ATOM 3963 C C . LEU A 1 511 ? 6.293 15.973 14.453 1.00 87.44 511 LEU A C 1
ATOM 3965 O O . LEU A 1 511 ? 6.273 15.772 13.236 1.00 87.44 511 LEU A O 1
ATOM 3969 N N . SER A 1 512 ? 7.417 15.947 15.166 1.00 87.69 512 SER A N 1
ATOM 3970 C CA . SER A 1 512 ? 8.734 15.650 14.610 1.00 87.69 512 SER A CA 1
ATOM 3971 C C . SER A 1 512 ? 8.989 14.147 14.530 1.00 87.69 512 SER A C 1
ATOM 3973 O O . SER A 1 512 ? 9.668 13.713 13.603 1.00 87.69 512 SER A O 1
ATOM 3975 N N . HIS A 1 513 ? 8.427 13.356 15.455 1.00 91.69 513 HIS A N 1
ATOM 3976 C CA . HIS A 1 513 ? 8.597 11.900 15.493 1.00 91.69 513 HIS A CA 1
ATOM 3977 C C . HIS A 1 513 ? 7.298 11.182 15.881 1.00 91.69 513 HIS A C 1
ATOM 3979 O O . HIS A 1 513 ? 6.778 11.361 16.983 1.00 91.69 513 HIS A O 1
ATOM 3985 N N . LEU A 1 514 ? 6.821 10.300 15.005 1.00 93.94 514 LEU A N 1
ATOM 3986 C CA . LEU A 1 514 ? 5.752 9.348 15.282 1.00 93.94 514 LEU A CA 1
ATOM 3987 C C . LEU A 1 514 ? 6.339 7.935 15.289 1.00 93.94 514 LEU A C 1
ATOM 3989 O O . LEU A 1 514 ? 6.681 7.375 14.247 1.00 93.94 514 LEU A O 1
ATOM 3993 N N . ASN A 1 515 ? 6.460 7.360 16.480 1.00 94.00 515 ASN A N 1
ATOM 3994 C CA . ASN A 1 515 ? 6.919 5.994 16.669 1.00 94.00 515 ASN A CA 1
ATOM 3995 C C . ASN A 1 515 ? 5.710 5.094 16.916 1.00 94.00 515 ASN A C 1
ATOM 3997 O O . ASN A 1 515 ? 5.048 5.204 17.941 1.00 94.00 515 ASN A O 1
ATOM 4001 N N . VAL A 1 516 ? 5.429 4.200 15.982 1.00 94.31 516 VAL A N 1
ATOM 4002 C CA . VAL A 1 516 ? 4.331 3.245 16.049 1.00 94.31 516 VAL A CA 1
ATOM 4003 C C . VAL A 1 516 ? 4.855 1.885 16.494 1.00 94.31 516 VAL A C 1
ATOM 4005 O O . VAL A 1 516 ? 5.759 1.331 15.866 1.00 94.31 516 VAL A O 1
ATOM 4008 N N . TRP A 1 517 ? 4.238 1.319 17.526 1.00 94.19 517 TRP A N 1
ATOM 4009 C CA . TRP A 1 517 ? 4.355 -0.092 17.877 1.00 94.19 517 TRP A CA 1
ATOM 4010 C C . TRP A 1 517 ? 3.063 -0.798 17.511 1.00 94.19 517 TRP A C 1
ATOM 4012 O O . TRP A 1 517 ? 2.016 -0.536 18.100 1.00 94.19 517 TRP A O 1
ATOM 4022 N N . VAL A 1 518 ? 3.138 -1.708 16.546 1.00 93.69 518 VAL A N 1
ATOM 4023 C CA . VAL A 1 518 ? 2.025 -2.604 16.264 1.00 93.69 518 VAL A CA 1
ATOM 4024 C C . VAL A 1 518 ? 2.046 -3.728 17.288 1.00 93.69 518 VAL A C 1
ATOM 4026 O O . VAL A 1 518 ? 2.996 -4.507 17.357 1.00 93.69 518 VAL A O 1
ATOM 4029 N N . LEU A 1 519 ? 1.008 -3.756 18.116 1.00 93.44 519 LEU A N 1
ATOM 4030 C CA . LEU A 1 519 ? 0.959 -4.491 19.376 1.00 93.44 519 LEU A CA 1
ATOM 4031 C C . LEU A 1 519 ? 0.682 -5.989 19.206 1.00 93.44 519 LEU A C 1
ATOM 4033 O O . LEU A 1 519 ? 0.680 -6.703 20.197 1.00 93.44 519 LEU A O 1
ATOM 4037 N N . GLU A 1 520 ? 0.455 -6.475 17.986 1.00 87.50 520 GLU A N 1
ATOM 4038 C CA . GLU A 1 520 ? 0.275 -7.899 17.708 1.00 87.50 520 GLU A CA 1
ATOM 4039 C C . GLU A 1 520 ? 1.243 -8.380 16.620 1.00 87.50 520 GLU A C 1
ATOM 4041 O O . GLU A 1 520 ? 1.324 -7.789 15.539 1.00 87.50 520 GLU A O 1
ATOM 4046 N N . ASN A 1 521 ? 1.919 -9.501 16.879 1.00 80.62 521 ASN A N 1
ATOM 4047 C CA . ASN A 1 521 ? 2.780 -10.193 15.921 1.00 80.62 521 ASN A CA 1
ATOM 4048 C C . ASN A 1 521 ? 2.482 -11.701 15.882 1.00 80.62 521 ASN A C 1
ATOM 4050 O O . ASN A 1 521 ? 3.343 -12.546 16.120 1.00 80.62 521 ASN A O 1
ATOM 4054 N N . THR A 1 522 ? 1.224 -12.040 15.617 1.00 69.31 522 THR A N 1
ATOM 4055 C CA . THR A 1 522 ? 0.777 -13.433 15.506 1.00 69.31 522 THR A CA 1
ATOM 4056 C C . THR A 1 522 ? 1.094 -13.968 14.096 1.00 69.31 522 THR A C 1
ATOM 4058 O O . THR A 1 522 ? 0.847 -13.253 13.115 1.00 69.31 522 THR A O 1
ATOM 4061 N N . PRO A 1 523 ? 1.634 -15.198 13.949 1.00 59.38 523 PRO A N 1
ATOM 4062 C CA . PRO A 1 523 ? 1.881 -15.819 12.647 1.00 59.38 523 PRO A CA 1
ATOM 4063 C C . PRO A 1 523 ? 0.621 -15.810 11.776 1.00 59.38 523 PRO A C 1
ATOM 4065 O O . PRO A 1 523 ? -0.466 -16.160 12.235 1.00 59.38 523 PRO A O 1
ATOM 4068 N N . SER A 1 524 ? 0.759 -15.409 10.513 1.00 60.81 524 SER A N 1
ATOM 4069 C CA . SER A 1 524 ? -0.356 -15.465 9.568 1.00 60.81 524 SER A CA 1
ATOM 4070 C C . SER A 1 524 ? -0.619 -16.906 9.134 1.00 60.81 524 SER A C 1
ATOM 4072 O O . SER A 1 524 ? 0.319 -17.695 9.012 1.00 60.81 524 SER A O 1
ATOM 4074 N N . ASP A 1 525 ? -1.873 -17.230 8.809 1.00 63.84 525 ASP A N 1
ATOM 4075 C CA . ASP A 1 525 ? -2.173 -18.446 8.046 1.00 63.84 525 ASP A CA 1
ATOM 4076 C C . ASP A 1 525 ? -1.428 -18.447 6.708 1.00 63.84 525 ASP A C 1
ATOM 4078 O O . ASP A 1 525 ? -0.895 -17.427 6.258 1.00 63.84 525 ASP A O 1
ATOM 4082 N N . ARG A 1 526 ? -1.510 -19.580 6.004 1.00 75.19 526 ARG A N 1
ATOM 4083 C CA . ARG A 1 526 ? -1.095 -19.682 4.602 1.00 75.19 526 ARG A CA 1
ATOM 4084 C C . ARG A 1 526 ? -1.648 -18.540 3.735 1.00 75.19 526 ARG A C 1
ATOM 4086 O O . ARG A 1 526 ? -0.952 -18.086 2.841 1.00 75.19 526 ARG A O 1
ATOM 4093 N N . TRP A 1 527 ? -2.865 -18.059 3.999 1.00 80.44 527 TRP A N 1
ATOM 4094 C CA . TRP A 1 527 ? -3.460 -16.931 3.279 1.00 80.44 527 TRP A CA 1
ATOM 4095 C C . TRP A 1 527 ? -3.870 -15.808 4.237 1.00 80.44 527 TRP A C 1
ATOM 4097 O O . TRP A 1 527 ? -4.548 -16.040 5.232 1.00 80.44 527 TRP A O 1
ATOM 4107 N N . SER A 1 528 ? -3.473 -14.578 3.917 1.00 78.25 528 SER A N 1
ATOM 4108 C CA . SER A 1 528 ? -3.723 -13.369 4.700 1.00 78.25 528 SER A CA 1
ATOM 4109 C C . SER A 1 528 ? -4.807 -12.495 4.065 1.00 78.25 528 SER A C 1
ATOM 4111 O O . SER A 1 528 ? -4.838 -12.312 2.846 1.00 78.25 528 SER A O 1
ATOM 4113 N N . LEU A 1 529 ? -5.653 -11.901 4.914 1.00 77.69 529 LEU A N 1
ATOM 4114 C CA . LEU A 1 529 ? -6.629 -10.855 4.559 1.00 77.69 529 LEU A CA 1
ATOM 4115 C C . LEU A 1 529 ? -6.093 -9.434 4.814 1.00 77.69 529 LEU A C 1
ATOM 4117 O O . LEU A 1 529 ? -6.860 -8.477 4.866 1.00 77.69 529 LEU A O 1
ATOM 4121 N N . ALA A 1 530 ? -4.777 -9.306 5.020 1.00 79.56 530 ALA A N 1
ATOM 4122 C CA . ALA A 1 530 ? -4.086 -8.059 5.358 1.00 79.56 530 ALA A CA 1
ATOM 4123 C C . ALA A 1 530 ? -4.576 -7.371 6.650 1.00 79.56 530 ALA A C 1
ATOM 4125 O O . ALA A 1 530 ? -4.431 -6.161 6.822 1.00 79.56 530 ALA A O 1
ATOM 4126 N N . LEU A 1 531 ? -5.107 -8.171 7.580 1.00 77.31 531 LEU A N 1
ATOM 4127 C CA . LEU A 1 531 ? -5.574 -7.738 8.900 1.00 77.31 531 LEU A CA 1
ATOM 4128 C C . LEU A 1 531 ? -4.559 -7.939 10.027 1.00 77.31 531 LEU A C 1
ATOM 4130 O O . LEU A 1 531 ? -4.760 -7.441 11.132 1.00 77.31 531 LEU A O 1
ATOM 4134 N N . SER A 1 532 ? -3.486 -8.684 9.768 1.00 79.94 532 SER A N 1
ATOM 4135 C CA . SER A 1 532 ? -2.454 -8.939 10.770 1.00 79.94 532 SER A CA 1
ATOM 4136 C C . SER A 1 532 ? -1.668 -7.669 11.092 1.00 79.94 532 SER A C 1
ATOM 4138 O O . SER A 1 532 ? -1.556 -6.759 10.264 1.00 79.94 532 SER A O 1
ATOM 4140 N N . GLY A 1 533 ? -1.054 -7.630 12.276 1.00 83.38 533 GLY A N 1
ATOM 4141 C CA . GLY A 1 533 ? -0.203 -6.508 12.666 1.00 83.38 533 GLY A CA 1
ATOM 4142 C C . GLY A 1 533 ? 0.928 -6.233 11.664 1.00 83.38 533 GLY A C 1
ATOM 4143 O O . GLY A 1 533 ? 1.159 -5.086 11.287 1.00 83.38 533 GLY A O 1
ATOM 4144 N N . SER A 1 534 ? 1.556 -7.283 11.122 1.00 81.19 534 SER A N 1
ATOM 4145 C CA . SER A 1 534 ? 2.570 -7.151 10.065 1.00 81.19 534 SER A CA 1
ATOM 4146 C C . SER A 1 534 ? 2.029 -6.483 8.792 1.00 81.19 534 SER A C 1
ATOM 4148 O O . SER A 1 534 ? 2.674 -5.592 8.237 1.00 81.19 534 SER A O 1
ATOM 4150 N N . ALA A 1 535 ? 0.824 -6.845 8.343 1.00 82.69 535 ALA A N 1
ATOM 4151 C CA . ALA A 1 535 ? 0.209 -6.235 7.164 1.00 82.69 535 ALA A CA 1
ATOM 4152 C C . ALA A 1 535 ? -0.110 -4.745 7.381 1.00 82.69 535 ALA A C 1
ATOM 4154 O O . ALA A 1 535 ? 0.150 -3.917 6.505 1.00 82.69 535 ALA A O 1
ATOM 4155 N N . ILE A 1 536 ? -0.627 -4.400 8.564 1.00 85.75 536 ILE A N 1
ATOM 4156 C CA . ILE A 1 536 ? -0.879 -3.014 8.970 1.00 85.75 536 ILE A CA 1
ATOM 4157 C C . ILE A 1 536 ? 0.418 -2.204 9.002 1.00 85.75 536 ILE A C 1
ATOM 4159 O O . ILE A 1 536 ? 0.485 -1.120 8.423 1.00 85.75 536 ILE A O 1
ATOM 4163 N N . ALA A 1 537 ? 1.457 -2.741 9.637 1.00 87.56 537 ALA A N 1
ATOM 4164 C CA . ALA A 1 537 ? 2.737 -2.066 9.755 1.00 87.56 537 ALA A CA 1
ATOM 4165 C C . ALA A 1 537 ? 3.357 -1.772 8.381 1.00 87.56 537 ALA A C 1
ATOM 4167 O O . ALA A 1 537 ? 3.824 -0.659 8.132 1.00 87.56 537 ALA A O 1
ATOM 4168 N N . ASN A 1 538 ? 3.318 -2.755 7.473 1.00 84.12 538 ASN A N 1
ATOM 4169 C CA . ASN A 1 538 ? 3.859 -2.593 6.127 1.00 84.12 538 ASN A CA 1
ATOM 4170 C C . ASN A 1 538 ? 3.078 -1.542 5.330 1.00 84.12 538 ASN A C 1
ATOM 4172 O O . ASN A 1 538 ? 3.680 -0.701 4.668 1.00 84.12 538 ASN A O 1
ATOM 4176 N N . SER A 1 539 ? 1.745 -1.541 5.423 1.00 83.69 539 SER A N 1
ATOM 4177 C CA . SER A 1 539 ? 0.914 -0.531 4.760 1.00 83.69 539 SER A CA 1
ATOM 4178 C C . SER A 1 539 ? 1.210 0.891 5.250 1.00 83.69 539 SER A C 1
ATOM 4180 O O . SER A 1 539 ? 1.359 1.804 4.435 1.00 83.69 539 SER A O 1
ATOM 4182 N N . LEU A 1 540 ? 1.356 1.084 6.568 1.00 86.62 540 LEU A N 1
ATOM 4183 C CA . LEU A 1 540 ? 1.711 2.380 7.154 1.00 86.62 540 LEU A CA 1
ATOM 4184 C C . LEU A 1 540 ? 3.010 2.929 6.564 1.00 86.62 540 LEU A C 1
ATOM 4186 O O . LEU A 1 540 ? 3.056 4.074 6.111 1.00 86.62 540 LEU A O 1
ATOM 4190 N N . MET A 1 541 ? 4.049 2.093 6.534 1.00 86.31 541 MET A N 1
ATOM 4191 C CA . MET A 1 541 ? 5.341 2.476 5.978 1.00 86.31 541 MET A CA 1
ATOM 4192 C C . MET A 1 541 ? 5.261 2.736 4.472 1.00 86.31 541 MET A C 1
ATOM 4194 O O . MET A 1 541 ? 5.812 3.728 3.996 1.00 86.31 541 MET A O 1
ATOM 4198 N N . LEU A 1 542 ? 4.529 1.902 3.728 1.00 84.56 542 LEU A N 1
ATOM 4199 C CA . LEU A 1 542 ? 4.349 2.043 2.285 1.00 84.56 542 LEU A CA 1
ATOM 4200 C C . LEU A 1 542 ? 3.685 3.376 1.903 1.00 84.56 542 LEU A C 1
ATOM 4202 O O . LEU A 1 542 ? 4.118 4.033 0.958 1.00 84.56 542 LEU A O 1
ATOM 4206 N N . ARG A 1 543 ? 2.660 3.802 2.650 1.00 82.00 543 ARG A N 1
ATOM 4207 C CA . ARG A 1 543 ? 1.902 5.044 2.393 1.00 82.00 543 ARG A CA 1
ATOM 4208 C C . ARG A 1 543 ? 2.698 6.320 2.642 1.00 82.00 543 ARG A C 1
ATOM 4210 O O . ARG A 1 543 ? 2.368 7.361 2.077 1.00 82.00 543 ARG A O 1
ATOM 4217 N N . CYS A 1 544 ? 3.718 6.248 3.489 1.00 81.69 544 CYS A N 1
ATOM 4218 C CA . CYS A 1 544 ? 4.602 7.368 3.802 1.00 81.69 544 CYS A CA 1
ATOM 4219 C C . CYS A 1 544 ? 5.939 7.300 3.056 1.00 81.69 544 CYS A C 1
ATOM 4221 O O . CYS A 1 544 ? 6.761 8.207 3.190 1.00 81.69 544 CYS A O 1
ATOM 4223 N N . PHE A 1 545 ? 6.175 6.242 2.282 1.00 76.94 545 PHE A N 1
ATOM 4224 C CA . PHE A 1 545 ? 7.459 6.016 1.645 1.00 76.94 545 PHE A CA 1
ATOM 4225 C C . PHE A 1 545 ? 7.773 7.060 0.561 1.00 76.94 545 PHE A C 1
ATOM 4227 O O . PHE A 1 545 ? 6.905 7.461 -0.212 1.00 76.94 545 PHE A O 1
ATOM 4234 N N . GLY A 1 546 ? 9.046 7.463 0.471 1.00 67.44 546 GLY A N 1
ATOM 4235 C CA . GLY A 1 546 ? 9.537 8.392 -0.555 1.00 67.44 546 GLY A CA 1
ATOM 4236 C C . GLY A 1 546 ? 9.132 9.848 -0.319 1.00 67.44 546 GLY A C 1
ATOM 4237 O O . GLY A 1 546 ? 9.457 10.716 -1.124 1.00 67.44 546 GLY A O 1
ATOM 4238 N N . LEU A 1 547 ? 8.444 10.122 0.790 1.00 74.44 547 LEU A N 1
ATOM 4239 C CA . LEU A 1 547 ? 8.078 11.459 1.227 1.00 74.44 547 LEU A CA 1
ATOM 4240 C C . LEU A 1 547 ? 9.049 11.916 2.331 1.00 74.44 547 LEU A C 1
ATOM 4242 O O . LEU A 1 547 ? 9.330 11.126 3.232 1.00 74.44 547 LEU A O 1
ATOM 4246 N N . PRO A 1 548 ? 9.521 13.177 2.329 1.00 76.12 548 PRO A N 1
ATOM 4247 C CA . PRO A 1 548 ? 10.343 13.747 3.397 1.00 76.12 548 PRO A CA 1
ATOM 4248 C C . PRO A 1 548 ? 9.697 13.597 4.772 1.00 76.12 548 PRO A C 1
ATOM 4250 O O . PRO A 1 548 ? 10.365 13.383 5.776 1.00 76.12 548 PRO A O 1
ATOM 4253 N N . GLU A 1 549 ? 8.369 13.681 4.829 1.00 80.38 549 GLU A N 1
ATOM 4254 C CA . GLU A 1 549 ? 7.610 13.510 6.060 1.00 80.38 549 GLU A CA 1
ATOM 4255 C C . GLU A 1 549 ? 7.645 12.064 6.581 1.00 80.38 549 GLU A C 1
ATOM 4257 O O . GLU A 1 549 ? 7.506 11.851 7.783 1.00 80.38 549 GLU A O 1
ATOM 4262 N N . GLY A 1 550 ? 7.890 11.079 5.710 1.00 80.88 550 GLY A N 1
ATOM 4263 C CA . GLY A 1 550 ? 8.043 9.672 6.080 1.00 80.88 550 GLY A CA 1
ATOM 4264 C C . GLY A 1 550 ? 9.264 9.396 6.957 1.00 80.88 550 GLY A C 1
ATOM 4265 O 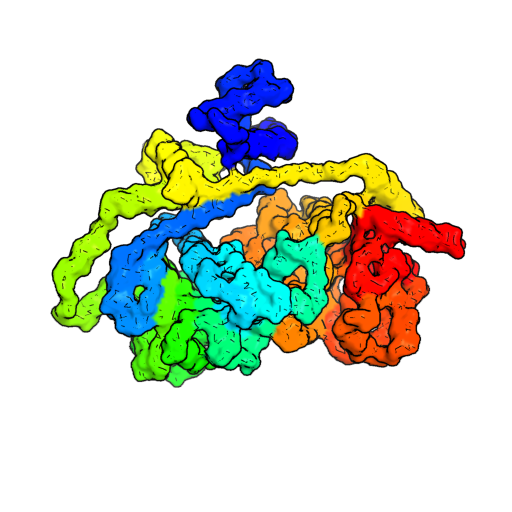O . GLY A 1 550 ? 9.244 8.443 7.729 1.00 80.88 550 GLY A O 1
ATOM 4266 N N . GLU A 1 551 ? 10.292 10.254 6.935 1.00 82.81 551 GLU A N 1
ATOM 4267 C CA . GLU A 1 551 ? 11.450 10.131 7.836 1.00 82.81 551 GLU A CA 1
ATOM 4268 C C . GLU A 1 551 ? 11.066 10.285 9.315 1.00 82.81 551 GLU A C 1
ATOM 4270 O O . GLU A 1 551 ? 11.746 9.742 10.187 1.00 82.81 551 GLU A O 1
ATOM 4275 N N . ARG A 1 552 ? 9.946 10.970 9.585 1.00 88.19 552 ARG A N 1
ATOM 4276 C CA . ARG A 1 552 ? 9.376 11.183 10.923 1.00 88.19 552 ARG A CA 1
ATOM 4277 C C . ARG A 1 552 ? 8.625 9.962 11.448 1.00 88.19 552 ARG A C 1
ATOM 4279 O O . ARG A 1 552 ? 8.285 9.928 12.628 1.00 88.19 552 ARG A O 1
ATOM 4286 N N . LEU A 1 553 ? 8.334 8.987 10.587 1.00 90.88 553 LEU A N 1
ATOM 4287 C CA . LEU A 1 553 ? 7.625 7.764 10.937 1.00 90.88 553 LEU A CA 1
ATOM 4288 C C . LEU A 1 553 ? 8.622 6.633 11.212 1.00 90.88 553 LEU A C 1
ATOM 4290 O O . LEU A 1 553 ? 9.555 6.371 10.447 1.00 90.88 553 LEU A O 1
ATOM 4294 N N . ARG A 1 554 ? 8.399 5.921 12.313 1.00 90.25 554 ARG A N 1
ATOM 4295 C CA . ARG A 1 554 ? 9.047 4.640 12.608 1.00 90.25 554 ARG A CA 1
ATOM 4296 C C . ARG A 1 554 ? 7.973 3.647 13.001 1.00 90.25 554 ARG A C 1
ATOM 4298 O O . ARG A 1 554 ? 7.166 3.960 13.866 1.00 90.25 554 ARG A O 1
ATOM 4305 N N . VAL A 1 555 ? 7.972 2.465 12.394 1.00 90.75 555 VAL A N 1
ATOM 4306 C CA . VAL A 1 555 ? 7.000 1.408 12.697 1.00 90.75 555 VAL A CA 1
ATOM 4307 C C . VAL A 1 555 ? 7.745 0.147 13.118 1.00 90.75 555 VAL A C 1
ATOM 4309 O O . VAL A 1 555 ? 8.680 -0.286 12.446 1.00 90.75 555 VAL A O 1
ATOM 4312 N N . ARG A 1 556 ? 7.336 -0.435 14.245 1.00 90.56 556 ARG A N 1
ATOM 4313 C CA . ARG A 1 556 ? 7.923 -1.646 14.826 1.00 90.56 556 ARG A CA 1
ATOM 4314 C C . ARG A 1 556 ? 6.830 -2.651 15.151 1.00 90.56 556 ARG A C 1
ATOM 4316 O O . ARG A 1 556 ? 5.736 -2.260 15.556 1.00 90.56 556 ARG A O 1
ATOM 4323 N N . LEU A 1 557 ? 7.138 -3.933 14.998 1.00 88.69 557 LEU A N 1
ATOM 4324 C CA . LEU A 1 557 ? 6.286 -5.007 15.502 1.00 88.69 557 LEU A CA 1
ATOM 4325 C C . LEU A 1 557 ? 6.657 -5.318 16.949 1.00 88.69 557 LEU A C 1
ATOM 4327 O O . LEU A 1 557 ? 7.837 -5.341 17.297 1.00 88.69 557 LEU A O 1
ATOM 4331 N N . TYR A 1 558 ? 5.651 -5.558 17.783 1.00 90.12 558 TYR A N 1
ATOM 4332 C CA . TYR A 1 558 ? 5.860 -6.078 19.123 1.00 90.12 558 TYR A CA 1
ATOM 4333 C C . TYR A 1 558 ? 6.406 -7.510 19.060 1.00 90.12 558 TYR A C 1
ATOM 4335 O O . TYR A 1 558 ? 5.879 -8.353 18.338 1.00 90.12 558 TYR A O 1
ATOM 4343 N N . ASP A 1 559 ? 7.470 -7.791 19.801 1.00 84.31 559 ASP A N 1
ATOM 4344 C CA . ASP A 1 559 ? 8.177 -9.076 19.784 1.00 84.31 559 ASP A CA 1
ATOM 4345 C C . ASP A 1 559 ? 7.941 -9.918 21.047 1.00 84.31 559 ASP A C 1
ATOM 4347 O O . ASP A 1 559 ? 8.552 -10.971 21.208 1.00 84.31 559 ASP A O 1
ATOM 4351 N N . GLY A 1 560 ? 7.050 -9.471 21.937 1.00 85.06 560 GLY A N 1
ATOM 4352 C CA . GLY A 1 560 ? 6.787 -10.132 23.216 1.00 85.06 560 GLY A CA 1
ATOM 4353 C C . GLY A 1 560 ? 7.670 -9.646 24.368 1.00 85.06 560 GLY A C 1
ATOM 4354 O O . GLY A 1 560 ? 7.532 -10.154 25.478 1.00 85.06 560 GLY A O 1
ATOM 4355 N N . THR A 1 561 ? 8.558 -8.671 24.142 1.00 83.12 561 THR A N 1
ATOM 4356 C CA . THR A 1 561 ? 9.410 -8.091 25.196 1.00 83.12 561 THR A CA 1
ATOM 4357 C C . THR A 1 561 ? 8.735 -6.900 25.894 1.00 83.12 561 THR A C 1
ATOM 4359 O O . THR A 1 561 ? 7.508 -6.800 25.920 1.00 83.12 561 THR A O 1
ATOM 4362 N N . SER A 1 562 ? 9.483 -6.005 26.543 1.00 83.94 562 SER A N 1
ATOM 4363 C CA . SER A 1 562 ? 8.902 -4.811 27.163 1.00 83.94 562 SER A CA 1
ATOM 4364 C C . SER A 1 562 ? 8.525 -3.765 26.108 1.00 83.94 562 SER A C 1
ATOM 4366 O O . SER A 1 562 ? 9.260 -3.500 25.158 1.00 83.94 562 SER A O 1
ATOM 4368 N N . LEU A 1 563 ? 7.361 -3.137 26.285 1.00 88.81 563 LEU A N 1
ATOM 4369 C CA . LEU A 1 563 ? 6.964 -1.960 25.512 1.00 88.81 563 LEU A CA 1
ATOM 4370 C C . LEU A 1 563 ? 7.499 -0.690 26.183 1.00 88.81 563 LEU A C 1
ATOM 4372 O O . LEU A 1 563 ? 7.582 -0.647 27.412 1.00 88.81 563 LEU A O 1
ATOM 4376 N N . PRO A 1 564 ? 7.832 0.362 25.415 1.00 89.44 564 PRO A N 1
ATOM 4377 C CA . PRO A 1 564 ? 8.083 1.665 26.012 1.00 89.44 564 PRO A CA 1
ATOM 4378 C C . PRO A 1 564 ? 6.784 2.262 26.568 1.00 89.44 564 PRO A C 1
ATOM 4380 O O . PRO A 1 564 ? 5.687 1.836 26.203 1.00 89.44 564 PRO A O 1
ATOM 4383 N N . ASP A 1 565 ? 6.905 3.295 27.403 1.00 90.19 565 ASP A N 1
ATOM 4384 C CA . ASP A 1 565 ? 5.743 4.048 27.886 1.00 90.19 565 ASP A CA 1
ATOM 4385 C C . ASP A 1 565 ? 4.980 4.646 26.701 1.00 90.19 565 ASP A C 1
ATOM 4387 O O . ASP A 1 565 ? 5.517 5.500 25.992 1.00 90.19 565 ASP A O 1
ATOM 4391 N N . MET A 1 566 ? 3.767 4.147 26.454 1.00 95.31 566 MET A N 1
ATOM 4392 C CA . MET A 1 566 ? 2.921 4.569 25.339 1.00 95.31 566 MET A CA 1
ATOM 4393 C C . MET A 1 566 ? 2.287 5.928 25.621 1.00 95.31 566 MET A C 1
ATOM 4395 O O . MET A 1 566 ? 1.921 6.240 26.748 1.00 95.31 566 MET A O 1
ATOM 4399 N N . ASP A 1 567 ? 2.101 6.717 24.569 1.00 96.06 567 ASP A N 1
ATOM 4400 C CA . ASP A 1 567 ? 1.431 8.015 24.640 1.00 96.06 567 ASP A CA 1
ATOM 4401 C C . ASP A 1 567 ? -0.061 7.923 24.328 1.00 96.06 567 ASP A C 1
ATOM 4403 O O . ASP A 1 567 ? -0.854 8.713 24.844 1.00 96.06 567 ASP A O 1
ATOM 4407 N N . ILE A 1 568 ? -0.411 7.014 23.415 1.00 97.06 568 ILE A N 1
ATOM 4408 C CA . ILE A 1 568 ? -1.752 6.764 22.885 1.00 97.06 568 ILE A CA 1
ATOM 4409 C C . ILE A 1 568 ? -1.786 5.296 22.446 1.00 97.06 568 ILE A C 1
ATOM 4411 O O . ILE A 1 568 ? -0.814 4.808 21.865 1.00 97.06 568 ILE A O 1
ATOM 4415 N N . VAL A 1 569 ? -2.898 4.600 22.672 1.00 97.75 569 VAL A N 1
ATOM 4416 C CA . VAL A 1 569 ? -3.111 3.223 22.209 1.00 97.75 569 VAL A CA 1
ATOM 4417 C C . VAL A 1 569 ? -4.451 3.122 21.484 1.00 97.75 569 VAL A C 1
ATOM 4419 O O . VAL A 1 569 ? -5.454 3.619 21.982 1.00 97.75 569 VAL A O 1
ATOM 4422 N N . LEU A 1 570 ? -4.486 2.493 20.308 1.00 96.69 570 LEU A N 1
ATOM 4423 C CA . LEU A 1 570 ? -5.712 2.213 19.554 1.00 96.69 570 LEU A CA 1
ATOM 4424 C C . LEU A 1 570 ? -5.853 0.710 19.393 1.00 96.69 570 LEU A C 1
ATOM 4426 O O . LEU A 1 570 ? -4.953 0.066 18.854 1.00 96.69 570 LEU A O 1
ATOM 4430 N N . VAL A 1 571 ? -6.989 0.157 19.798 1.00 96.25 571 VAL A N 1
ATOM 4431 C CA . VAL A 1 571 ? -7.275 -1.272 19.666 1.00 96.25 571 VAL A CA 1
ATOM 4432 C C . VAL A 1 571 ? -8.705 -1.512 19.223 1.00 96.25 571 VAL A C 1
ATOM 4434 O O . VAL A 1 571 ? -9.618 -0.745 19.521 1.00 96.25 571 VAL A O 1
ATOM 4437 N N . GLU A 1 572 ? -8.898 -2.611 18.510 1.00 94.00 572 GLU A N 1
ATOM 4438 C CA . GLU A 1 572 ? -10.225 -3.151 18.273 1.00 94.00 572 GLU A CA 1
ATOM 4439 C C . GLU A 1 572 ? -10.708 -3.902 19.517 1.00 94.00 572 GLU A C 1
ATOM 4441 O O . GLU A 1 572 ? -9.949 -4.669 20.116 1.00 94.00 572 GLU A O 1
ATOM 4446 N N . ILE A 1 573 ? -11.981 -3.709 19.867 1.00 94.81 573 ILE A N 1
ATOM 4447 C CA . ILE A 1 573 ? -12.679 -4.562 20.830 1.00 94.81 573 ILE A CA 1
ATOM 4448 C C . ILE A 1 573 ? -13.587 -5.503 20.048 1.00 94.81 573 ILE A C 1
ATOM 4450 O O . ILE A 1 573 ? -14.568 -5.071 19.438 1.00 94.81 573 ILE A O 1
ATOM 4454 N N . GLY A 1 574 ? -13.253 -6.791 20.081 1.00 91.75 574 GLY A N 1
ATOM 4455 C CA . GLY A 1 574 ? -14.050 -7.850 19.475 1.00 91.75 574 GLY A CA 1
ATOM 4456 C C . GLY A 1 574 ? -14.851 -8.621 20.517 1.00 91.75 574 GLY A C 1
ATOM 4457 O O . GLY A 1 574 ? -14.396 -8.806 21.643 1.00 91.75 574 GLY A O 1
ATOM 4458 N N . GLY A 1 575 ? -16.031 -9.099 20.133 1.00 90.56 575 GLY A N 1
ATOM 4459 C CA . GLY A 1 575 ? -16.730 -10.150 20.875 1.00 90.56 575 GLY A CA 1
ATOM 4460 C C . GLY A 1 575 ? -16.144 -11.535 20.601 1.00 90.56 575 GLY A C 1
ATOM 4461 O O . GLY A 1 575 ? -15.113 -11.673 19.936 1.00 90.56 575 GLY A O 1
ATOM 4462 N N . MET A 1 576 ? -16.827 -12.578 21.071 1.00 88.69 576 MET A N 1
ATOM 4463 C CA . MET A 1 576 ? -16.520 -13.941 20.634 1.00 88.69 576 MET A CA 1
ATOM 4464 C C . MET A 1 576 ? -16.760 -14.053 19.126 1.00 88.69 576 MET A C 1
ATOM 4466 O O . MET A 1 576 ? -17.740 -13.506 18.618 1.00 88.69 576 MET A O 1
ATOM 4470 N N . TYR A 1 577 ? -15.885 -14.740 18.388 1.00 85.62 577 TYR A N 1
ATOM 4471 C CA . TYR A 1 577 ? -16.153 -15.003 16.972 1.00 85.62 577 TYR A CA 1
ATOM 4472 C C . TYR A 1 577 ? -17.471 -15.772 16.832 1.00 85.62 577 TYR A C 1
ATOM 4474 O O . TYR A 1 577 ? -17.794 -16.604 17.675 1.00 85.62 577 TYR A O 1
ATOM 4482 N N . ARG A 1 578 ? -18.267 -15.500 15.798 1.00 84.69 578 ARG A N 1
ATOM 4483 C CA . ARG A 1 578 ? -19.527 -16.232 15.631 1.00 84.69 578 ARG A CA 1
ATOM 4484 C C . ARG A 1 578 ? -19.244 -17.689 15.243 1.00 84.69 578 ARG A C 1
ATOM 4486 O O . ARG A 1 578 ? -18.322 -17.897 14.443 1.00 84.69 578 ARG A O 1
ATOM 4493 N N . PRO A 1 579 ? -20.014 -18.672 15.751 1.00 84.38 579 PRO A N 1
ATOM 4494 C CA . PRO A 1 579 ? -19.788 -20.095 15.480 1.00 84.38 579 PRO A CA 1
ATOM 4495 C C . PRO A 1 579 ? -19.753 -20.454 13.993 1.00 84.38 579 PRO A C 1
ATOM 4497 O O . PRO A 1 579 ? -19.063 -21.386 13.597 1.00 84.38 579 PRO A O 1
ATOM 4500 N N . GLU A 1 580 ? -20.452 -19.688 13.152 1.00 81.62 580 GLU A N 1
ATOM 4501 C CA . GLU A 1 580 ? -20.509 -19.906 11.705 1.00 81.62 580 GLU A CA 1
ATOM 4502 C C . GLU A 1 580 ? -19.223 -19.467 10.984 1.00 81.62 580 GLU A C 1
ATOM 4504 O O . GLU A 1 580 ? -19.049 -19.727 9.792 1.00 81.62 580 GLU A O 1
ATOM 4509 N N . THR A 1 581 ? -18.311 -18.777 11.676 1.00 77.31 581 THR A N 1
ATOM 4510 C CA . THR A 1 581 ? -17.060 -18.294 11.087 1.00 77.31 581 THR A CA 1
ATOM 4511 C C . THR A 1 581 ? -15.917 -19.292 11.294 1.00 77.31 581 THR A C 1
ATOM 4513 O O . THR A 1 581 ? -15.747 -19.813 12.397 1.00 77.31 581 THR A O 1
ATOM 4516 N N . PRO A 1 582 ? -15.018 -19.477 10.303 1.00 74.50 582 PRO A N 1
ATOM 4517 C CA . PRO A 1 582 ? -13.812 -20.302 10.469 1.00 74.50 582 PRO A CA 1
ATOM 4518 C C . PRO A 1 582 ? -12.891 -19.841 11.612 1.00 74.50 582 PRO A C 1
ATOM 4520 O O . PRO A 1 582 ? -12.006 -20.572 12.055 1.00 74.50 582 PRO A O 1
ATOM 4523 N N . MET A 1 583 ? -13.078 -18.604 12.077 1.00 79.69 583 MET A N 1
ATOM 4524 C CA . MET A 1 583 ? -12.330 -18.028 13.183 1.00 79.69 583 MET A CA 1
ATOM 4525 C C . MET A 1 583 ? -12.719 -18.582 14.539 1.00 79.69 583 MET A C 1
ATOM 4527 O O . MET A 1 583 ? -11.875 -18.555 15.425 1.00 79.69 583 MET A O 1
ATOM 4531 N N . PHE A 1 584 ? -13.942 -19.081 14.713 1.00 84.44 584 PHE A N 1
ATOM 4532 C CA . PHE A 1 584 ? -14.424 -19.541 16.011 1.00 84.44 584 PHE A CA 1
ATOM 4533 C C . PHE A 1 584 ? -13.565 -20.675 16.571 1.00 84.44 584 PHE A C 1
ATOM 4535 O O . PHE A 1 584 ? -12.897 -20.514 17.592 1.00 84.44 584 PHE A O 1
ATOM 4542 N N . GLU A 1 585 ? -13.478 -21.789 15.844 1.00 82.62 585 GLU A N 1
ATOM 4543 C CA . GLU A 1 585 ? -12.647 -22.930 16.244 1.00 82.62 585 GLU A CA 1
ATOM 4544 C C . GLU A 1 585 ? -11.152 -22.592 16.270 1.00 82.62 585 GLU A C 1
ATOM 4546 O O . GLU A 1 585 ? -10.371 -23.199 17.005 1.00 82.62 585 GLU A O 1
ATOM 4551 N N . ARG A 1 586 ? -10.717 -21.642 15.434 1.00 80.19 586 ARG A N 1
ATOM 4552 C CA . ARG A 1 586 ? -9.320 -21.203 15.405 1.00 80.19 586 ARG A CA 1
ATOM 4553 C C . ARG A 1 586 ? -8.959 -20.402 16.651 1.00 80.19 586 ARG A C 1
ATOM 4555 O O . ARG A 1 586 ? -7.924 -20.670 17.248 1.00 80.19 586 ARG A O 1
ATOM 4562 N N . ALA A 1 587 ? -9.817 -19.472 17.056 1.00 83.50 587 ALA A N 1
ATOM 4563 C CA . ALA A 1 587 ? -9.634 -18.666 18.252 1.00 83.50 587 ALA A CA 1
ATOM 4564 C C . ALA A 1 587 ? -9.639 -19.538 19.509 1.00 83.50 587 ALA A C 1
ATOM 4566 O O . ALA A 1 587 ? -8.728 -19.420 20.320 1.00 83.50 587 ALA A O 1
ATOM 4567 N N . LEU A 1 588 ? -10.570 -20.494 19.616 1.00 86.50 588 LEU A N 1
ATOM 4568 C CA . LEU A 1 588 ? -10.579 -21.471 20.711 1.00 86.50 588 LEU A CA 1
ATOM 4569 C C . LEU A 1 588 ? -9.253 -22.238 20.808 1.00 86.50 588 LEU A C 1
ATOM 4571 O O . LEU A 1 588 ? -8.663 -22.314 21.883 1.00 86.50 588 LEU A O 1
ATOM 4575 N N . ARG A 1 589 ? -8.724 -22.722 19.675 1.00 83.69 589 ARG A N 1
ATOM 4576 C CA . ARG A 1 589 ? -7.405 -23.377 19.630 1.00 83.69 589 ARG A CA 1
ATOM 4577 C C . ARG A 1 589 ? -6.263 -22.443 20.024 1.00 83.69 589 ARG A C 1
ATOM 4579 O O . ARG A 1 589 ? -5.400 -22.853 20.791 1.00 83.69 589 ARG A O 1
ATOM 4586 N N . TRP A 1 590 ? -6.257 -21.203 19.538 1.00 80.25 590 TRP A N 1
ATOM 4587 C CA . TRP A 1 590 ? -5.250 -20.204 19.915 1.00 80.25 590 TRP A CA 1
ATOM 4588 C C . TRP A 1 590 ? -5.297 -19.825 21.388 1.00 80.25 590 TRP A C 1
ATOM 4590 O O . TRP A 1 590 ? -4.266 -19.484 21.957 1.00 80.25 590 TRP A O 1
ATOM 4600 N N . TRP A 1 591 ? -6.469 -19.874 22.009 1.00 85.75 591 TRP A N 1
ATOM 4601 C CA . TRP A 1 591 ? -6.640 -19.579 23.426 1.00 85.75 591 TRP A CA 1
ATOM 4602 C C . TRP A 1 591 ? -6.467 -20.809 24.318 1.00 85.75 591 TRP A C 1
ATOM 4604 O O . TRP A 1 591 ? -6.346 -20.660 25.529 1.00 85.75 591 TRP A O 1
ATOM 4614 N N . GLY A 1 592 ? -6.400 -22.006 23.728 1.00 85.56 592 GLY A N 1
ATOM 4615 C CA . GLY A 1 592 ? -6.366 -23.262 24.471 1.00 85.56 592 GLY A CA 1
ATOM 4616 C C . GLY A 1 592 ? -7.671 -23.534 25.223 1.00 85.56 592 GLY A C 1
ATOM 4617 O O . GLY A 1 592 ? -7.634 -24.149 26.282 1.00 85.56 592 GLY A O 1
ATOM 4618 N N . LEU A 1 593 ? -8.803 -23.048 24.703 1.00 87.94 593 LEU A N 1
ATOM 4619 C CA . LEU A 1 593 ? -10.120 -23.167 25.327 1.00 87.94 593 LEU A CA 1
ATOM 4620 C C . LEU A 1 593 ? -10.962 -24.242 24.640 1.00 87.94 593 LEU A C 1
ATOM 4622 O O . LEU A 1 593 ? -10.951 -24.393 23.415 1.00 87.94 593 LEU A O 1
ATOM 4626 N N . THR A 1 594 ? -11.750 -24.955 25.434 1.00 87.06 594 THR A N 1
ATOM 4627 C CA . THR A 1 594 ? -12.839 -25.804 24.940 1.00 87.06 594 THR A CA 1
ATOM 4628 C C . THR A 1 594 ? -14.035 -24.959 24.486 1.00 87.06 594 THR A C 1
ATOM 4630 O O . THR A 1 594 ? -14.147 -23.778 24.815 1.00 87.06 594 THR A O 1
ATOM 4633 N N . ALA A 1 595 ? -14.970 -25.554 23.739 1.00 82.62 595 ALA A N 1
ATOM 4634 C CA . ALA A 1 595 ? -16.172 -24.847 23.286 1.00 82.62 595 ALA A CA 1
ATOM 4635 C C . ALA A 1 595 ? -17.020 -24.300 24.453 1.00 82.62 595 ALA A C 1
ATOM 4637 O O . ALA A 1 595 ? -17.505 -23.176 24.373 1.00 82.62 595 ALA A O 1
ATOM 4638 N N . THR A 1 596 ? -17.138 -25.055 25.552 1.00 83.12 596 THR A N 1
ATOM 4639 C CA . THR A 1 596 ? -17.873 -24.646 26.762 1.00 83.12 596 THR A CA 1
ATOM 4640 C C . THR A 1 596 ? -17.163 -23.528 27.523 1.00 83.12 596 THR A C 1
ATOM 4642 O O . THR A 1 596 ? -17.806 -22.624 28.045 1.00 83.12 596 THR A O 1
ATOM 4645 N N . GLU A 1 597 ? -15.829 -23.532 27.569 1.00 84.31 597 GLU A N 1
ATOM 4646 C CA . GLU A 1 597 ? -15.060 -22.406 28.115 1.00 84.31 597 GLU A CA 1
ATOM 4647 C C . GLU A 1 597 ? -15.154 -21.164 27.222 1.00 84.31 597 GLU A C 1
ATOM 4649 O O . GLU A 1 597 ? -15.162 -20.045 27.730 1.00 84.31 597 GLU A O 1
ATOM 4654 N N . GLY A 1 598 ? -15.303 -21.358 25.909 1.00 83.25 598 GLY A N 1
ATOM 4655 C CA . GLY A 1 598 ? -15.569 -20.302 24.936 1.00 83.25 598 GLY A CA 1
ATOM 4656 C C . GLY A 1 598 ? -16.827 -19.482 25.228 1.00 83.25 598 GLY A C 1
ATOM 4657 O O . GLY A 1 598 ? -16.851 -18.292 24.931 1.00 83.25 598 GLY A O 1
ATOM 4658 N N . GLU A 1 599 ? -17.848 -20.066 25.863 1.00 85.25 599 GLU A N 1
ATOM 4659 C CA . GLU A 1 599 ? -19.079 -19.350 26.246 1.00 85.25 599 GLU A CA 1
ATOM 4660 C C . GLU A 1 599 ? -18.833 -18.261 27.303 1.00 85.25 599 GLU A C 1
ATOM 4662 O O . GLU A 1 599 ? -19.572 -17.271 27.378 1.00 85.25 599 GLU A O 1
ATOM 4667 N N . LYS A 1 600 ? -17.768 -18.418 28.102 1.00 90.25 600 LYS A N 1
ATOM 4668 C CA . LYS A 1 600 ? -17.347 -17.434 29.108 1.00 90.25 600 LYS A CA 1
ATOM 4669 C C . LYS A 1 600 ? -16.661 -16.220 28.490 1.00 90.25 600 LYS A C 1
ATOM 4671 O O . LYS A 1 600 ? -16.513 -15.214 29.174 1.00 90.25 600 LYS A O 1
ATOM 4676 N N . VAL A 1 601 ? -16.236 -16.296 27.227 1.00 93.75 601 VAL A N 1
ATOM 4677 C CA . VAL A 1 601 ? -15.578 -15.184 26.537 1.00 93.75 601 VAL A CA 1
ATOM 4678 C C . VAL A 1 601 ? -16.618 -14.106 26.243 1.00 93.75 601 VAL A C 1
ATOM 4680 O O . VAL A 1 601 ? -17.440 -14.236 25.334 1.00 93.75 601 VAL A O 1
ATOM 4683 N N . ALA A 1 602 ? -16.575 -13.019 27.009 1.00 94.81 602 ALA A N 1
ATOM 4684 C CA . ALA A 1 602 ? -17.385 -11.836 26.747 1.00 94.81 602 ALA A CA 1
ATOM 4685 C C . ALA A 1 602 ? -16.786 -11.001 25.612 1.00 94.81 602 ALA A C 1
ATOM 4687 O O . ALA A 1 602 ? -17.524 -10.433 24.808 1.00 94.81 602 ALA A O 1
ATOM 4688 N N . GLY A 1 603 ? -15.454 -10.945 25.528 1.00 94.75 603 GLY A N 1
ATOM 4689 C CA . GLY A 1 603 ? -14.745 -10.189 24.504 1.00 94.75 603 GLY A CA 1
ATOM 4690 C C . GLY A 1 603 ? -13.255 -10.493 24.430 1.00 94.75 603 GLY A C 1
ATOM 4691 O O . GLY A 1 603 ? -12.732 -11.335 25.159 1.00 94.75 603 GLY A O 1
ATOM 4692 N N . GLN A 1 604 ? -12.575 -9.806 23.515 1.00 93.44 604 GLN A N 1
ATOM 4693 C CA . GLN A 1 604 ? -11.137 -9.906 23.309 1.00 93.44 604 GLN A CA 1
ATOM 4694 C C . GLN A 1 604 ? -10.520 -8.598 22.792 1.00 93.44 604 GLN A C 1
ATOM 4696 O O . GLN A 1 604 ? -11.150 -7.837 22.053 1.00 93.44 604 GLN A O 1
ATOM 4701 N N . ILE A 1 605 ? -9.256 -8.376 23.160 1.00 93.94 605 ILE A N 1
ATOM 4702 C CA . ILE A 1 605 ? -8.377 -7.321 22.633 1.00 93.94 605 ILE A CA 1
ATOM 4703 C C . ILE A 1 605 ? -7.079 -8.001 22.185 1.00 93.94 605 ILE A C 1
ATOM 4705 O O . ILE A 1 605 ? -6.436 -8.666 22.989 1.00 93.94 605 ILE A O 1
ATOM 4709 N N . LEU A 1 606 ? -6.681 -7.860 20.915 1.00 89.88 606 LEU A N 1
ATOM 4710 C CA . LEU A 1 606 ? -5.454 -8.473 20.359 1.00 89.88 606 LEU A CA 1
ATOM 4711 C C . LEU A 1 606 ? -5.336 -9.988 20.618 1.00 89.88 606 LEU A C 1
ATOM 4713 O O . LEU A 1 606 ? -4.289 -10.475 21.044 1.00 89.88 606 LEU A O 1
ATOM 4717 N N . ASN A 1 607 ? -6.428 -10.731 20.417 1.00 87.75 607 ASN A N 1
ATOM 4718 C CA . ASN A 1 607 ? -6.518 -12.160 20.726 1.00 87.75 607 ASN A CA 1
ATOM 4719 C C . ASN A 1 607 ? -6.204 -12.496 22.199 1.00 87.75 607 ASN A C 1
ATOM 4721 O O . ASN A 1 607 ? -5.801 -13.618 22.503 1.00 87.75 607 ASN A O 1
ATOM 4725 N N . ARG A 1 608 ? -6.431 -11.553 23.125 1.00 91.19 608 ARG A N 1
ATOM 4726 C CA . ARG A 1 608 ? -6.468 -11.774 24.579 1.00 91.19 608 ARG A CA 1
ATOM 4727 C C . ARG A 1 608 ? -7.933 -11.795 25.050 1.00 91.19 608 ARG A C 1
ATOM 4729 O O . ARG A 1 608 ? -8.534 -10.720 25.127 1.00 91.19 608 ARG A O 1
ATOM 4736 N N . PRO A 1 609 ? -8.529 -12.974 25.313 1.00 94.19 609 PRO A N 1
ATOM 4737 C CA . PRO A 1 609 ? -9.922 -13.090 25.728 1.00 94.19 609 PRO A CA 1
ATOM 4738 C C . PRO A 1 609 ? -10.122 -12.682 27.195 1.00 94.19 609 PRO A C 1
ATOM 4740 O O . PRO A 1 609 ? -9.213 -12.799 28.020 1.00 94.19 609 PRO A O 1
ATOM 4743 N N . PHE A 1 610 ? -11.330 -12.227 27.523 1.00 96.19 610 PHE A N 1
ATOM 4744 C CA . PHE A 1 610 ? -11.768 -11.893 28.880 1.00 96.19 610 PHE A CA 1
ATOM 4745 C C . PHE A 1 610 ? -13.253 -12.219 29.095 1.00 96.19 610 PHE A C 1
ATOM 4747 O O . PHE A 1 610 ? -14.020 -12.338 28.133 1.00 96.19 610 PHE A O 1
ATOM 4754 N N . ASP A 1 611 ? -13.646 -12.378 30.359 1.00 96.38 611 ASP A N 1
ATOM 4755 C CA . ASP A 1 611 ? -15.023 -12.675 30.775 1.00 96.38 611 ASP A CA 1
ATOM 4756 C C . ASP A 1 611 ? -15.894 -11.417 30.982 1.00 96.38 611 ASP A C 1
ATOM 4758 O O . ASP A 1 611 ? -15.457 -10.293 30.737 1.00 96.38 611 ASP A O 1
ATOM 4762 N N . ASP A 1 612 ? -17.150 -11.598 31.410 1.00 95.75 612 ASP A N 1
ATOM 4763 C CA . ASP A 1 612 ? -18.145 -10.522 31.596 1.00 95.75 612 ASP A CA 1
ATOM 4764 C C . ASP A 1 612 ? -17.788 -9.481 32.662 1.00 95.75 612 ASP A C 1
ATOM 4766 O O . ASP A 1 612 ? -18.315 -8.360 32.651 1.00 95.75 612 ASP A O 1
ATOM 4770 N N . ASP A 1 613 ? -16.910 -9.850 33.587 1.00 95.56 613 ASP A N 1
ATOM 4771 C CA . ASP A 1 613 ? -16.409 -8.967 34.633 1.00 95.56 613 ASP A CA 1
ATOM 4772 C C . ASP A 1 613 ? -15.081 -8.316 34.227 1.00 95.56 613 ASP A C 1
ATOM 4774 O O . ASP A 1 613 ? -14.521 -7.504 34.965 1.00 95.56 613 ASP A O 1
ATOM 4778 N N . GLY A 1 614 ? -14.607 -8.617 33.016 1.00 95.19 614 GLY A N 1
ATOM 4779 C CA . GLY A 1 614 ? -13.353 -8.123 32.484 1.00 95.19 614 GLY A CA 1
ATOM 4780 C C . GLY A 1 614 ? -12.151 -8.810 33.119 1.00 95.19 614 GLY A C 1
ATOM 4781 O O . GLY A 1 614 ? -11.088 -8.196 33.190 1.00 95.19 614 GLY A O 1
ATOM 4782 N N . ASN A 1 615 ? -12.276 -10.049 33.604 1.00 95.75 615 ASN A N 1
ATOM 4783 C CA . ASN A 1 615 ? -11.128 -10.839 34.041 1.00 95.75 615 ASN A CA 1
ATOM 4784 C C . ASN A 1 615 ? -10.456 -11.506 32.830 1.00 95.75 615 ASN A C 1
ATOM 4786 O O . ASN A 1 615 ? -11.153 -12.072 31.983 1.00 95.75 615 ASN A O 1
ATOM 4790 N N . PRO A 1 616 ? -9.113 -11.472 32.730 1.00 93.75 616 PRO A N 1
ATOM 4791 C CA . PRO A 1 616 ? -8.392 -12.167 31.668 1.00 93.75 616 PRO A CA 1
ATOM 4792 C C . PRO A 1 616 ? -8.651 -13.678 31.683 1.00 93.75 616 PRO A C 1
ATOM 4794 O O . PRO A 1 616 ? -8.576 -14.317 32.732 1.00 93.75 616 PRO A O 1
ATOM 4797 N N . LEU A 1 617 ? -8.894 -14.252 30.506 1.00 92.12 617 LEU A N 1
ATOM 4798 C CA . LEU A 1 617 ? -8.976 -15.696 30.288 1.00 92.12 617 LEU A CA 1
ATOM 4799 C C . LEU A 1 617 ? -7.649 -16.226 29.701 1.00 92.12 617 LEU A C 1
ATOM 4801 O O . LEU A 1 617 ? -6.832 -15.432 29.218 1.00 92.12 617 LEU A O 1
ATOM 4805 N N . PRO A 1 618 ? -7.399 -17.552 29.743 1.00 83.69 618 PRO A N 1
ATOM 4806 C CA . PRO A 1 618 ? -6.198 -18.149 29.170 1.00 83.69 618 PRO A CA 1
ATOM 4807 C C . PRO A 1 618 ? -5.957 -17.764 27.708 1.00 83.69 618 PRO A C 1
ATOM 4809 O O . PRO A 1 618 ? -6.876 -17.573 26.913 1.00 83.69 618 PRO A O 1
ATOM 4812 N N . THR A 1 619 ? -4.679 -17.681 27.359 1.00 74.38 619 THR A N 1
ATOM 4813 C CA . THR A 1 619 ? -4.193 -17.444 26.000 1.00 74.38 619 THR A CA 1
ATOM 4814 C C . THR A 1 619 ? -3.146 -18.503 25.710 1.00 74.38 619 THR A C 1
ATOM 4816 O O . THR A 1 619 ? -2.232 -18.663 26.521 1.00 74.38 619 THR A O 1
ATOM 4819 N N . GLY A 1 620 ? -3.251 -19.215 24.592 1.00 70.38 620 GLY A N 1
ATOM 4820 C CA . GLY A 1 620 ? -2.268 -20.226 24.215 1.00 70.38 620 GLY A CA 1
ATOM 4821 C C . GLY A 1 620 ? -0.897 -19.626 23.888 1.00 70.38 620 GLY A C 1
ATOM 4822 O O . GLY A 1 620 ? -0.725 -18.409 23.789 1.00 70.38 620 GLY A O 1
ATOM 4823 N N . GLU A 1 621 ? 0.089 -20.503 23.698 1.00 63.12 621 GLU A N 1
ATOM 4824 C CA . GLU A 1 621 ? 1.519 -20.162 23.594 1.00 63.12 621 GLU A CA 1
ATOM 4825 C C . GLU A 1 621 ? 1.895 -19.306 22.367 1.00 63.12 621 GLU A C 1
ATOM 4827 O O . GLU A 1 621 ? 2.996 -18.768 22.298 1.00 63.12 621 GLU A O 1
ATOM 4832 N N . THR A 1 622 ? 0.998 -19.146 21.389 1.00 67.19 622 THR A N 1
ATOM 4833 C CA . THR A 1 622 ? 1.313 -18.552 20.078 1.00 67.19 622 THR A CA 1
ATOM 4834 C C . THR A 1 622 ? 0.982 -17.062 19.938 1.00 67.19 622 THR A C 1
ATOM 4836 O O . THR A 1 622 ? 1.244 -16.488 18.880 1.00 67.19 622 THR A O 1
ATOM 4839 N N . VAL A 1 623 ? 0.380 -16.422 20.949 1.00 74.56 623 VAL A N 1
ATOM 4840 C CA . VAL A 1 623 ? -0.068 -15.017 20.858 1.00 74.56 623 VAL A CA 1
ATOM 4841 C C . VAL A 1 623 ? 1.020 -14.057 21.345 1.00 74.56 623 VAL A C 1
ATOM 4843 O O . VAL A 1 623 ? 1.279 -13.938 22.544 1.00 74.56 623 VAL A O 1
ATOM 4846 N N . VAL A 1 624 ? 1.610 -13.308 20.411 1.00 86.38 624 VAL A N 1
ATOM 4847 C CA . VAL A 1 624 ? 2.578 -12.239 20.703 1.00 86.38 624 VAL A CA 1
ATOM 4848 C C . VAL A 1 624 ? 1.847 -10.895 20.754 1.00 86.38 624 VAL A C 1
ATOM 4850 O O . VAL A 1 624 ? 1.754 -10.187 19.752 1.00 86.38 624 VAL A O 1
ATOM 4853 N N . ALA A 1 625 ? 1.299 -10.566 21.926 1.00 89.81 625 ALA A N 1
ATOM 4854 C CA . ALA A 1 625 ? 0.604 -9.305 22.212 1.00 89.81 625 ALA A CA 1
ATOM 4855 C C . ALA A 1 625 ? 0.775 -8.892 23.688 1.00 89.81 625 ALA A C 1
ATOM 4857 O O . ALA A 1 625 ? 0.976 -9.781 24.519 1.00 89.81 625 ALA A O 1
ATOM 4858 N N . PRO A 1 626 ? 0.697 -7.602 24.067 1.00 92.38 626 PRO A N 1
ATOM 4859 C CA . PRO A 1 626 ? 0.736 -7.203 25.475 1.00 92.38 626 PRO A CA 1
ATOM 4860 C C . PRO A 1 626 ? -0.413 -7.827 26.284 1.00 92.38 626 PRO A C 1
ATOM 4862 O O . PRO A 1 626 ? -1.456 -8.195 25.738 1.00 92.38 626 PRO A O 1
ATOM 4865 N N . SER A 1 627 ? -0.211 -7.986 27.594 1.00 92.56 627 SER A N 1
ATOM 4866 C CA . SER A 1 627 ? -1.226 -8.560 28.483 1.00 92.56 627 SER A CA 1
ATOM 4867 C C . SER A 1 627 ? -2.331 -7.545 28.783 1.00 92.56 627 SER A C 1
ATOM 4869 O O . SER A 1 627 ? -2.105 -6.337 28.740 1.00 92.56 627 SER A O 1
ATOM 4871 N N . LEU A 1 628 ? -3.523 -8.018 29.154 1.00 94.94 628 LEU A N 1
ATOM 4872 C CA . LEU A 1 628 ? -4.625 -7.138 29.567 1.00 94.94 628 LEU A CA 1
ATOM 4873 C C . LEU A 1 628 ? -4.284 -6.300 30.816 1.00 94.94 628 LEU A C 1
ATOM 4875 O O . LEU A 1 628 ? -4.790 -5.191 30.970 1.00 94.94 628 LEU A O 1
ATOM 4879 N N . GLU A 1 629 ? -3.357 -6.764 31.658 1.00 94.38 629 GLU A N 1
ATOM 4880 C CA . GLU A 1 629 ? -2.820 -5.967 32.769 1.00 94.38 629 GLU A CA 1
ATOM 4881 C C . GLU A 1 629 ? -1.993 -4.766 32.293 1.00 94.38 629 GLU A C 1
ATOM 4883 O O . GLU A 1 629 ? -2.043 -3.698 32.901 1.00 94.38 629 GLU A O 1
ATOM 4888 N N . THR A 1 630 ? -1.284 -4.885 31.165 1.00 95.31 630 THR A N 1
ATOM 4889 C CA . THR A 1 630 ? -0.619 -3.737 30.533 1.00 95.31 630 THR A CA 1
ATOM 4890 C C . THR A 1 630 ? -1.637 -2.673 30.110 1.00 95.31 630 THR A C 1
ATOM 4892 O O . THR A 1 630 ? -1.413 -1.488 30.348 1.00 95.31 630 THR A O 1
ATOM 4895 N N . PHE A 1 631 ? -2.789 -3.080 29.563 1.00 96.56 631 PHE A N 1
ATOM 4896 C CA . PHE A 1 631 ? -3.873 -2.154 29.212 1.00 96.56 631 PHE A CA 1
ATOM 4897 C C . PHE A 1 631 ? -4.461 -1.457 30.444 1.00 96.56 631 PHE A C 1
ATOM 4899 O O . PHE A 1 631 ? -4.599 -0.233 30.438 1.00 96.56 631 PHE A O 1
ATOM 4906 N N . ARG A 1 632 ? -4.716 -2.203 31.530 1.00 96.75 632 ARG A N 1
ATOM 4907 C CA . ARG A 1 632 ? -5.143 -1.626 32.820 1.00 96.75 632 ARG A CA 1
ATOM 4908 C C . ARG A 1 632 ? -4.145 -0.600 33.342 1.00 96.75 632 ARG A C 1
ATOM 4910 O O . ARG A 1 632 ? -4.539 0.475 33.796 1.00 96.75 632 ARG A O 1
ATOM 4917 N N . ALA A 1 633 ? -2.852 -0.913 33.267 1.00 96.38 633 ALA A N 1
ATOM 4918 C CA . ALA A 1 633 ? -1.795 -0.006 33.692 1.00 96.38 633 ALA A CA 1
ATOM 4919 C C . ALA A 1 633 ? -1.785 1.290 32.864 1.00 96.38 633 ALA A C 1
ATOM 4921 O O . ALA A 1 633 ? -1.679 2.370 33.444 1.00 96.38 633 ALA A O 1
ATOM 4922 N N . TRP A 1 634 ? -1.966 1.207 31.540 1.00 96.44 634 TRP A N 1
ATOM 4923 C CA . TRP A 1 634 ? -2.069 2.388 30.677 1.00 96.44 634 TRP A CA 1
ATOM 4924 C C . TRP A 1 634 ? -3.280 3.257 31.016 1.00 96.44 634 TRP A C 1
ATOM 4926 O O . TRP A 1 634 ? -3.127 4.465 31.208 1.00 96.44 634 TRP A O 1
ATOM 4936 N N . VAL A 1 635 ? -4.459 2.652 31.177 1.00 96.00 635 VAL A N 1
ATOM 4937 C CA . VAL A 1 635 ? -5.677 3.377 31.571 1.00 96.00 635 VAL A CA 1
ATOM 4938 C C . VAL A 1 635 ? -5.498 4.062 32.926 1.00 96.00 635 VAL A C 1
ATOM 4940 O O . VAL A 1 635 ? -5.812 5.246 33.060 1.00 96.00 635 VAL A O 1
ATOM 4943 N N . LYS A 1 636 ? -4.931 3.361 33.916 1.00 95.00 636 LYS A N 1
ATOM 4944 C CA . LYS A 1 636 ? -4.656 3.907 35.254 1.00 95.00 636 LYS A CA 1
ATOM 4945 C C . LYS A 1 636 ? -3.636 5.049 35.230 1.00 95.00 636 LYS A C 1
ATOM 4947 O O . LYS A 1 636 ? -3.751 5.979 36.022 1.00 95.00 636 LYS A O 1
ATOM 4952 N N . ALA A 1 637 ? -2.661 4.994 34.323 1.00 93.12 637 ALA A N 1
ATOM 4953 C CA . ALA A 1 637 ? -1.700 6.071 34.088 1.00 93.12 637 ALA A CA 1
ATOM 4954 C C . ALA A 1 637 ? -2.301 7.266 33.321 1.00 93.12 637 ALA A C 1
ATOM 4956 O O . ALA A 1 637 ? -1.615 8.260 33.096 1.00 93.12 637 ALA A O 1
ATOM 4957 N N . GLY A 1 638 ? -3.572 7.183 32.914 1.00 90.62 638 GLY A N 1
ATOM 4958 C CA . GLY A 1 638 ? -4.260 8.230 32.166 1.00 90.62 638 GLY A CA 1
ATOM 4959 C C . GLY A 1 638 ? -3.902 8.271 30.681 1.00 90.62 638 GLY A C 1
ATOM 4960 O O . GLY A 1 638 ? -4.274 9.231 30.012 1.00 90.62 638 GLY A O 1
ATOM 4961 N N . ILE A 1 639 ? -3.214 7.252 30.154 1.00 94.88 639 ILE A N 1
ATOM 4962 C CA . ILE A 1 639 ? -2.910 7.142 28.724 1.00 94.88 639 ILE A CA 1
ATOM 4963 C C . ILE A 1 639 ? -4.229 6.915 27.969 1.00 94.88 639 ILE A C 1
ATOM 4965 O O . ILE A 1 639 ? -4.991 6.031 28.367 1.00 94.88 639 ILE A O 1
ATOM 4969 N N . PRO A 1 640 ? -4.516 7.663 26.887 1.00 96.62 640 PRO A N 1
ATOM 4970 C CA . PRO A 1 640 ? -5.678 7.406 26.046 1.00 96.62 640 PRO A CA 1
ATOM 4971 C C . PRO A 1 640 ? -5.567 6.030 25.378 1.00 96.62 640 PRO A C 1
ATOM 4973 O O . PRO A 1 640 ? -4.760 5.832 24.468 1.00 96.62 640 PRO A O 1
ATOM 4976 N N . VAL A 1 641 ? -6.388 5.085 25.828 1.00 98.00 641 VAL A N 1
ATOM 4977 C CA . VAL A 1 641 ? -6.570 3.767 25.220 1.00 98.00 641 VAL A CA 1
ATOM 4978 C C . VAL A 1 641 ? -7.937 3.754 24.545 1.00 98.00 641 VAL A C 1
ATOM 4980 O O . VAL A 1 641 ? -8.980 3.646 25.194 1.00 98.00 641 VAL A O 1
ATOM 4983 N N . ILE A 1 642 ? -7.911 3.912 23.225 1.00 97.62 642 ILE A N 1
ATOM 4984 C CA . ILE A 1 642 ? -9.069 4.075 22.352 1.00 97.62 642 ILE A CA 1
ATOM 4985 C C . ILE A 1 642 ? -9.538 2.701 21.879 1.00 97.62 642 ILE A C 1
ATOM 4987 O O . ILE A 1 642 ? -8.891 2.063 21.045 1.00 97.62 642 ILE A O 1
ATOM 4991 N N . GLY A 1 643 ? -10.680 2.265 22.405 1.00 96.44 643 GLY A N 1
ATOM 4992 C CA . GLY A 1 643 ? -11.412 1.108 21.908 1.00 96.44 643 GLY A CA 1
ATOM 4993 C C . GLY A 1 643 ? -12.236 1.470 20.679 1.00 96.44 643 GLY A C 1
ATOM 4994 O O . GLY A 1 643 ? -12.977 2.453 20.684 1.00 96.44 643 GLY A O 1
ATOM 4995 N N . ILE A 1 644 ? -12.113 0.669 19.628 1.00 94.19 644 ILE A N 1
ATOM 4996 C CA . ILE A 1 644 ? -12.832 0.843 18.367 1.00 94.19 644 ILE A CA 1
ATOM 4997 C C . ILE A 1 644 ? -13.722 -0.374 18.155 1.00 94.19 644 ILE A C 1
ATOM 4999 O O . ILE A 1 644 ? -13.241 -1.509 18.198 1.00 94.19 644 ILE A O 1
ATOM 5003 N N . CYS A 1 645 ? -15.013 -0.151 17.927 1.00 91.81 645 CYS A N 1
ATOM 5004 C CA . CYS A 1 645 ? -15.970 -1.243 17.786 1.00 91.81 645 CYS A CA 1
ATOM 5005 C C . CYS A 1 645 ? -17.230 -0.835 17.018 1.00 91.81 645 CYS A C 1
ATOM 5007 O O . CYS A 1 645 ? -17.611 0.334 16.983 1.00 91.81 645 CYS A O 1
ATOM 5009 N N . TYR A 1 646 ? -17.903 -1.832 16.449 1.00 86.94 646 TYR A N 1
ATOM 5010 C CA . TYR A 1 646 ? -19.169 -1.684 15.737 1.00 86.94 646 TYR A CA 1
ATOM 5011 C C . TYR A 1 646 ? -20.195 -2.686 16.274 1.00 86.94 646 TYR A C 1
ATOM 5013 O O . TYR A 1 646 ? -19.895 -3.873 16.401 1.00 86.94 646 TYR A O 1
ATOM 5021 N N . GLY A 1 647 ? -21.405 -2.223 16.590 1.00 82.75 647 GLY A N 1
ATOM 5022 C CA . GLY A 1 647 ? -22.422 -3.016 17.282 1.00 82.75 647 GLY A CA 1
ATOM 5023 C C . GLY A 1 647 ? -22.936 -4.228 16.499 1.00 82.75 647 GLY A C 1
ATOM 5024 O O . GLY A 1 647 ? -23.230 -5.258 17.105 1.00 82.75 647 GLY A O 1
ATOM 5025 N N . ARG A 1 648 ? -23.023 -4.138 15.164 1.00 81.44 648 ARG A N 1
ATOM 5026 C CA . ARG A 1 648 ? -23.532 -5.211 14.283 1.00 81.44 648 ARG A CA 1
ATOM 5027 C C . ARG A 1 648 ? -22.425 -5.888 13.478 1.00 81.44 648 ARG A C 1
ATOM 5029 O O . ARG A 1 648 ? -22.545 -6.107 12.277 1.00 81.44 648 ARG A O 1
ATOM 5036 N N . ASP A 1 649 ? -21.336 -6.244 14.145 1.00 81.06 649 ASP A N 1
ATOM 5037 C CA . ASP A 1 649 ? -20.245 -6.981 13.512 1.00 81.06 649 ASP A CA 1
ATOM 5038 C C . ASP A 1 649 ? -20.704 -8.381 13.054 1.00 81.06 649 ASP A C 1
ATOM 5040 O O . ASP A 1 649 ? -21.407 -9.096 13.772 1.00 81.06 649 ASP A O 1
ATOM 5044 N N . LYS A 1 650 ? -20.306 -8.789 11.847 1.00 79.19 650 LYS A N 1
ATOM 5045 C CA . LYS A 1 650 ? -20.622 -10.109 11.281 1.00 79.19 650 LYS A CA 1
ATOM 5046 C C . LYS A 1 650 ? -19.644 -11.221 11.656 1.00 79.19 650 LYS A C 1
ATOM 5048 O O . LYS A 1 650 ? -19.986 -12.391 11.534 1.00 79.19 650 LYS A O 1
ATOM 5053 N N . TRP A 1 651 ? -18.437 -10.878 12.095 1.00 78.94 651 TRP A N 1
ATOM 5054 C CA . TRP A 1 651 ? -17.456 -11.842 12.591 1.00 78.94 651 TRP A CA 1
ATOM 5055 C C . TRP A 1 651 ? -17.599 -12.072 14.080 1.00 78.94 651 TRP A C 1
ATOM 5057 O O . TRP A 1 651 ? -17.329 -13.177 14.534 1.00 78.94 651 TRP A O 1
ATOM 5067 N N . PHE A 1 652 ? -18.000 -11.044 14.827 1.00 84.62 652 PHE A N 1
ATOM 5068 C CA . PHE A 1 652 ? -18.163 -11.125 16.271 1.00 84.62 652 PHE A CA 1
ATOM 5069 C C . PHE A 1 652 ? -19.633 -11.234 16.673 1.00 84.62 652 PHE A C 1
ATOM 5071 O O . PHE A 1 652 ? -20.525 -10.657 16.050 1.00 84.62 652 PHE A O 1
ATOM 5078 N N . GLY A 1 653 ? -19.887 -12.011 17.717 1.00 84.56 653 GLY A N 1
ATOM 5079 C CA . GLY A 1 653 ? -21.143 -12.037 18.447 1.00 84.56 653 GLY A CA 1
ATOM 5080 C C . GLY A 1 653 ? -21.108 -11.029 19.592 1.00 84.56 653 GLY A C 1
ATOM 5081 O O . GLY A 1 653 ? -20.078 -10.850 20.232 1.00 84.56 653 GLY A O 1
ATOM 5082 N N . ASP A 1 654 ? -22.244 -10.376 19.831 1.00 90.50 654 ASP A N 1
ATOM 5083 C CA . ASP A 1 654 ? -22.496 -9.469 20.956 1.00 90.50 654 ASP A CA 1
ATOM 5084 C C . ASP A 1 654 ? -21.349 -8.493 21.315 1.00 90.50 654 ASP A C 1
ATOM 5086 O O . ASP A 1 654 ? -20.890 -8.414 22.455 1.00 90.50 654 ASP A O 1
ATOM 5090 N N . VAL A 1 655 ? -20.892 -7.702 20.337 1.00 93.25 655 VAL A N 1
ATOM 5091 C CA . VAL A 1 655 ? -19.857 -6.669 20.547 1.00 93.25 655 VAL A CA 1
ATOM 5092 C C . VAL A 1 655 ? -20.197 -5.705 21.696 1.00 93.25 655 VAL A C 1
ATOM 5094 O O . VAL A 1 655 ? -19.311 -5.400 22.494 1.00 93.25 655 VAL A O 1
ATOM 5097 N N . PRO A 1 656 ? -21.451 -5.253 21.877 1.00 94.94 656 PRO A N 1
ATOM 5098 C CA . PRO A 1 656 ? -21.801 -4.433 23.033 1.00 94.94 656 PRO A CA 1
ATOM 5099 C C . PRO A 1 656 ? -21.536 -5.092 24.406 1.00 94.94 656 PRO A C 1
ATOM 5101 O O . PRO A 1 656 ? -21.189 -4.382 25.351 1.00 94.94 656 PRO A O 1
ATOM 5104 N N . ARG A 1 657 ? -21.661 -6.426 24.543 1.00 94.94 657 ARG A N 1
ATOM 5105 C CA . ARG A 1 657 ? -21.246 -7.162 25.762 1.00 94.94 657 ARG A CA 1
ATOM 5106 C C . ARG A 1 657 ? -19.733 -7.088 25.954 1.00 94.94 657 ARG A C 1
ATOM 5108 O O . ARG A 1 657 ? -19.289 -6.758 27.051 1.00 94.94 657 ARG A O 1
ATOM 5115 N N . ALA A 1 658 ? -18.963 -7.293 24.886 1.00 96.69 658 ALA A N 1
ATOM 5116 C CA . ALA A 1 658 ? -17.504 -7.189 24.910 1.00 96.69 658 ALA A CA 1
ATOM 5117 C C . ALA A 1 658 ? -17.020 -5.805 25.362 1.00 96.69 658 ALA A C 1
ATOM 5119 O O . ALA A 1 658 ? -16.137 -5.695 26.208 1.00 96.69 658 ALA A O 1
ATOM 5120 N N . VAL A 1 659 ? -17.626 -4.740 24.829 1.00 96.88 659 VAL A N 1
ATOM 5121 C CA . VAL A 1 659 ? -17.274 -3.356 25.181 1.00 96.88 659 VAL A CA 1
ATOM 5122 C C . VAL A 1 659 ? -17.608 -3.066 26.642 1.00 96.88 659 VAL A C 1
ATOM 5124 O O . VAL A 1 659 ? -16.788 -2.491 27.352 1.00 96.88 659 VAL A O 1
ATOM 5127 N N . PHE A 1 660 ? -18.772 -3.505 27.122 1.00 96.50 660 PHE A N 1
ATOM 5128 C CA . PHE A 1 660 ? -19.155 -3.325 28.522 1.00 96.50 660 PHE A CA 1
ATOM 5129 C C . PHE A 1 660 ? -18.200 -4.051 29.485 1.00 96.50 660 PHE A C 1
ATOM 5131 O O . PHE A 1 660 ? -17.762 -3.465 30.475 1.00 96.50 660 PHE A O 1
ATOM 5138 N N . ALA A 1 661 ? -17.819 -5.290 29.167 1.00 97.12 661 ALA A N 1
ATOM 5139 C CA . ALA A 1 661 ? -16.827 -6.047 29.926 1.00 97.12 661 ALA A CA 1
ATOM 5140 C C . ALA A 1 661 ? -15.428 -5.401 29.873 1.00 97.12 661 ALA A C 1
ATOM 5142 O O . ALA A 1 661 ? -14.745 -5.329 30.892 1.00 97.12 661 ALA A O 1
ATOM 5143 N N . ALA A 1 662 ? -15.017 -4.846 28.727 1.00 97.62 662 ALA A N 1
ATOM 5144 C CA . ALA A 1 662 ? -13.744 -4.132 28.604 1.00 97.62 662 ALA A CA 1
ATOM 5145 C C . ALA A 1 662 ? -13.691 -2.846 29.448 1.00 97.62 662 ALA A C 1
ATOM 5147 O O . ALA A 1 662 ? -12.645 -2.523 30.016 1.00 97.62 662 ALA A O 1
ATOM 5148 N N . LEU A 1 663 ? -14.820 -2.134 29.557 1.00 96.31 663 LEU A N 1
ATOM 5149 C CA . LEU A 1 663 ? -14.969 -0.969 30.434 1.00 96.31 663 LEU A CA 1
ATOM 5150 C C . LEU A 1 663 ? -14.894 -1.371 31.911 1.00 96.31 663 LEU A C 1
ATOM 5152 O O . LEU A 1 663 ? -14.144 -0.754 32.664 1.00 96.31 663 LEU A O 1
ATOM 5156 N N . LYS A 1 664 ? -15.596 -2.440 32.320 1.00 95.44 664 LYS A N 1
ATOM 5157 C CA . LYS A 1 664 ? -15.493 -3.003 33.680 1.00 95.44 664 LYS A CA 1
ATOM 5158 C C . LYS A 1 664 ? -14.068 -3.429 34.026 1.00 95.44 664 LYS A C 1
ATOM 5160 O O . LYS A 1 664 ? -13.575 -3.119 35.106 1.00 95.44 664 LYS A O 1
ATOM 5165 N N . GLY A 1 665 ? -13.403 -4.099 33.087 1.00 95.94 665 GLY A N 1
ATOM 5166 C CA . GLY A 1 665 ? -12.021 -4.540 33.225 1.00 95.94 665 GLY A CA 1
ATOM 5167 C C . GLY A 1 665 ? -11.007 -3.397 33.237 1.00 95.94 665 GLY A C 1
ATOM 5168 O O . GLY A 1 665 ? -9.839 -3.655 33.513 1.00 95.94 665 GLY A O 1
ATOM 5169 N N . GLY A 1 666 ? -11.414 -2.155 32.949 1.00 96.50 666 GLY A N 1
ATOM 5170 C CA . GLY A 1 666 ? -10.521 -0.998 32.902 1.00 96.50 666 GLY A CA 1
ATOM 5171 C C . GLY A 1 666 ? -9.485 -1.082 31.781 1.00 96.50 666 GLY A C 1
ATOM 5172 O O . GLY A 1 666 ? -8.371 -0.592 31.943 1.00 96.50 666 GLY A O 1
ATOM 5173 N N . PHE A 1 667 ? -9.815 -1.740 30.665 1.00 97.88 667 PHE A N 1
ATOM 5174 C CA . PHE A 1 667 ? -8.887 -1.941 29.546 1.00 97.88 667 PHE A CA 1
ATOM 5175 C C . PHE A 1 667 ? -8.854 -0.771 28.568 1.00 97.88 667 PHE A C 1
ATOM 5177 O O . PHE A 1 667 ? -7.876 -0.618 27.842 1.00 97.88 667 PHE A O 1
ATOM 5184 N N . ILE A 1 668 ? -9.910 0.043 28.544 1.00 97.56 668 ILE A N 1
ATOM 5185 C CA . ILE A 1 668 ? -10.025 1.237 27.706 1.00 97.56 668 ILE A CA 1
ATOM 5186 C C . ILE A 1 668 ? -10.561 2.418 28.514 1.00 97.56 668 ILE A C 1
ATOM 5188 O O . ILE A 1 668 ? -11.255 2.236 29.512 1.00 97.56 668 ILE A O 1
ATOM 5192 N N . ASN A 1 669 ? -10.263 3.631 28.057 1.00 95.81 669 ASN A N 1
ATOM 5193 C CA . ASN A 1 669 ? -10.811 4.874 28.611 1.00 95.81 669 ASN A CA 1
ATOM 5194 C C . ASN A 1 669 ? -11.261 5.871 27.531 1.00 95.81 669 ASN A C 1
ATOM 5196 O O . ASN A 1 669 ? -11.793 6.921 27.875 1.00 95.81 669 ASN A O 1
ATOM 5200 N N . CYS A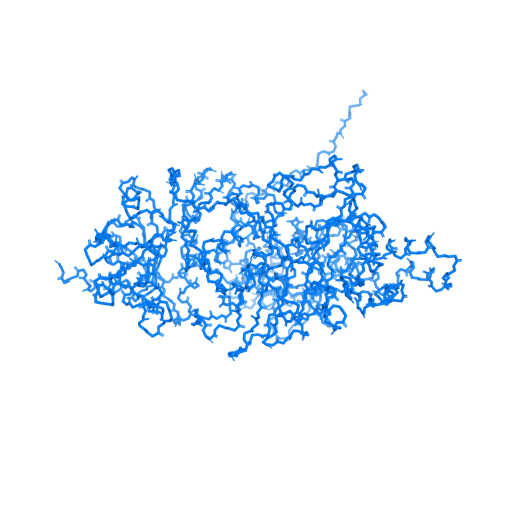 1 670 ? -11.113 5.533 26.249 1.00 97.00 670 CYS A N 1
ATOM 5201 C CA . CYS A 1 670 ? -11.713 6.250 25.130 1.00 97.00 670 CYS A CA 1
ATOM 5202 C C . CYS A 1 670 ? -12.488 5.263 24.244 1.00 97.00 670 CYS A C 1
ATOM 5204 O O . CYS A 1 670 ? -12.063 4.116 24.090 1.00 97.00 670 CYS A O 1
ATOM 5206 N N . LEU A 1 671 ? -13.593 5.695 23.632 1.00 95.94 671 LEU A N 1
ATOM 5207 C CA . LEU A 1 671 ? -14.442 4.827 22.804 1.00 95.94 671 LEU A CA 1
ATOM 5208 C C . LEU A 1 671 ? -14.824 5.490 21.477 1.00 95.94 671 LEU A C 1
ATOM 5210 O O . LEU A 1 671 ? -15.328 6.607 21.460 1.00 95.94 671 LEU A O 1
ATOM 5214 N N . VAL A 1 672 ? -14.654 4.779 20.364 1.00 94.12 672 VAL A N 1
ATOM 5215 C CA . VAL A 1 672 ? -15.217 5.164 19.062 1.00 94.12 672 VAL A CA 1
ATOM 5216 C C . VAL A 1 672 ? -16.145 4.056 18.592 1.00 94.12 672 VAL A C 1
ATOM 5218 O O . VAL A 1 672 ? -15.711 2.921 18.384 1.00 94.12 672 VAL A O 1
ATOM 5221 N N . THR A 1 673 ? -17.429 4.376 18.444 1.00 93.62 673 THR A N 1
ATOM 5222 C CA . THR A 1 673 ? -18.454 3.382 18.121 1.00 93.62 673 THR A CA 1
ATOM 5223 C C . THR A 1 673 ? -19.606 3.962 17.304 1.00 93.62 673 THR A C 1
ATOM 5225 O O . THR A 1 673 ? -19.601 5.137 16.945 1.00 93.62 673 THR A O 1
ATOM 5228 N N . ASP A 1 674 ? -20.589 3.135 16.965 1.00 90.56 674 ASP A N 1
ATOM 5229 C CA . ASP A 1 674 ? -21.812 3.557 16.295 1.00 90.56 674 ASP A CA 1
ATOM 5230 C C . ASP A 1 674 ? -22.979 3.729 17.281 1.00 90.56 674 ASP A C 1
ATOM 5232 O O . ASP A 1 674 ? -22.995 3.176 18.388 1.00 90.56 674 ASP A O 1
ATOM 5236 N N . ALA A 1 675 ? -24.000 4.472 16.858 1.00 88.94 675 ALA A N 1
ATOM 5237 C CA . ALA A 1 675 ? -25.165 4.768 17.689 1.00 88.94 675 ALA A CA 1
ATOM 5238 C C . ALA A 1 675 ? -25.895 3.509 18.204 1.00 88.94 675 ALA A C 1
ATOM 5240 O O . ALA A 1 675 ? -26.453 3.535 19.304 1.00 88.94 675 ALA A O 1
ATOM 5241 N N . SER A 1 676 ? -25.883 2.395 17.455 1.00 89.75 676 SER A N 1
ATOM 5242 C CA . SER A 1 676 ? -26.558 1.163 17.884 1.00 89.75 676 SER A CA 1
ATOM 5243 C C . SER A 1 676 ? -25.832 0.483 19.049 1.00 89.75 676 SER A C 1
ATOM 5245 O O . SER A 1 676 ? -26.475 0.055 20.012 1.00 89.75 676 SER A O 1
ATOM 5247 N N . CYS A 1 677 ? -24.496 0.450 19.010 1.00 92.88 677 CYS A N 1
ATOM 5248 C CA . CYS A 1 677 ? -23.672 -0.048 20.106 1.00 92.88 677 CYS A CA 1
ATOM 5249 C C . CYS A 1 677 ? -23.839 0.825 21.357 1.00 92.88 677 CYS A C 1
ATOM 5251 O O . CYS A 1 677 ? -24.091 0.300 22.442 1.00 92.88 677 CYS A O 1
ATOM 5253 N N . ALA A 1 678 ? -23.805 2.154 21.201 1.00 92.75 678 ALA A N 1
ATOM 5254 C CA . ALA A 1 678 ? -24.009 3.097 22.301 1.00 92.75 678 ALA A CA 1
ATOM 5255 C C . ALA A 1 678 ? -25.362 2.888 23.010 1.00 92.75 678 ALA A C 1
ATOM 5257 O O . ALA A 1 678 ? -25.415 2.770 24.236 1.00 92.75 678 ALA A O 1
ATOM 5258 N N . ALA A 1 679 ? -26.454 2.748 22.250 1.00 91.69 679 ALA A N 1
ATOM 5259 C CA . ALA A 1 679 ? -27.776 2.460 22.808 1.00 91.69 679 ALA A CA 1
ATOM 5260 C C . ALA A 1 679 ? -27.804 1.136 23.598 1.00 91.69 679 ALA A C 1
ATOM 5262 O O . ALA A 1 679 ? -28.368 1.064 24.694 1.00 91.69 679 ALA A O 1
ATOM 5263 N N . ALA A 1 680 ? -27.153 0.093 23.075 1.00 93.25 680 ALA A N 1
ATOM 5264 C CA . ALA A 1 680 ? -27.058 -1.205 23.737 1.00 93.25 680 ALA A CA 1
ATOM 5265 C C . ALA A 1 680 ? -26.199 -1.169 25.017 1.00 93.25 680 ALA A C 1
ATOM 5267 O O . ALA A 1 680 ? -26.472 -1.923 25.955 1.00 93.25 680 ALA A O 1
ATOM 5268 N N . LEU A 1 681 ? -25.185 -0.300 25.083 1.00 93.94 681 LEU A N 1
ATOM 5269 C CA . LEU A 1 681 ? -24.397 -0.065 26.296 1.00 93.94 681 LEU A CA 1
ATOM 5270 C C . LEU A 1 681 ? -25.243 0.586 27.393 1.00 93.94 681 LEU A C 1
ATOM 5272 O O . LEU A 1 681 ? -25.236 0.107 28.527 1.00 93.94 681 LEU A O 1
ATOM 5276 N N . PHE A 1 682 ? -26.032 1.615 27.064 1.00 90.94 682 PHE A N 1
ATOM 5277 C CA . PHE A 1 682 ? -26.934 2.240 28.038 1.00 90.94 682 PHE A CA 1
ATOM 5278 C C . PHE A 1 682 ? -27.976 1.257 28.576 1.00 90.94 682 PHE A C 1
ATOM 5280 O O . PHE A 1 682 ? -28.200 1.209 29.783 1.00 90.94 682 PHE A O 1
ATOM 5287 N N . ALA A 1 683 ? -28.557 0.424 27.707 1.00 89.81 683 ALA A N 1
ATOM 5288 C CA . ALA A 1 683 ? -29.532 -0.592 28.106 1.00 89.81 683 ALA A CA 1
ATOM 5289 C C . ALA A 1 683 ? -28.947 -1.685 29.021 1.00 89.81 683 ALA A C 1
ATOM 5291 O O . ALA A 1 683 ? -29.671 -2.279 29.819 1.00 89.81 683 ALA A O 1
ATOM 5292 N N . ARG A 1 684 ? -27.645 -1.978 28.910 1.00 87.88 684 ARG A N 1
ATOM 5293 C CA . ARG A 1 684 ? -26.950 -2.877 29.844 1.00 87.88 684 ARG A CA 1
ATOM 5294 C C . ARG A 1 684 ? -26.650 -2.189 31.161 1.00 87.88 684 ARG A C 1
ATOM 5296 O O . ARG A 1 684 ? -26.858 -2.783 32.211 1.00 87.88 684 ARG A O 1
ATOM 5303 N N . ALA A 1 685 ? -26.211 -0.937 31.105 1.00 80.69 685 ALA A N 1
ATOM 5304 C CA . ALA A 1 685 ? -25.863 -0.174 32.290 1.00 80.69 685 ALA A CA 1
ATOM 5305 C C . ALA A 1 685 ? -27.068 0.138 33.189 1.00 80.69 685 ALA A C 1
ATOM 5307 O O . ALA A 1 685 ? -26.845 0.469 34.341 1.00 80.69 685 ALA A O 1
ATOM 5308 N N . THR A 1 686 ? -28.310 0.075 32.700 1.00 69.88 686 THR A N 1
ATOM 5309 C CA . THR A 1 686 ? -29.529 0.243 33.519 1.00 69.88 686 THR A CA 1
ATOM 5310 C C . THR A 1 686 ? -30.002 -1.040 34.207 1.00 69.88 686 THR A C 1
ATOM 5312 O O . THR A 1 686 ? -30.893 -0.975 35.049 1.00 69.88 686 THR A O 1
ATOM 5315 N N . LYS A 1 687 ? -29.437 -2.204 33.858 1.00 52.59 687 LYS A N 1
ATOM 5316 C CA . LYS A 1 687 ? -29.720 -3.497 34.512 1.00 52.59 687 LYS A CA 1
ATOM 5317 C C . LYS A 1 687 ? -28.781 -3.805 35.689 1.00 52.59 687 LYS A C 1
ATOM 5319 O O . LYS A 1 687 ? -28.950 -4.841 36.327 1.00 52.59 687 LYS A O 1
ATOM 5324 N N . PHE A 1 688 ? -27.822 -2.919 35.945 1.00 37.12 688 PHE A N 1
ATOM 5325 C CA . PHE A 1 688 ? -26.914 -2.883 37.091 1.00 37.12 688 PHE A CA 1
ATOM 5326 C C . PHE A 1 688 ? -27.168 -1.586 37.862 1.00 37.12 688 PHE A C 1
ATOM 5328 O O . PHE A 1 688 ? -26.944 -1.596 39.090 1.00 37.12 688 PHE A O 1
#

Solvent-accessible surface area (backbone atoms only — not comparable to full-atom values): 36157 Å² total; per-residue (Å²): 138,86,80,87,79,79,85,71,79,78,74,79,77,80,67,94,64,81,78,75,56,64,72,58,42,38,56,54,49,35,35,68,62,57,57,70,91,91,60,87,60,101,56,37,42,56,57,58,43,36,71,39,83,96,37,46,90,54,50,71,66,58,51,52,54,51,49,55,51,43,51,58,38,73,73,45,55,82,28,50,49,77,48,71,57,69,66,65,41,63,70,62,11,50,52,49,29,74,74,36,84,72,37,75,45,38,48,23,26,70,68,61,94,56,68,87,50,46,38,44,50,40,6,37,37,47,17,67,68,49,29,81,72,54,54,51,50,38,18,38,31,29,31,30,36,67,23,37,42,26,16,45,76,52,45,61,76,52,68,34,79,78,29,34,27,34,32,30,10,37,27,35,75,73,62,63,64,55,59,34,58,34,7,40,18,35,42,22,40,41,41,35,53,63,45,60,76,70,35,53,57,85,60,56,85,83,50,32,29,51,41,28,31,54,60,14,85,79,65,52,49,86,58,43,54,33,34,42,36,33,59,28,24,53,48,103,88,47,65,65,48,101,50,37,77,83,47,56,58,57,64,72,56,38,59,76,55,47,41,26,22,28,50,76,87,44,53,21,16,70,77,18,45,62,44,99,62,84,70,78,33,57,82,44,41,48,43,46,61,68,65,37,40,21,50,27,35,75,70,72,31,54,23,33,38,36,46,53,49,54,76,32,18,64,18,53,52,8,55,56,39,23,28,83,76,72,42,43,55,49,29,30,39,30,28,20,45,52,12,52,52,43,35,52,49,58,55,50,78,74,46,97,76,77,72,83,67,63,73,61,69,76,57,74,53,71,70,56,50,53,50,44,53,24,51,53,45,45,36,35,47,75,65,39,96,82,43,27,60,43,57,60,52,36,6,61,79,69,76,49,52,51,67,57,38,46,50,34,45,47,53,24,52,70,33,89,78,42,37,39,48,61,47,66,49,84,85,85,89,84,69,73,72,39,56,56,52,22,52,50,50,26,70,76,69,68,33,82,43,53,44,52,35,81,52,94,44,83,44,39,38,54,61,48,37,10,38,54,46,26,51,52,50,48,65,68,44,59,85,32,44,67,43,35,35,36,32,40,32,48,71,41,50,30,24,56,72,53,37,58,55,48,56,49,45,61,74,30,79,54,43,59,36,44,37,35,36,23,40,26,49,53,83,74,62,82,61,38,76,37,38,47,21,64,29,48,45,13,32,59,33,42,68,19,53,99,41,82,46,32,75,30,53,44,49,33,55,38,81,67,72,89,79,76,88,60,57,36,32,41,33,32,50,37,18,37,51,29,81,91,41,83,54,26,70,47,49,30,59,50,27,68,44,54,78,76,60,49,73,50,36,26,15,29,46,77,84,42,34,18,25,70,69,28,48,80,48,71,58,29,96,69,67,27,40,80,55,71,66,54,34,28,51,37,34,75,71,65,30,51,22,33,34,37,45,55,43,84,46,86,58,30,38,61,24,39,53,14,51,53,9,35,50,66,36,34,43,38,34,22,40,29,30,28,55,68,23,53,53,50,41,53,62,51,62,73,78,106

pLDDT: mean 83.36, std 14.75, range [23.41, 98.75]

Secondary structure (DSSP, 8-state):
-------PPPPP----PPPPPHHHHHHHHHHHHSPPTT--STTHHHHHHHHSTTTTTS-HHHHHHHHHHHHH-GGGGGGEEEEE-----HHHHHHHHHHSTT--EEEEEPP-S-GGGHHHHHHHHHHHHHGGG--TT-EEEE--SHHHHHHHHHPPP---TTSPEEEEESEEE-SSB--TT-HHHHHHHHHHHHHHTT-SS---TTT-SEEEE--GGG--TTT-SEEEEE-EE-BTTB-SSS-HHHHT--HHHHHHTTEEEEETTEEEETTSPPPSS--GGGGGEEE--HHHHHHHHHTT--EEEE--STTHHHHHHHHHHGGGGTS-S-SEEEEEHHHHHHHHHHHHTT-S---TTHHHHTSPPHHHHHHHHHHHHHIIIIISTT--SSHHHHHHHHTS-HHHHHHHHHHHHHSSS-SEEEEEPPPP---THHHHHHHHHHHHHT-SEEEEE--SSGGGHHHHHHHHHHHHHHHHHHT-SEEEEEE-SGGGHHHHHH--HHHHHHH-TT--EEEEEE---PPPPSSB-S-SHHHHHHHHHHHHTTSGGGGGEEEEE--SSPPP--SEEEEE-B-EEPTTSTHHHHHHHHHT--HHHHTT--EEETTEEE-TT-PBPP--TT--S--HHHHHHHHHTT--EEEE--TT-SSEE-HHHHHHHHHHTT--SEEEEEHHHHHHHHHHHT--